Protein AF-A0A538HS47-F1 (afdb_monomer_lite)

Foldseek 3Di:
DDDDPPDPPPPPAFKDKAQKAKELPAAFFPLHDRQEGEAACLPPSHSQKIKIKTFIQAWWKKKKFWWAQPQLPQPDRDIDTPDMDIDTDGGTMDIDMDGDHNPPAFAKTFTWMDTVVDDIASPDAPVDDHRHHIYGHDFKFKEWLDQEDEAFDFTKIWIAALFQKKWKWKWFQEPPDDPVQADPPRRTHTPDDTDMDGCNVPSRYIDIDRPDGRHNDAWGKMWIWIAGPSGGIAIYIHTHFYNDFQPDLEEEEEQLVVLQLSAFHDPSRSSTGLHCSRDVPNQKTFSGGAGSNRRATRCNCPFARVVVNVCNVVVPGYGYHYLVRLLPQPALVSNLVRHQEYEHRGQQQEHEPSSVRRQLRVVVVPRHYHYNDPNHQQFYWDDDSRMIGTDHGCVVVVRHPVSRD

Secondary structure (DSSP, 8-state):
-----------PPPP-EEEEEEE-SSSPPTT-BTTEEEE--SSSSSS--EEEEEEESS-EEEEEEEEEEE-SSTT--EEEEEEEEEEEE-SEEEEEEE---TTS-SSEEEEEEEETTSPEES---TTS---S-EEEEP--EEEESSSEE-TT-EEEEEEE---SEEEEEEEEE--S--TTTB-TTT-EEESS--EEEE-GGGTTS-EEEEEEE--SPPSEEEEEEEEETTS-EEEEEEEE--SSTTSSSEEEEE-HHHHHHT----SS-SSS--STTT-TT--EEETTSPPTBTTBPTTHHHHTHHHHHHHHHHT---EEEEHHHHTTS--HHHHHHH-SEEEE-S---EEEHHHHHHHHHHHHTT-EEEE-SSSTT-EEEEEETTEEEEEEEGGGGT--GGGT-

Radius of gyration: 25.26 Å; chains: 1; bounding box: 58×34×103 Å

Structure (mmCIF, N/CA/C/O backbone):
data_AF-A0A538HS47-F1
#
_entry.id   AF-A0A538HS47-F1
#
loop_
_atom_site.group_PDB
_atom_site.id
_atom_site.type_symbol
_atom_site.label_atom_id
_atom_site.label_alt_id
_atom_site.label_comp_id
_atom_site.label_asym_id
_atom_site.label_entity_id
_atom_site.label_seq_id
_atom_site.pdbx_PDB_ins_code
_atom_site.Cartn_x
_atom_site.Cartn_y
_atom_site.Cartn_z
_atom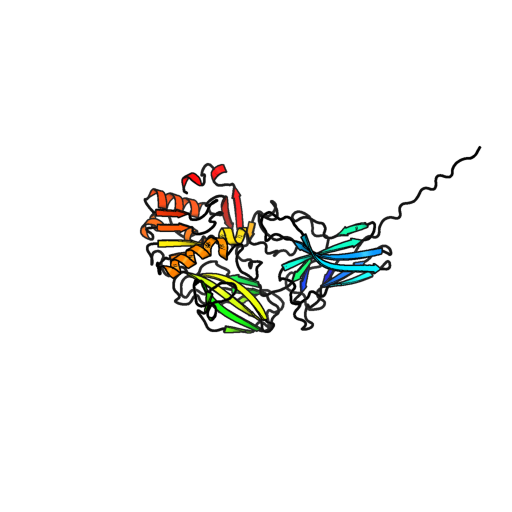_site.occupancy
_atom_site.B_iso_or_equiv
_atom_site.auth_seq_id
_atom_site.auth_comp_id
_atom_site.auth_asym_id
_atom_site.auth_atom_id
_atom_site.pdbx_PDB_model_num
ATOM 1 N N . MET A 1 1 ? 6.321 15.551 -76.541 1.00 41.06 1 MET A N 1
ATOM 2 C CA . MET A 1 1 ? 6.006 14.444 -75.613 1.00 41.06 1 MET A CA 1
ATOM 3 C C . MET A 1 1 ? 7.116 14.354 -74.581 1.00 41.06 1 MET A C 1
ATOM 5 O O . MET A 1 1 ? 8.194 13.892 -74.916 1.00 41.06 1 MET A O 1
ATOM 9 N N . ILE A 1 2 ? 6.881 14.848 -73.366 1.00 40.41 2 ILE A N 1
ATOM 10 C CA . ILE A 1 2 ? 7.771 14.645 -72.216 1.00 40.41 2 ILE A CA 1
ATOM 11 C C . ILE A 1 2 ? 6.877 14.059 -71.127 1.00 40.41 2 ILE A C 1
ATOM 13 O O . ILE A 1 2 ? 5.995 14.746 -70.619 1.00 40.41 2 ILE A O 1
ATOM 17 N N . ALA A 1 3 ? 7.032 12.766 -70.853 1.00 37.25 3 ALA A N 1
ATOM 18 C CA . ALA A 1 3 ? 6.355 12.106 -69.745 1.00 37.25 3 ALA A CA 1
ATOM 19 C C . ALA A 1 3 ? 7.162 12.357 -68.460 1.00 37.25 3 ALA A C 1
ATOM 21 O O . ALA A 1 3 ? 8.381 12.170 -68.483 1.00 37.25 3 ALA A O 1
ATOM 22 N N . PRO A 1 4 ? 6.542 12.763 -67.340 1.00 49.94 4 PRO A N 1
ATOM 23 C CA . PRO A 1 4 ? 7.255 12.856 -66.080 1.00 49.94 4 PRO A CA 1
ATOM 24 C C . PRO A 1 4 ? 7.385 11.453 -65.474 1.00 49.94 4 PRO A C 1
ATOM 26 O O . PRO A 1 4 ? 6.392 10.751 -65.277 1.00 49.94 4 PRO A O 1
ATOM 29 N N . LEU A 1 5 ? 8.616 11.042 -65.159 1.00 44.38 5 LEU A N 1
ATOM 30 C CA . LEU A 1 5 ? 8.858 9.909 -64.271 1.00 44.38 5 LEU A CA 1
ATOM 31 C C . LEU A 1 5 ? 8.394 10.295 -62.861 1.00 44.38 5 LEU A C 1
ATOM 33 O O . LEU A 1 5 ? 9.066 11.044 -62.153 1.00 44.38 5 LEU A O 1
ATOM 37 N N . ALA A 1 6 ? 7.251 9.761 -62.438 1.00 46.16 6 ALA A N 1
ATOM 38 C CA . ALA A 1 6 ? 6.877 9.740 -61.033 1.00 46.16 6 ALA A CA 1
ATOM 39 C C . ALA A 1 6 ? 7.761 8.709 -60.313 1.00 46.16 6 ALA A C 1
ATOM 41 O O . ALA A 1 6 ? 7.526 7.503 -60.388 1.00 46.16 6 ALA A O 1
ATOM 42 N N . ALA A 1 7 ? 8.805 9.178 -59.628 1.00 46.78 7 ALA A N 1
ATOM 43 C CA . ALA A 1 7 ? 9.566 8.350 -58.705 1.00 46.78 7 ALA A CA 1
ATOM 44 C C . ALA A 1 7 ? 8.676 8.012 -57.499 1.00 46.78 7 ALA A C 1
ATOM 46 O O . ALA A 1 7 ? 8.446 8.841 -56.619 1.00 46.78 7 ALA A O 1
ATOM 47 N N . ALA A 1 8 ? 8.152 6.788 -57.467 1.00 46.59 8 ALA A N 1
ATOM 48 C CA . ALA A 1 8 ? 7.495 6.249 -56.289 1.00 46.59 8 ALA A CA 1
ATOM 49 C C . ALA A 1 8 ? 8.541 6.091 -55.174 1.00 46.59 8 ALA A C 1
ATOM 51 O O . ALA A 1 8 ? 9.358 5.170 -55.192 1.00 46.59 8 ALA A O 1
ATOM 52 N N . VAL A 1 9 ? 8.527 6.998 -54.197 1.00 45.53 9 VAL A N 1
ATOM 53 C CA . VAL A 1 9 ? 9.268 6.820 -52.946 1.00 45.53 9 VAL A CA 1
ATOM 54 C C . VAL A 1 9 ? 8.630 5.642 -52.216 1.00 45.53 9 VAL A C 1
ATOM 56 O O . VAL A 1 9 ? 7.587 5.772 -51.578 1.00 45.53 9 VAL A O 1
ATOM 59 N N . VAL A 1 10 ? 9.244 4.465 -52.322 1.00 49.50 10 VAL A N 1
ATOM 60 C CA . VAL A 1 10 ? 8.918 3.336 -51.452 1.00 49.50 10 VAL A CA 1
ATOM 61 C C . VAL A 1 10 ? 9.335 3.747 -50.045 1.00 49.50 10 VAL A C 1
ATOM 63 O O . VAL A 1 10 ? 10.518 3.728 -49.711 1.00 49.50 10 VAL A O 1
ATOM 66 N N . LEU A 1 11 ? 8.371 4.158 -49.218 1.00 58.44 11 LEU A N 1
ATOM 67 C CA . LEU A 1 11 ? 8.601 4.375 -47.793 1.00 58.44 11 LEU A CA 1
ATOM 68 C C . LEU A 1 11 ? 9.096 3.054 -47.197 1.00 58.44 11 LEU A C 1
ATOM 70 O O . LEU A 1 11 ? 8.337 2.093 -47.041 1.00 58.44 11 LEU A O 1
ATOM 74 N N . ALA A 1 12 ? 10.397 2.982 -46.916 1.00 65.44 12 ALA A N 1
ATOM 75 C CA . ALA A 1 12 ? 10.996 1.826 -46.274 1.00 65.44 12 ALA A CA 1
ATOM 76 C C . ALA A 1 12 ? 10.263 1.566 -44.952 1.00 65.44 12 ALA A C 1
ATOM 78 O O . ALA A 1 12 ? 10.109 2.468 -44.127 1.00 65.44 12 ALA A O 1
ATOM 79 N N . ARG A 1 13 ? 9.786 0.329 -44.753 1.00 77.44 13 ARG A N 1
ATOM 80 C CA . ARG A 1 13 ? 9.095 -0.039 -43.511 1.00 77.44 13 ARG A CA 1
ATOM 81 C C . ARG A 1 13 ? 10.006 0.255 -42.312 1.00 77.44 13 ARG A C 1
ATOM 83 O O . ARG A 1 13 ? 11.176 -0.143 -42.351 1.00 77.44 13 ARG A O 1
ATOM 90 N N . PRO A 1 14 ? 9.487 0.893 -41.250 1.00 84.31 14 PRO A N 1
ATOM 91 C CA . PRO A 1 14 ? 10.303 1.263 -40.105 1.00 84.31 14 PRO A CA 1
ATOM 92 C C . PRO A 1 14 ? 10.861 0.031 -39.390 1.00 84.31 14 PRO A C 1
ATOM 94 O O . PRO A 1 14 ? 10.278 -1.058 -39.441 1.00 84.31 14 PRO A O 1
ATOM 97 N N . ALA A 1 15 ? 12.002 0.201 -38.721 1.00 90.44 15 ALA A N 1
ATOM 98 C CA . ALA A 1 15 ? 12.602 -0.864 -37.929 1.00 90.44 15 ALA A CA 1
ATOM 99 C C . ALA A 1 15 ? 11.651 -1.310 -36.805 1.00 90.44 15 ALA A C 1
ATOM 101 O O . ALA A 1 15 ? 10.979 -0.496 -36.167 1.00 90.44 15 ALA A O 1
ATOM 102 N N . GLN A 1 16 ? 11.598 -2.620 -36.573 1.00 92.88 16 GLN A N 1
ATOM 103 C CA . GLN A 1 16 ? 10.773 -3.239 -35.542 1.00 92.88 16 GLN A CA 1
ATOM 104 C C . GLN A 1 16 ? 11.655 -3.896 -34.485 1.00 92.88 16 GLN A C 1
ATOM 106 O O . GLN A 1 16 ? 12.732 -4.413 -34.795 1.00 92.88 16 GLN A O 1
ATOM 111 N N . VAL A 1 17 ? 11.163 -3.892 -33.245 1.00 95.19 17 VAL A N 1
ATOM 112 C CA . VAL A 1 17 ? 11.757 -4.606 -32.113 1.00 95.19 17 VAL A CA 1
ATOM 113 C C . VAL A 1 17 ? 11.058 -5.955 -31.981 1.00 95.19 17 VAL A C 1
ATOM 115 O O . VAL A 1 17 ? 9.840 -6.016 -31.799 1.00 95.19 17 VAL A O 1
ATOM 118 N N . LEU A 1 18 ? 11.838 -7.027 -32.069 1.00 96.12 18 LEU A N 1
ATOM 119 C CA . LEU A 1 18 ? 11.418 -8.413 -31.875 1.00 96.12 18 LEU A CA 1
ATOM 120 C C . LEU A 1 18 ? 12.108 -8.998 -30.636 1.00 96.12 18 LEU A C 1
ATOM 122 O O . LEU A 1 18 ? 13.093 -8.444 -30.148 1.00 96.12 18 LEU A O 1
ATOM 126 N N . ASP A 1 19 ? 11.591 -10.120 -30.130 1.00 96.75 19 ASP A N 1
ATOM 127 C CA . ASP A 1 19 ? 12.195 -10.900 -29.035 1.00 96.75 19 ASP A CA 1
ATOM 128 C C . ASP A 1 19 ? 12.516 -10.095 -27.767 1.00 96.75 19 ASP A C 1
ATOM 130 O O . ASP A 1 19 ? 13.423 -10.432 -27.010 1.00 96.75 19 ASP A O 1
ATOM 134 N N . LEU A 1 20 ? 11.747 -9.029 -27.528 1.00 97.69 20 LEU A N 1
ATOM 135 C CA . LEU A 1 20 ? 11.953 -8.126 -26.406 1.00 97.69 20 LEU A CA 1
ATOM 136 C C . LEU A 1 20 ? 11.833 -8.881 -25.076 1.00 97.69 20 LEU A C 1
ATOM 138 O O . LEU A 1 20 ? 10.851 -9.603 -24.851 1.00 97.69 20 LEU A O 1
ATOM 142 N N . SER A 1 21 ? 12.841 -8.730 -24.223 1.00 98.56 21 SER A N 1
ATOM 143 C CA . SER A 1 21 ? 12.891 -9.300 -22.880 1.00 98.56 21 SER A CA 1
ATOM 144 C C . SER A 1 21 ? 13.772 -8.477 -21.943 1.00 98.56 21 SER A C 1
ATOM 146 O O . SER A 1 21 ? 14.552 -7.627 -22.382 1.00 98.56 21 SER A O 1
ATOM 148 N N . VAL A 1 22 ? 13.654 -8.727 -20.642 1.00 98.75 22 VAL A N 1
ATOM 149 C CA . VAL A 1 22 ? 14.488 -8.110 -19.609 1.00 98.75 22 VAL A CA 1
ATOM 150 C C . VAL A 1 22 ? 14.922 -9.146 -18.578 1.00 98.75 22 VAL A C 1
ATOM 152 O O . VAL A 1 22 ? 14.206 -10.105 -18.310 1.00 98.75 22 VAL A O 1
ATOM 155 N N . ALA A 1 23 ? 16.119 -8.967 -18.028 1.00 98.44 23 ALA A N 1
ATOM 156 C CA . ALA A 1 23 ? 16.633 -9.747 -16.908 1.00 98.44 23 ALA A CA 1
ATOM 157 C C . ALA A 1 23 ? 17.565 -8.881 -16.059 1.00 98.44 23 ALA A C 1
ATOM 159 O O . ALA A 1 23 ? 18.117 -7.904 -16.569 1.00 98.44 23 ALA A O 1
ATOM 160 N N . ASN A 1 24 ? 17.804 -9.278 -14.812 1.00 97.62 24 ASN A N 1
ATOM 161 C CA . ASN A 1 24 ? 18.663 -8.529 -13.895 1.00 97.62 24 ASN A CA 1
ATOM 162 C C . ASN A 1 24 ? 20.154 -8.932 -13.924 1.00 97.62 24 ASN A C 1
ATOM 164 O O . ASN A 1 24 ? 20.990 -8.318 -13.270 1.00 97.62 24 ASN A O 1
ATOM 168 N N . GLY A 1 25 ? 20.499 -9.964 -14.706 1.00 95.25 25 GLY A N 1
ATOM 169 C CA . GLY A 1 25 ? 21.869 -10.482 -14.807 1.00 95.25 25 GLY A CA 1
ATOM 170 C C . GLY A 1 25 ? 22.299 -11.389 -13.648 1.00 95.25 25 GLY A C 1
ATOM 171 O O . GLY A 1 25 ? 23.431 -11.865 -13.657 1.00 95.25 25 GLY A O 1
ATOM 172 N N . SER A 1 26 ? 21.403 -11.663 -12.703 1.00 96.06 26 SER A N 1
ATOM 173 C CA . SER A 1 26 ? 21.617 -12.513 -11.531 1.00 96.06 26 SER A CA 1
ATOM 174 C C . SER A 1 26 ? 20.484 -13.543 -11.420 1.00 96.06 26 SER A C 1
ATOM 176 O O . SER A 1 26 ? 19.751 -13.792 -12.383 1.00 96.06 26 SER A O 1
ATOM 178 N N . ARG A 1 27 ? 20.334 -14.174 -10.249 1.00 95.75 27 ARG A N 1
ATOM 179 C CA . ARG A 1 27 ? 19.185 -15.041 -9.979 1.00 95.75 27 ARG A CA 1
ATOM 180 C C . ARG A 1 27 ? 17.888 -14.208 -10.001 1.00 95.75 27 ARG A C 1
ATOM 182 O O . ARG A 1 27 ? 17.832 -13.190 -9.307 1.00 95.75 27 ARG A O 1
ATOM 189 N N . PRO A 1 28 ? 16.845 -14.603 -10.751 1.00 96.75 28 PRO A N 1
ATOM 190 C CA . PRO A 1 28 ? 15.576 -13.872 -10.778 1.00 96.75 28 PRO A CA 1
ATOM 191 C C . PRO A 1 28 ? 14.899 -13.844 -9.406 1.00 96.75 28 PRO A C 1
ATOM 193 O O . PRO A 1 28 ? 15.030 -14.804 -8.645 1.00 96.75 28 PRO A O 1
ATOM 196 N N . PHE A 1 29 ? 14.181 -12.764 -9.100 1.00 97.69 29 PHE A N 1
ATOM 197 C CA . PHE A 1 29 ? 13.276 -12.747 -7.948 1.00 97.69 29 PHE A CA 1
ATOM 198 C C . PHE A 1 29 ? 11.969 -13.464 -8.314 1.00 97.69 29 PHE A C 1
ATOM 200 O O . PHE A 1 29 ? 11.589 -13.523 -9.486 1.00 97.69 29 PHE A O 1
ATOM 207 N N . ALA A 1 30 ? 11.267 -14.023 -7.333 1.00 97.25 30 ALA A N 1
ATOM 208 C CA . ALA A 1 30 ? 9.995 -14.697 -7.553 1.00 97.25 30 ALA A CA 1
ATOM 209 C C . ALA A 1 30 ? 8.985 -13.758 -8.236 1.00 97.25 30 ALA A C 1
ATOM 211 O O . ALA A 1 30 ? 8.715 -12.657 -7.758 1.00 97.25 30 ALA A O 1
ATOM 212 N N . GLY A 1 31 ? 8.425 -14.212 -9.360 1.00 96.44 31 GLY A N 1
ATOM 213 C CA . GLY A 1 31 ? 7.512 -13.430 -10.200 1.00 96.44 31 GLY A CA 1
ATOM 214 C C . GLY A 1 31 ? 8.174 -12.752 -11.406 1.00 96.44 31 GLY A C 1
ATOM 215 O O . GLY A 1 31 ? 7.457 -12.353 -12.325 1.00 96.44 31 GLY A O 1
ATOM 216 N N . ASP A 1 32 ? 9.509 -12.681 -11.464 1.00 98.31 32 ASP A N 1
ATOM 217 C CA . ASP A 1 32 ? 10.220 -12.225 -12.661 1.00 98.31 32 ASP A CA 1
ATOM 218 C C . ASP A 1 32 ? 9.853 -13.104 -13.872 1.00 98.31 32 ASP A C 1
ATOM 220 O O . ASP A 1 32 ? 9.767 -14.333 -13.800 1.00 98.31 32 ASP A O 1
ATOM 224 N N . ARG A 1 33 ? 9.631 -12.459 -15.018 1.00 97.94 33 ARG A N 1
ATOM 225 C CA . ARG A 1 33 ? 9.185 -13.080 -16.274 1.00 97.94 33 ARG A CA 1
ATOM 226 C C . ARG A 1 33 ? 9.777 -12.334 -17.463 1.00 97.94 33 ARG A C 1
ATOM 228 O O . ARG A 1 33 ? 10.452 -11.326 -17.312 1.00 97.94 33 ARG A O 1
ATOM 235 N N . ARG A 1 34 ? 9.500 -12.791 -18.686 1.00 98.12 34 ARG A N 1
ATOM 236 C CA . ARG A 1 34 ? 10.092 -12.235 -19.921 1.00 98.12 34 ARG A CA 1
ATOM 237 C C . ARG A 1 34 ? 10.124 -10.697 -19.979 1.00 98.12 34 ARG A C 1
ATOM 239 O O . ARG A 1 34 ? 11.113 -10.147 -20.450 1.00 98.12 34 ARG A O 1
ATOM 246 N N . LEU A 1 35 ? 9.054 -10.025 -19.551 1.00 98.56 35 LEU A N 1
ATOM 247 C CA . LEU A 1 35 ? 8.930 -8.562 -19.562 1.00 98.56 35 LEU A CA 1
ATOM 248 C C . LEU A 1 35 ? 8.927 -7.935 -18.158 1.00 98.56 35 LEU A C 1
ATOM 250 O O . LEU A 1 35 ? 8.615 -6.761 -18.041 1.00 98.56 35 LEU A O 1
ATOM 254 N N . LEU A 1 36 ? 9.286 -8.667 -17.105 1.00 98.69 36 LEU A N 1
ATOM 255 C CA . LEU A 1 36 ? 9.369 -8.136 -15.743 1.00 98.69 36 LEU A CA 1
ATOM 256 C C . LEU A 1 36 ? 10.640 -8.645 -15.075 1.00 98.69 36 LEU A C 1
ATOM 258 O O . LEU A 1 36 ? 10.847 -9.852 -14.991 1.00 98.69 36 LEU A O 1
ATOM 262 N N . THR A 1 37 ? 11.462 -7.739 -14.558 1.00 98.69 37 THR A N 1
ATOM 263 C CA . THR A 1 37 ? 12.571 -8.131 -13.688 1.00 98.69 37 THR A CA 1
ATOM 264 C C . THR A 1 37 ? 12.648 -7.257 -12.451 1.00 98.69 37 THR A C 1
ATOM 266 O O . THR A 1 37 ? 12.287 -6.078 -12.488 1.00 98.69 37 THR A O 1
ATOM 269 N N . THR A 1 38 ? 13.166 -7.836 -11.380 1.00 98.50 38 THR A N 1
ATOM 270 C CA . THR A 1 38 ? 13.419 -7.161 -10.116 1.00 98.50 38 THR A CA 1
ATOM 271 C C . THR A 1 38 ? 14.890 -6.765 -10.024 1.00 98.50 38 THR A C 1
ATOM 273 O O . THR A 1 38 ? 15.781 -7.576 -10.288 1.00 98.50 38 THR A O 1
ATOM 276 N N . VAL A 1 39 ? 15.133 -5.506 -9.667 1.00 98.19 39 VAL A N 1
ATOM 277 C CA . VAL A 1 39 ? 16.447 -4.868 -9.543 1.00 98.19 39 VAL A CA 1
ATOM 278 C C . VAL A 1 39 ? 16.567 -4.249 -8.157 1.00 98.19 39 VAL A C 1
ATOM 280 O O . VAL A 1 39 ? 15.648 -3.581 -7.693 1.00 98.19 39 VAL A O 1
ATOM 283 N N . SER A 1 40 ? 17.707 -4.442 -7.513 1.00 95.50 40 SER A N 1
ATOM 284 C CA . SER A 1 40 ? 18.032 -3.889 -6.203 1.00 95.50 40 SER A CA 1
ATOM 285 C C . SER A 1 40 ? 19.333 -3.110 -6.354 1.00 95.50 40 SER A C 1
ATOM 287 O O . SER A 1 40 ? 20.401 -3.706 -6.372 1.00 95.50 40 SER A O 1
ATOM 289 N N . PRO A 1 41 ? 19.268 -1.791 -6.606 1.00 93.12 41 PRO A N 1
ATOM 290 C CA . PRO A 1 41 ? 20.443 -1.006 -6.951 1.00 93.12 41 PRO A CA 1
ATOM 291 C C . PRO A 1 41 ? 21.214 -0.643 -5.679 1.00 93.12 41 PRO A C 1
ATOM 293 O O . PRO A 1 41 ? 21.197 0.512 -5.257 1.00 93.12 41 PRO A O 1
ATOM 296 N N . ASN A 1 42 ? 21.857 -1.611 -5.030 1.00 90.38 42 ASN A N 1
ATOM 297 C CA . ASN A 1 42 ? 22.643 -1.408 -3.811 1.00 90.38 42 ASN A CA 1
ATOM 298 C C . ASN A 1 42 ? 24.161 -1.496 -4.074 1.00 90.38 42 ASN A C 1
ATOM 300 O O . ASN A 1 42 ? 24.946 -1.175 -3.185 1.00 90.38 42 ASN A O 1
ATOM 304 N N . GLY A 1 43 ? 24.600 -1.802 -5.296 1.00 89.62 43 GLY A N 1
ATOM 305 C CA . GLY A 1 43 ? 26.001 -1.823 -5.718 1.00 89.62 43 GLY A CA 1
ATOM 306 C C . GLY A 1 43 ? 26.806 -3.031 -5.233 1.00 89.62 43 GLY A C 1
ATOM 307 O O . GLY A 1 43 ? 28.034 -2.938 -5.212 1.00 89.62 43 GLY A O 1
ATOM 308 N N . ASP A 1 44 ? 26.158 -4.116 -4.810 1.00 90.94 44 ASP A N 1
ATOM 309 C CA . ASP A 1 44 ? 26.814 -5.358 -4.376 1.00 90.94 44 ASP A CA 1
ATOM 310 C C . ASP A 1 44 ? 27.094 -6.353 -5.527 1.00 90.94 44 ASP A C 1
ATOM 312 O O . ASP A 1 44 ? 27.714 -7.398 -5.323 1.00 90.94 44 ASP A O 1
ATOM 316 N N . GLY A 1 45 ? 26.687 -6.018 -6.753 1.00 91.88 45 GLY A N 1
ATOM 317 C CA . GLY A 1 45 ? 26.805 -6.847 -7.950 1.00 91.88 45 GLY A CA 1
ATOM 318 C C . GLY A 1 45 ? 25.643 -7.824 -8.159 1.00 91.88 45 GLY A C 1
ATOM 319 O O . GLY A 1 45 ? 25.607 -8.498 -9.194 1.00 91.88 45 GLY A O 1
ATOM 320 N N . PHE A 1 46 ? 24.684 -7.899 -7.237 1.00 94.50 46 PHE A N 1
ATOM 321 C CA . PHE A 1 46 ? 23.510 -8.761 -7.286 1.00 94.50 46 PHE A CA 1
ATOM 322 C C . PHE A 1 46 ? 22.268 -7.951 -7.671 1.00 94.50 46 PHE A C 1
ATOM 324 O O . PHE A 1 46 ? 21.835 -7.045 -6.978 1.00 94.50 46 PHE A O 1
ATOM 331 N N . ARG A 1 47 ? 21.672 -8.275 -8.824 1.00 96.06 47 ARG A N 1
ATOM 332 C CA . ARG A 1 47 ? 20.481 -7.588 -9.362 1.00 96.06 47 ARG A CA 1
ATOM 333 C C . ARG A 1 47 ? 20.610 -6.062 -9.493 1.00 96.06 47 ARG A C 1
ATOM 335 O O . ARG A 1 47 ? 19.602 -5.370 -9.480 1.00 96.06 47 ARG A O 1
ATOM 342 N N . ASP A 1 48 ? 21.807 -5.534 -9.726 1.00 96.12 48 ASP A N 1
ATOM 343 C CA . ASP A 1 48 ? 22.071 -4.086 -9.837 1.00 96.12 48 ASP A CA 1
ATOM 344 C C . ASP A 1 48 ? 21.701 -3.440 -11.190 1.00 96.12 48 ASP A C 1
ATOM 346 O O . ASP A 1 48 ? 21.938 -2.249 -11.425 1.00 96.12 48 ASP A O 1
ATOM 350 N N . ALA A 1 49 ? 21.204 -4.216 -12.154 1.00 97.69 49 ALA A N 1
ATOM 351 C CA . ALA A 1 49 ? 20.993 -3.727 -13.513 1.00 97.69 49 ALA A CA 1
ATOM 352 C C . ALA A 1 49 ? 19.772 -4.361 -14.166 1.00 97.69 49 ALA A C 1
ATOM 354 O O . ALA A 1 49 ? 19.562 -5.554 -14.035 1.00 97.69 49 ALA A O 1
ATOM 355 N N . ALA A 1 50 ? 19.035 -3.600 -14.970 1.00 98.50 50 ALA A N 1
ATOM 356 C CA . ALA A 1 50 ? 18.061 -4.131 -15.913 1.00 98.50 50 ALA A CA 1
ATOM 357 C C . ALA A 1 50 ? 18.704 -4.263 -17.300 1.00 98.50 50 ALA A C 1
ATOM 359 O O . ALA A 1 50 ? 19.101 -3.273 -17.919 1.00 98.50 50 ALA A O 1
ATOM 360 N N . ILE A 1 51 ? 18.804 -5.492 -17.803 1.00 98.50 51 ILE A N 1
ATOM 361 C CA . ILE A 1 51 ? 19.409 -5.824 -19.096 1.00 98.50 51 ILE A CA 1
ATOM 362 C C . ILE A 1 51 ? 18.293 -6.132 -20.091 1.00 98.50 51 ILE A C 1
ATOM 364 O O . ILE A 1 51 ? 17.774 -7.251 -20.135 1.00 98.50 51 ILE A O 1
ATOM 368 N N . VAL A 1 52 ? 17.948 -5.142 -20.910 1.00 98.56 52 VAL A N 1
ATOM 369 C CA . VAL A 1 52 ? 16.949 -5.273 -21.971 1.00 98.56 52 VAL A CA 1
ATOM 370 C C . VAL A 1 52 ? 17.600 -5.897 -23.194 1.00 98.56 52 VAL A C 1
ATOM 372 O O . VAL A 1 52 ? 18.582 -5.364 -23.709 1.00 98.56 52 VAL A O 1
ATOM 375 N N . ARG A 1 53 ? 17.056 -7.015 -23.671 1.00 98.62 53 ARG A N 1
ATOM 376 C CA . ARG A 1 53 ? 17.506 -7.707 -24.885 1.00 98.62 53 ARG A CA 1
ATOM 377 C C . ARG A 1 53 ? 16.413 -7.654 -25.937 1.00 98.62 53 ARG A C 1
ATOM 379 O O . ARG A 1 53 ? 15.233 -7.762 -25.612 1.00 98.62 53 ARG A O 1
ATOM 386 N N . PHE A 1 54 ? 16.809 -7.479 -27.189 1.00 98.19 54 PHE A N 1
ATOM 387 C CA . PHE A 1 54 ? 15.889 -7.442 -28.319 1.00 98.19 54 PHE A CA 1
ATOM 388 C C . PHE A 1 54 ? 16.613 -7.728 -29.634 1.00 98.19 54 PHE A C 1
ATOM 390 O O . PHE A 1 54 ? 17.842 -7.765 -29.698 1.00 98.19 54 PHE A O 1
ATOM 397 N N . ARG A 1 55 ? 15.839 -7.917 -30.703 1.00 98.19 55 ARG A N 1
ATOM 398 C CA . ARG A 1 55 ? 16.327 -7.986 -32.079 1.00 98.19 55 ARG A CA 1
ATOM 399 C C . ARG A 1 55 ? 15.731 -6.852 -32.907 1.00 98.19 55 ARG A C 1
ATOM 401 O O . ARG A 1 55 ? 14.514 -6.699 -32.948 1.00 98.19 55 ARG A O 1
ATOM 408 N N . LEU A 1 56 ? 16.577 -6.102 -33.605 1.00 97.12 56 LEU A N 1
ATOM 409 C CA . LEU A 1 56 ? 16.165 -5.125 -34.609 1.00 97.12 56 LEU A CA 1
ATOM 410 C C . LEU A 1 56 ? 16.105 -5.761 -35.993 1.00 97.12 56 LEU A C 1
ATOM 412 O O . LEU A 1 56 ? 17.018 -6.475 -36.412 1.00 97.12 56 LEU A O 1
ATOM 416 N N . THR A 1 57 ? 15.039 -5.466 -36.730 1.00 96.25 57 THR A N 1
ATOM 417 C CA . THR A 1 57 ? 14.881 -5.928 -38.118 1.00 96.25 57 THR A CA 1
ATOM 418 C C . THR A 1 57 ? 15.765 -5.172 -39.109 1.00 96.25 57 THR A C 1
ATOM 420 O O . THR A 1 57 ? 16.060 -5.699 -40.179 1.00 96.25 57 THR A O 1
ATOM 423 N N . ARG A 1 58 ? 16.160 -3.938 -38.780 1.00 95.06 58 ARG A N 1
ATOM 424 C CA . ARG A 1 58 ? 16.970 -3.022 -39.596 1.00 95.06 58 ARG A CA 1
ATOM 425 C C . ARG A 1 58 ? 17.784 -2.096 -38.682 1.00 95.06 58 ARG A C 1
ATOM 427 O O . ARG A 1 58 ? 17.375 -1.926 -37.533 1.00 95.06 58 ARG A O 1
ATOM 434 N N . PRO A 1 59 ? 18.880 -1.484 -39.168 1.00 95.88 59 PRO A N 1
ATOM 435 C CA . PRO A 1 59 ? 19.596 -0.478 -38.394 1.00 95.88 59 PRO A CA 1
ATOM 436 C C . PRO A 1 59 ? 18.663 0.672 -38.009 1.00 95.88 59 PRO A C 1
ATOM 438 O O . PRO A 1 59 ? 17.867 1.122 -38.835 1.00 95.88 59 PRO A O 1
ATOM 441 N N . ALA A 1 60 ? 18.734 1.124 -36.759 1.00 96.00 60 ALA A N 1
ATOM 442 C CA . ALA A 1 60 ? 17.885 2.197 -36.258 1.00 96.00 60 ALA A CA 1
ATOM 443 C C . ALA A 1 60 ? 18.466 2.858 -35.008 1.00 96.00 60 ALA A C 1
ATOM 445 O O . ALA A 1 60 ? 19.197 2.243 -34.230 1.00 96.00 60 ALA A O 1
ATOM 446 N N . THR A 1 61 ? 18.062 4.105 -34.779 1.00 96.62 61 THR A N 1
ATOM 447 C CA . THR A 1 61 ? 18.264 4.777 -33.496 1.00 96.62 61 THR A CA 1
ATOM 448 C C . THR A 1 61 ? 17.165 4.354 -32.530 1.00 96.62 61 THR A C 1
ATOM 450 O O . THR A 1 61 ? 15.980 4.570 -32.790 1.00 96.62 61 THR A O 1
ATOM 453 N N . VAL A 1 62 ? 17.557 3.753 -31.410 1.00 97.06 62 VAL A N 1
ATOM 454 C CA . VAL A 1 62 ? 16.666 3.302 -30.340 1.00 97.06 62 VAL A CA 1
ATOM 455 C C . VAL A 1 62 ? 16.906 4.161 -29.108 1.00 97.06 62 VAL A C 1
ATOM 457 O O . VAL A 1 62 ? 18.030 4.259 -28.613 1.00 97.06 62 VAL A O 1
ATOM 460 N N . ARG A 1 63 ? 15.836 4.762 -28.588 1.00 97.75 63 ARG A N 1
ATOM 461 C CA . ARG A 1 63 ? 15.818 5.437 -27.290 1.00 97.75 63 ARG A CA 1
ATOM 462 C C . ARG A 1 63 ? 15.058 4.580 -26.290 1.00 97.75 63 ARG A C 1
ATOM 464 O O . ARG A 1 63 ? 13.899 4.261 -26.537 1.00 97.75 63 ARG A O 1
ATOM 471 N N . ILE A 1 64 ? 15.679 4.252 -25.161 1.00 97.88 64 ILE A N 1
ATOM 472 C CA . ILE A 1 64 ? 14.992 3.644 -24.016 1.00 97.88 64 ILE A CA 1
ATOM 473 C C . ILE A 1 64 ? 14.870 4.678 -22.911 1.00 97.88 64 ILE A C 1
ATOM 475 O O . ILE A 1 64 ? 15.847 5.343 -22.580 1.00 97.88 64 ILE A O 1
ATOM 479 N N . SER A 1 65 ? 13.684 4.783 -22.324 1.00 98.12 65 SER A N 1
ATOM 480 C CA . SER A 1 65 ? 13.407 5.643 -21.180 1.00 98.12 65 SER A CA 1
ATOM 481 C C . SER A 1 65 ? 12.772 4.828 -20.058 1.00 98.12 65 SER A C 1
ATOM 483 O O . SER A 1 65 ? 11.806 4.112 -20.305 1.00 98.12 65 SER A O 1
ATOM 485 N N . ALA A 1 66 ? 13.293 4.932 -18.836 1.00 98.06 66 ALA A N 1
ATOM 486 C CA . ALA A 1 66 ? 12.652 4.364 -17.654 1.00 98.06 66 ALA A CA 1
ATOM 487 C C . ALA A 1 66 ? 11.609 5.351 -17.133 1.00 98.06 66 ALA A C 1
ATOM 489 O O . ALA A 1 66 ? 11.930 6.505 -16.831 1.00 98.06 66 ALA A O 1
ATOM 490 N N . VAL A 1 67 ? 10.357 4.909 -17.073 1.00 96.06 67 VAL A N 1
ATOM 491 C CA . VAL A 1 67 ? 9.204 5.777 -16.860 1.00 96.06 67 VAL A CA 1
ATOM 492 C C . VAL A 1 67 ? 8.425 5.335 -15.629 1.00 96.06 67 VAL A C 1
ATOM 494 O O . VAL A 1 67 ? 7.874 4.238 -15.600 1.00 96.06 67 VAL A O 1
ATOM 497 N N . ALA A 1 68 ? 8.351 6.215 -14.633 1.00 92.75 68 ALA A N 1
ATOM 498 C CA . ALA A 1 68 ? 7.483 6.059 -13.474 1.00 92.75 68 ALA A CA 1
ATOM 499 C C . ALA A 1 68 ? 6.062 6.523 -13.810 1.00 92.75 68 ALA A C 1
ATOM 501 O O . ALA A 1 68 ? 5.863 7.636 -14.312 1.00 92.75 68 ALA A O 1
ATOM 502 N N . THR A 1 69 ? 5.066 5.705 -13.483 1.00 86.44 69 THR A N 1
ATOM 503 C CA . THR A 1 69 ? 3.648 6.068 -13.558 1.00 86.44 69 THR A CA 1
ATOM 504 C C . THR A 1 69 ? 3.257 6.856 -12.301 1.00 86.44 69 THR A C 1
ATOM 506 O O . THR A 1 69 ? 3.264 6.351 -11.182 1.00 86.44 69 THR A O 1
ATOM 509 N N . GLN A 1 70 ? 2.982 8.155 -12.435 1.00 72.88 70 GLN A N 1
ATOM 510 C CA . GLN A 1 70 ? 2.646 9.015 -11.296 1.00 72.88 70 GLN A CA 1
ATOM 511 C C . GLN A 1 70 ? 1.187 8.774 -10.901 1.00 72.88 70 GLN A C 1
ATOM 513 O O . GLN A 1 70 ? 0.286 9.375 -11.466 1.00 72.88 70 GLN A O 1
ATOM 518 N N . MET A 1 71 ? 0.956 7.873 -9.947 1.00 69.06 71 MET A N 1
ATOM 519 C CA . MET A 1 71 ? -0.396 7.543 -9.465 1.00 69.06 71 MET A CA 1
ATOM 520 C C . MET A 1 71 ? -0.677 8.040 -8.051 1.00 69.06 71 MET A C 1
ATOM 522 O O . MET A 1 71 ? -1.825 8.209 -7.664 1.00 69.06 71 MET A O 1
ATOM 526 N N . VAL A 1 72 ? 0.387 8.337 -7.304 1.00 57.22 72 VAL A N 1
ATOM 527 C CA . VAL A 1 72 ? 0.327 8.758 -5.900 1.00 57.22 72 VAL A CA 1
ATOM 528 C C . VAL A 1 72 ? -0.315 10.142 -5.748 1.00 57.22 72 VAL A C 1
ATOM 530 O O . VAL A 1 72 ? -0.843 10.467 -4.701 1.00 57.22 72 VAL A O 1
ATOM 533 N N . ARG A 1 73 ? -0.344 10.986 -6.784 1.00 53.06 73 ARG A N 1
ATOM 534 C CA . ARG A 1 73 ? -1.104 12.245 -6.737 1.00 53.06 73 ARG A CA 1
ATOM 535 C C . ARG A 1 73 ? -2.441 12.021 -7.420 1.00 53.06 73 ARG A C 1
ATOM 537 O O . ARG A 1 73 ? -2.524 12.166 -8.637 1.00 53.06 73 ARG A O 1
ATOM 544 N N . ALA A 1 74 ? -3.458 11.652 -6.638 1.00 41.34 74 ALA A N 1
ATOM 545 C CA . ALA A 1 74 ? -4.836 11.535 -7.106 1.00 41.34 74 ALA A CA 1
ATOM 546 C C . ALA A 1 74 ? -5.178 12.716 -8.040 1.00 41.34 74 ALA A C 1
ATOM 548 O O . ALA A 1 74 ? -5.091 13.878 -7.644 1.00 41.34 74 ALA A O 1
ATOM 549 N N . GLY A 1 75 ? -5.470 12.418 -9.309 1.00 40.75 75 GLY A N 1
ATOM 550 C CA . GLY A 1 75 ? -5.809 13.417 -10.330 1.00 40.75 75 GLY A CA 1
ATOM 551 C C . GLY A 1 75 ? -4.669 13.904 -11.238 1.00 40.75 75 GLY A C 1
ATOM 552 O O . GLY A 1 75 ? -4.952 14.605 -12.205 1.00 40.75 75 GLY A O 1
ATOM 553 N N . ARG A 1 76 ? -3.401 13.525 -11.016 1.00 46.94 76 ARG A N 1
ATOM 554 C CA . ARG A 1 76 ? -2.316 13.763 -11.989 1.00 46.94 76 ARG A CA 1
ATOM 555 C C . ARG A 1 76 ? -2.027 12.490 -12.771 1.00 46.94 76 ARG A C 1
ATOM 557 O O . ARG A 1 76 ? -1.156 11.719 -12.397 1.00 46.94 76 ARG A O 1
ATOM 564 N N . THR A 1 77 ? -2.722 12.287 -13.885 1.00 52.31 77 THR A N 1
ATOM 565 C CA . THR A 1 77 ? -2.348 11.280 -14.886 1.00 52.31 77 THR A CA 1
ATOM 566 C C . THR A 1 77 ? -1.054 11.723 -15.571 1.00 52.31 77 THR A C 1
ATOM 568 O O . THR A 1 77 ? -1.053 12.438 -16.567 1.00 52.31 77 THR A O 1
ATOM 571 N N . GLY A 1 78 ? 0.084 11.357 -14.987 1.00 68.69 78 GLY A N 1
ATOM 572 C CA . GLY A 1 78 ? 1.394 11.760 -15.481 1.00 68.69 78 GLY A CA 1
ATOM 573 C C . GLY A 1 78 ? 2.362 10.595 -15.527 1.00 68.69 78 GLY A C 1
ATOM 574 O O . GLY A 1 78 ? 2.270 9.640 -14.760 1.00 68.69 78 GLY A O 1
ATOM 575 N N . THR A 1 79 ? 3.335 10.687 -16.420 1.00 83.31 79 THR A N 1
ATOM 576 C CA . THR A 1 79 ? 4.492 9.799 -16.389 1.00 83.31 79 THR A CA 1
ATOM 577 C C . THR A 1 79 ? 5.757 10.620 -16.251 1.00 83.31 79 THR A C 1
ATOM 579 O O . THR A 1 79 ? 5.912 11.605 -16.969 1.00 83.31 79 THR A O 1
ATOM 582 N N . ALA A 1 80 ? 6.660 10.217 -15.362 1.00 89.81 80 ALA A N 1
ATOM 583 C CA . ALA A 1 80 ? 7.946 10.873 -15.166 1.00 89.81 80 ALA A CA 1
ATOM 584 C C . ALA A 1 80 ? 9.064 9.981 -15.710 1.00 89.81 80 ALA A C 1
ATOM 586 O O . ALA A 1 80 ? 9.186 8.823 -15.316 1.00 89.81 80 ALA A O 1
ATOM 587 N N . THR A 1 81 ? 9.876 10.512 -16.621 1.00 94.19 81 THR A N 1
ATOM 588 C CA . THR A 1 81 ? 11.074 9.806 -17.090 1.00 94.19 81 THR A CA 1
ATOM 589 C C . THR A 1 81 ? 12.193 10.032 -16.084 1.00 94.19 81 THR A C 1
ATOM 591 O O . THR A 1 81 ? 12.582 11.175 -15.865 1.00 94.19 81 THR A O 1
ATOM 594 N N . VAL A 1 82 ? 12.713 8.959 -15.488 1.00 95.38 82 VAL A N 1
ATOM 595 C CA . VAL A 1 82 ? 13.801 9.029 -14.492 1.00 95.38 82 VAL A CA 1
ATOM 596 C C . VAL A 1 82 ? 15.168 8.701 -15.080 1.00 95.38 82 VAL A C 1
ATOM 598 O O . VAL A 1 82 ? 16.199 9.023 -14.501 1.00 95.38 82 VAL A O 1
ATOM 601 N N . TRP A 1 83 ? 15.188 8.055 -16.244 1.00 97.44 83 TRP A N 1
ATOM 602 C CA . TRP A 1 83 ? 16.411 7.705 -16.948 1.00 97.44 83 TRP A CA 1
ATOM 603 C C . TRP A 1 83 ? 16.136 7.580 -18.440 1.00 97.44 83 TRP A C 1
ATOM 605 O O . TRP A 1 83 ? 15.047 7.170 -18.843 1.00 97.44 83 TRP A O 1
ATOM 615 N N . THR A 1 84 ? 17.122 7.913 -19.269 1.00 97.94 84 THR A N 1
ATOM 616 C CA . THR A 1 84 ? 17.033 7.731 -20.715 1.00 97.94 84 THR A CA 1
ATOM 617 C C . THR A 1 84 ? 18.399 7.418 -21.312 1.00 97.94 84 THR A C 1
ATOM 619 O O . THR A 1 84 ? 19.423 7.925 -20.859 1.00 97.94 84 THR A O 1
ATOM 622 N N . THR A 1 85 ? 18.421 6.605 -22.361 1.00 97.69 85 THR A N 1
ATOM 623 C CA . THR A 1 85 ? 19.601 6.401 -23.201 1.00 97.69 85 THR A CA 1
ATOM 624 C C . THR A 1 85 ? 19.184 6.290 -24.658 1.00 97.69 85 THR A C 1
ATOM 626 O O . THR A 1 85 ? 18.093 5.810 -24.961 1.00 97.69 85 THR A O 1
ATOM 629 N N . THR A 1 86 ? 20.050 6.731 -25.566 1.00 97.69 86 THR A N 1
ATOM 630 C CA . THR A 1 86 ? 19.827 6.638 -27.012 1.00 97.69 86 THR A CA 1
ATOM 631 C C . THR A 1 86 ? 21.051 6.020 -27.665 1.00 97.69 86 THR A C 1
ATOM 633 O O . THR A 1 86 ? 22.177 6.422 -27.370 1.00 97.69 86 THR A O 1
ATOM 636 N N . ARG A 1 87 ? 20.842 5.034 -28.540 1.00 97.44 87 ARG A N 1
ATOM 637 C CA . ARG A 1 87 ? 21.907 4.361 -29.290 1.00 97.44 87 ARG A CA 1
ATOM 638 C C . ARG A 1 87 ? 21.476 4.121 -30.730 1.00 97.44 87 ARG A C 1
ATOM 640 O O . ARG A 1 87 ? 20.339 3.727 -30.976 1.00 97.44 87 ARG A O 1
ATOM 647 N N . THR A 1 88 ? 22.397 4.325 -31.662 1.00 97.50 88 THR A N 1
ATOM 648 C CA . THR A 1 88 ? 22.249 3.887 -33.054 1.00 97.50 88 THR A CA 1
ATOM 649 C C . THR A 1 88 ? 22.815 2.483 -33.164 1.00 97.50 88 THR A C 1
ATOM 651 O O . THR A 1 88 ? 23.981 2.270 -32.841 1.00 97.50 88 THR A O 1
ATOM 654 N N . LEU A 1 89 ? 21.981 1.532 -33.572 1.00 96.88 89 LEU A N 1
ATOM 655 C CA . LEU A 1 89 ? 22.295 0.107 -33.554 1.00 96.88 89 LEU A CA 1
ATOM 656 C C . LEU A 1 89 ? 22.145 -0.482 -34.959 1.00 96.88 89 LEU A C 1
ATOM 658 O O . LEU A 1 89 ? 21.333 -0.008 -35.760 1.00 96.88 89 LEU A O 1
ATOM 662 N N . ALA A 1 90 ? 22.920 -1.523 -35.254 1.00 97.00 90 ALA A N 1
ATOM 663 C CA . ALA A 1 90 ? 22.781 -2.292 -36.485 1.00 97.00 90 ALA A CA 1
ATOM 664 C C . ALA A 1 90 ? 21.527 -3.188 -36.446 1.00 97.00 90 ALA A C 1
ATOM 666 O O . ALA A 1 90 ? 20.883 -3.360 -35.411 1.00 97.00 90 ALA A O 1
ATOM 667 N N . ALA A 1 91 ? 21.174 -3.787 -37.586 1.00 97.00 91 ALA A N 1
ATOM 668 C CA . ALA A 1 91 ? 20.203 -4.879 -37.589 1.00 97.00 91 ALA A CA 1
ATOM 669 C C . ALA A 1 91 ? 20.777 -6.092 -36.841 1.00 97.00 91 ALA A C 1
ATOM 671 O O . ALA A 1 91 ? 21.965 -6.384 -36.960 1.00 97.00 91 ALA A O 1
ATOM 672 N N . GLY A 1 92 ? 19.932 -6.841 -36.134 1.00 97.69 92 GLY A N 1
ATOM 673 C CA . GLY A 1 92 ? 20.355 -8.021 -35.379 1.00 97.69 92 GLY A CA 1
ATOM 674 C C . GLY A 1 92 ? 20.020 -7.940 -33.895 1.00 97.69 92 GLY A C 1
ATOM 675 O O . GLY A 1 92 ? 19.162 -7.163 -33.483 1.00 97.69 92 GLY A O 1
ATOM 676 N N . ARG A 1 93 ? 20.632 -8.824 -33.103 1.00 98.12 93 ARG A N 1
ATOM 677 C CA . ARG A 1 93 ? 20.428 -8.885 -31.650 1.00 98.12 93 ARG A CA 1
ATOM 678 C C . ARG A 1 93 ? 21.260 -7.816 -30.963 1.00 98.12 93 ARG A C 1
ATOM 680 O O . ARG A 1 93 ? 22.446 -7.700 -31.247 1.00 98.12 93 ARG A O 1
ATOM 687 N N . ASP A 1 94 ? 20.651 -7.123 -30.015 1.00 97.88 94 ASP A N 1
ATOM 688 C CA . ASP A 1 94 ? 21.314 -6.092 -29.230 1.00 97.88 94 ASP A CA 1
ATOM 689 C C . ASP A 1 94 ? 20.832 -6.105 -27.773 1.00 97.88 94 ASP A C 1
ATOM 691 O O . ASP A 1 94 ? 19.869 -6.798 -27.409 1.00 97.88 94 ASP A O 1
ATOM 695 N N . ARG A 1 95 ? 21.527 -5.351 -26.920 1.00 97.31 95 ARG A N 1
ATOM 696 C CA . ARG A 1 95 ? 21.150 -5.144 -25.527 1.00 97.31 95 ARG A CA 1
ATOM 697 C C . ARG A 1 95 ? 21.394 -3.709 -25.085 1.00 97.31 95 ARG A C 1
ATOM 699 O O . ARG A 1 95 ? 22.431 -3.117 -25.363 1.00 97.31 95 ARG A O 1
ATOM 706 N N . LEU A 1 96 ? 20.477 -3.200 -24.276 1.00 97.62 96 LEU A N 1
ATOM 707 C CA . LEU A 1 96 ? 20.629 -1.930 -23.578 1.00 97.62 96 LEU A CA 1
ATOM 708 C C . LEU A 1 96 ? 20.478 -2.166 -22.080 1.00 97.62 96 LEU A C 1
ATOM 710 O O . LEU A 1 96 ? 19.637 -2.949 -21.642 1.00 97.62 96 LEU A O 1
ATOM 714 N N . VAL A 1 97 ? 21.338 -1.517 -21.300 1.00 97.75 97 VAL A N 1
ATOM 715 C CA . VAL A 1 97 ? 21.439 -1.745 -19.859 1.00 97.75 97 VAL A CA 1
ATOM 716 C C . VAL A 1 97 ? 21.095 -0.461 -19.129 1.00 97.75 97 VAL A C 1
ATOM 718 O O . VAL A 1 97 ? 21.706 0.578 -19.378 1.00 97.75 97 VAL A O 1
ATOM 721 N N . TRP A 1 98 ? 20.143 -0.553 -18.209 1.00 98.31 98 TRP A N 1
ATOM 722 C CA . TRP A 1 98 ? 19.894 0.477 -17.213 1.00 98.31 98 TRP A CA 1
ATOM 723 C C . TRP A 1 98 ? 20.465 0.015 -15.873 1.00 98.31 98 TRP A C 1
ATOM 725 O O . TRP A 1 98 ? 20.178 -1.091 -15.426 1.00 98.31 98 TRP A O 1
ATOM 735 N N . ARG A 1 99 ? 21.285 0.858 -15.244 1.00 97.75 99 ARG A N 1
ATOM 736 C CA . ARG A 1 99 ? 21.774 0.688 -13.871 1.00 97.75 99 ARG A CA 1
ATOM 737 C C . ARG A 1 99 ? 21.149 1.798 -13.025 1.00 97.75 99 ARG A C 1
ATOM 739 O O . ARG A 1 99 ? 21.647 2.924 -13.092 1.00 97.75 99 ARG A O 1
ATOM 746 N N . PRO A 1 100 ? 20.015 1.545 -12.350 1.00 97.19 100 PRO A N 1
ATOM 747 C CA . PRO A 1 100 ? 19.386 2.545 -11.494 1.00 97.19 100 PRO A CA 1
ATOM 748 C C . PRO A 1 100 ? 20.348 2.994 -10.386 1.00 97.19 100 PRO A C 1
ATOM 750 O O . PRO A 1 100 ? 21.187 2.216 -9.938 1.00 97.19 100 PRO A O 1
ATOM 753 N N . SER A 1 101 ? 20.247 4.248 -9.942 1.00 94.81 101 SER A N 1
ATOM 754 C CA . SER A 1 101 ? 20.990 4.709 -8.762 1.00 94.81 101 SER A CA 1
ATOM 755 C C . SER A 1 101 ? 20.355 4.161 -7.481 1.00 94.81 101 SER A C 1
ATOM 757 O O . SER A 1 101 ? 19.157 3.872 -7.466 1.00 94.81 101 SER A O 1
ATOM 759 N N . ARG A 1 102 ? 21.113 4.138 -6.375 1.00 92.06 102 ARG A N 1
ATOM 760 C CA . ARG A 1 102 ? 20.593 3.783 -5.036 1.00 92.06 102 ARG A CA 1
ATOM 761 C C . ARG A 1 102 ? 19.427 4.665 -4.566 1.00 92.06 102 ARG A C 1
ATOM 763 O O . ARG A 1 102 ? 18.677 4.284 -3.680 1.00 92.06 102 ARG A O 1
ATOM 770 N N . THR A 1 103 ? 19.298 5.860 -5.144 1.00 91.88 103 THR A N 1
ATOM 771 C CA . THR A 1 103 ? 18.231 6.831 -4.858 1.00 91.88 103 THR A CA 1
ATOM 772 C C . THR A 1 103 ? 16.983 6.633 -5.718 1.00 91.88 103 THR A C 1
ATOM 774 O O . THR A 1 103 ? 16.021 7.384 -5.571 1.00 91.88 103 THR A O 1
ATOM 777 N N . THR A 1 104 ? 16.987 5.662 -6.636 1.00 94.50 104 THR A N 1
ATOM 778 C CA . THR A 1 104 ? 15.799 5.326 -7.426 1.00 94.50 104 THR A CA 1
ATOM 779 C C . THR A 1 104 ? 14.740 4.762 -6.485 1.00 94.50 104 THR A C 1
ATOM 781 O O . THR A 1 104 ? 15.006 3.802 -5.766 1.00 94.50 104 THR A O 1
ATOM 784 N N . GLU A 1 105 ? 13.552 5.365 -6.477 1.00 93.00 105 GLU A N 1
ATOM 785 C CA . GLU A 1 105 ? 12.463 4.953 -5.589 1.00 93.00 105 GLU A CA 1
ATOM 786 C C . GLU A 1 105 ? 12.092 3.472 -5.802 1.00 93.00 105 GLU A C 1
ATOM 788 O O . GLU A 1 105 ? 11.987 3.028 -6.950 1.00 93.00 105 GLU A O 1
ATOM 793 N N . PRO A 1 106 ? 11.840 2.704 -4.728 1.00 94.19 106 PRO A N 1
ATOM 794 C CA . PRO A 1 106 ? 11.233 1.382 -4.833 1.00 94.19 106 PRO A CA 1
ATOM 795 C C . PRO A 1 106 ? 9.824 1.458 -5.433 1.00 94.19 106 PRO A C 1
ATOM 797 O O . PRO A 1 106 ? 8.914 2.013 -4.823 1.00 94.19 106 PRO A O 1
ATOM 800 N N . ARG A 1 107 ? 9.664 0.951 -6.660 1.00 95.06 107 ARG A N 1
ATOM 801 C CA . ARG A 1 107 ? 8.414 0.904 -7.444 1.00 95.06 107 ARG A CA 1
ATOM 802 C C . ARG A 1 107 ? 8.654 0.204 -8.780 1.00 95.06 107 ARG A C 1
ATOM 804 O O . ARG A 1 107 ? 9.781 -0.184 -9.094 1.00 95.06 107 ARG A O 1
ATOM 811 N N . THR A 1 108 ? 7.624 0.095 -9.612 1.00 96.56 108 THR A N 1
ATOM 812 C CA . THR A 1 108 ? 7.773 -0.338 -11.004 1.00 96.56 108 THR A CA 1
ATOM 813 C C . THR A 1 108 ? 8.004 0.834 -11.962 1.00 96.56 108 THR A C 1
ATOM 815 O O . THR A 1 108 ? 7.490 1.944 -11.789 1.00 96.56 108 THR A O 1
ATOM 818 N N . TYR A 1 109 ? 8.819 0.575 -12.985 1.00 97.88 109 TYR A N 1
ATOM 819 C CA . TYR A 1 109 ? 9.138 1.496 -14.071 1.00 97.88 109 TYR A CA 1
ATOM 820 C C . TYR A 1 109 ? 8.925 0.799 -15.409 1.00 97.88 109 TYR A C 1
ATOM 822 O O . TYR A 1 109 ? 9.525 -0.244 -15.670 1.00 97.88 109 TYR A O 1
ATOM 830 N N . ILE A 1 110 ? 8.132 1.402 -16.292 1.00 98.25 110 ILE A N 1
ATOM 831 C CA . ILE A 1 110 ? 7.988 0.930 -17.671 1.00 98.25 110 ILE A CA 1
ATOM 832 C C . ILE A 1 110 ? 9.215 1.395 -18.456 1.00 98.25 110 ILE A C 1
ATOM 834 O O . ILE A 1 110 ? 9.502 2.593 -18.518 1.00 98.25 110 ILE A O 1
ATOM 838 N N . LEU A 1 111 ? 9.935 0.474 -19.095 1.00 98.31 111 LEU A N 1
ATOM 839 C CA . LEU A 1 111 ? 10.999 0.827 -20.031 1.00 98.31 111 LEU A CA 1
ATOM 840 C C . LEU A 1 111 ? 10.382 1.095 -21.400 1.00 98.31 111 LEU A C 1
ATOM 842 O O . LEU A 1 111 ? 10.117 0.174 -22.169 1.00 98.31 111 LEU A O 1
ATOM 846 N N . ARG A 1 112 ? 10.143 2.369 -21.714 1.00 97.56 112 ARG A N 1
ATOM 847 C CA . ARG A 1 112 ? 9.629 2.790 -23.020 1.00 97.56 112 ARG A CA 1
ATOM 848 C C . ARG A 1 112 ? 10.730 2.737 -24.063 1.00 97.56 112 ARG A C 1
ATOM 850 O O . ARG A 1 112 ? 11.741 3.412 -23.901 1.00 97.56 112 ARG A O 1
ATOM 857 N N . LEU A 1 113 ? 10.514 1.997 -25.147 1.00 97.44 113 LEU A N 1
AT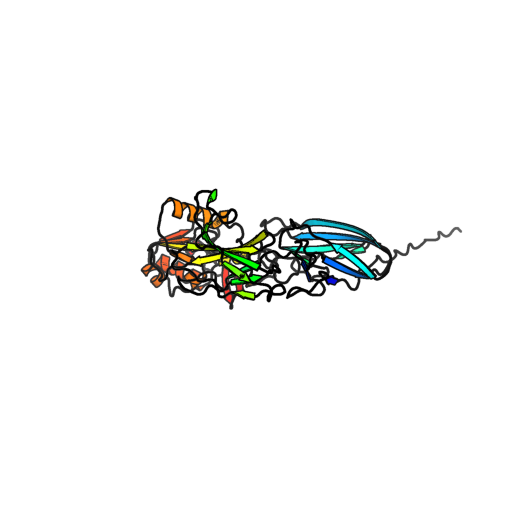OM 858 C CA . LEU A 1 113 ? 11.448 1.914 -26.271 1.00 97.44 113 LEU A CA 1
ATOM 859 C C . LEU A 1 113 ? 10.865 2.648 -27.475 1.00 97.44 113 LEU A C 1
ATOM 861 O O . LEU A 1 113 ? 9.874 2.204 -28.048 1.00 97.44 113 LEU A O 1
ATOM 865 N N . ALA A 1 114 ? 11.488 3.751 -27.874 1.00 96.88 114 ALA A N 1
ATOM 866 C CA . ALA A 1 114 ? 11.157 4.482 -29.089 1.00 96.88 114 ALA A CA 1
ATOM 867 C C . ALA A 1 114 ? 12.191 4.171 -30.176 1.00 96.88 114 ALA A C 1
ATOM 869 O O . ALA A 1 114 ? 13.381 4.437 -29.998 1.00 96.88 114 ALA A O 1
ATOM 870 N N . VAL A 1 115 ? 11.734 3.627 -31.302 1.00 95.31 115 VAL A N 1
ATOM 871 C CA . VAL A 1 115 ? 12.564 3.407 -32.493 1.00 95.31 115 VAL A CA 1
ATOM 872 C C . VAL A 1 115 ? 12.338 4.561 -33.464 1.00 95.31 115 VAL A C 1
ATOM 874 O O . VAL A 1 115 ? 11.191 4.874 -33.780 1.00 95.31 115 VAL A O 1
ATOM 877 N N . ALA A 1 116 ? 13.406 5.212 -33.926 1.00 91.94 116 ALA A N 1
ATOM 878 C CA . ALA A 1 116 ? 13.308 6.354 -34.835 1.00 91.94 116 ALA A CA 1
ATOM 879 C C . ALA A 1 116 ? 12.508 6.004 -36.104 1.00 91.94 116 ALA A C 1
ATOM 881 O O . ALA A 1 116 ? 12.768 4.991 -36.753 1.00 91.94 116 ALA A O 1
ATOM 882 N N . GLY A 1 117 ? 11.507 6.832 -36.425 1.00 85.31 117 GLY A N 1
ATOM 883 C CA . GLY A 1 117 ? 10.579 6.609 -37.542 1.00 85.31 117 GLY A CA 1
ATOM 884 C C . GLY A 1 117 ? 9.612 5.429 -37.363 1.00 85.31 117 GLY A C 1
ATOM 885 O O . GLY A 1 117 ? 8.851 5.138 -38.280 1.00 85.31 117 GLY A O 1
ATOM 886 N N . GLY A 1 118 ? 9.636 4.739 -36.217 1.00 86.44 118 GLY A N 1
ATOM 887 C CA . GLY A 1 118 ? 8.871 3.521 -35.953 1.00 86.44 118 GLY A CA 1
ATOM 888 C C . GLY A 1 118 ? 7.951 3.594 -34.733 1.00 86.44 118 GLY A C 1
ATOM 889 O O . GLY A 1 118 ? 7.522 4.659 -34.294 1.00 86.44 118 GLY A O 1
ATOM 890 N N . ARG A 1 119 ? 7.615 2.413 -34.200 1.00 91.06 119 ARG A N 1
ATOM 891 C CA . ARG A 1 119 ? 6.707 2.238 -33.056 1.00 91.06 119 ARG A CA 1
ATOM 892 C C . ARG A 1 119 ? 7.388 2.600 -31.731 1.00 91.06 119 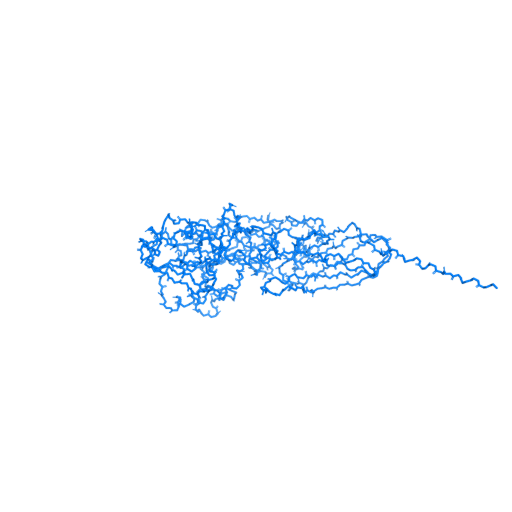ARG A C 1
ATOM 894 O O . ARG A 1 119 ? 8.579 2.351 -31.543 1.00 91.06 119 ARG A O 1
ATOM 901 N N . VAL A 1 120 ? 6.590 3.093 -30.782 1.00 95.06 120 VAL A N 1
ATOM 902 C CA . VAL A 1 120 ? 6.960 3.188 -29.363 1.00 95.06 120 VAL A CA 1
ATOM 903 C C . VAL A 1 120 ? 6.366 2.004 -28.594 1.00 95.06 120 VAL A C 1
ATOM 905 O O . VAL A 1 120 ? 5.154 1.787 -28.600 1.00 95.06 120 VAL A O 1
ATOM 908 N N . TYR A 1 121 ? 7.220 1.228 -27.935 1.00 96.44 121 TYR A N 1
ATOM 909 C CA . TYR A 1 121 ? 6.846 0.162 -27.004 1.00 96.44 121 TYR A CA 1
ATOM 910 C C . TYR A 1 121 ? 6.805 0.739 -25.582 1.00 96.44 121 TYR A C 1
ATOM 912 O O . TYR A 1 121 ? 7.570 1.651 -25.267 1.00 96.44 121 TYR A O 1
ATOM 920 N N . GLY A 1 122 ? 5.911 0.248 -24.722 1.00 95.25 122 GLY A N 1
ATOM 921 C CA . GLY A 1 122 ? 5.733 0.778 -23.360 1.00 95.25 122 GLY A CA 1
ATOM 922 C C . GLY A 1 122 ? 4.847 2.026 -23.279 1.00 95.25 122 GLY A C 1
ATOM 923 O O . GLY A 1 122 ? 4.753 2.668 -22.235 1.00 95.25 122 GLY A O 1
ATOM 924 N N . ALA A 1 123 ? 4.198 2.394 -24.385 1.00 93.62 123 ALA A N 1
ATOM 925 C CA . ALA A 1 123 ? 3.194 3.458 -24.434 1.00 93.62 123 ALA A CA 1
ATOM 926 C C . ALA A 1 123 ? 1.774 2.955 -24.104 1.00 93.62 123 ALA A C 1
ATOM 928 O O . ALA A 1 123 ? 0.810 3.652 -24.396 1.00 93.62 123 ALA A O 1
ATOM 929 N N . TYR A 1 124 ? 1.652 1.749 -23.540 1.00 93.38 124 TYR A N 1
ATOM 930 C CA . TYR A 1 124 ? 0.363 1.151 -23.211 1.00 93.38 124 TYR A CA 1
ATOM 931 C C . TYR A 1 124 ? -0.229 1.770 -21.939 1.00 93.38 124 TYR A C 1
ATOM 933 O O . TYR A 1 124 ? 0.504 2.135 -21.015 1.00 93.38 124 TYR A O 1
ATOM 941 N N . GLY A 1 125 ? -1.553 1.904 -21.909 1.00 91.06 125 GLY A N 1
ATOM 942 C CA . GLY A 1 125 ? -2.296 2.348 -20.728 1.00 91.06 125 GLY A CA 1
ATOM 943 C C . GLY A 1 125 ? -2.548 1.227 -19.705 1.00 91.06 125 GLY A C 1
ATOM 944 O O . GLY A 1 125 ? -2.321 0.058 -20.008 1.00 91.06 125 GLY A O 1
ATOM 945 N N . PRO A 1 126 ? -3.121 1.548 -18.529 1.00 88.50 126 PRO A N 1
ATOM 946 C CA . PRO A 1 126 ? -3.402 0.585 -17.448 1.00 88.50 126 PRO A CA 1
ATOM 947 C C . PRO A 1 126 ? -4.448 -0.489 -17.789 1.00 88.50 126 PRO A C 1
ATOM 949 O O . PRO A 1 126 ? -4.764 -1.356 -16.987 1.00 88.50 126 PRO A O 1
ATOM 952 N N . ALA A 1 127 ? -5.088 -0.393 -18.952 1.00 86.62 127 ALA A N 1
ATOM 953 C CA . ALA A 1 127 ? -6.084 -1.350 -19.425 1.00 86.62 127 ALA A CA 1
ATOM 954 C C . ALA A 1 127 ? -5.611 -2.098 -20.683 1.00 86.62 127 ALA A C 1
ATOM 956 O O . ALA A 1 127 ? -6.393 -2.804 -21.323 1.00 86.62 127 ALA A O 1
ATOM 957 N N . GLU A 1 128 ? -4.358 -1.918 -21.079 1.00 91.56 128 GLU A N 1
ATOM 958 C CA . GLU A 1 128 ? -3.803 -2.446 -22.316 1.00 91.56 128 GLU A CA 1
ATOM 959 C C . GLU A 1 128 ? -2.736 -3.496 -22.020 1.00 91.56 128 GLU A C 1
ATOM 961 O O . GLU A 1 128 ? -2.123 -3.510 -20.959 1.00 91.56 128 GLU A O 1
ATOM 966 N N . ALA A 1 129 ? -2.512 -4.404 -22.969 1.00 93.31 129 ALA A N 1
ATOM 967 C CA . ALA A 1 129 ? -1.542 -5.471 -22.779 1.00 93.31 129 ALA A CA 1
ATOM 968 C C . ALA A 1 129 ? -0.106 -4.924 -22.725 1.00 93.31 129 ALA A C 1
ATOM 970 O O . ALA A 1 129 ? 0.336 -4.206 -23.632 1.00 93.31 129 ALA A O 1
ATOM 971 N N . GLN A 1 130 ? 0.641 -5.355 -21.705 1.00 95.62 130 GLN A N 1
ATOM 972 C CA . GLN A 1 130 ? 2.071 -5.102 -21.578 1.00 95.62 130 GLN A CA 1
ATOM 973 C C . GLN A 1 130 ? 2.809 -5.541 -22.850 1.00 95.62 130 GLN A C 1
ATOM 975 O O . GLN A 1 130 ? 2.784 -6.707 -23.245 1.00 95.62 130 GLN A O 1
ATOM 980 N N . ASN A 1 131 ? 3.504 -4.597 -23.486 1.00 96.00 131 ASN A N 1
ATOM 981 C CA . ASN A 1 131 ? 4.293 -4.849 -24.698 1.00 96.00 131 ASN A CA 1
ATOM 982 C C . ASN A 1 131 ? 5.756 -4.394 -24.585 1.00 96.00 131 ASN A C 1
ATOM 984 O O . ASN A 1 131 ? 6.472 -4.371 -25.587 1.00 96.00 131 ASN A O 1
ATOM 988 N N . ALA A 1 132 ? 6.193 -4.032 -23.380 1.00 97.38 132 ALA A N 1
ATOM 989 C CA . ALA A 1 132 ? 7.558 -3.627 -23.082 1.00 97.38 132 ALA A CA 1
ATOM 990 C C . ALA A 1 132 ? 7.980 -4.092 -21.682 1.00 97.38 132 ALA A C 1
ATOM 992 O O . ALA A 1 132 ? 7.115 -4.402 -20.859 1.00 97.38 132 ALA A O 1
ATOM 993 N N . PRO A 1 133 ? 9.294 -4.143 -21.409 1.00 98.50 133 PRO A N 1
ATOM 994 C CA . PRO A 1 133 ? 9.814 -4.443 -20.094 1.00 98.50 133 PRO A CA 1
ATOM 995 C C . PRO A 1 133 ? 9.319 -3.489 -19.014 1.00 98.50 133 PRO A C 1
ATOM 997 O O . PRO A 1 133 ? 9.264 -2.275 -19.213 1.00 98.50 133 PRO A O 1
ATOM 1000 N N . VAL A 1 134 ? 9.075 -4.057 -17.846 1.00 98.69 134 VAL A N 1
ATOM 1001 C CA . VAL A 1 134 ? 8.884 -3.378 -16.575 1.00 98.69 134 VAL A CA 1
ATOM 1002 C C . VAL A 1 134 ? 10.026 -3.793 -15.656 1.00 98.69 134 VAL A C 1
ATOM 1004 O O . VAL A 1 134 ? 10.452 -4.951 -15.638 1.00 98.69 134 VAL A O 1
ATOM 1007 N N . VAL A 1 135 ? 10.558 -2.831 -14.917 1.00 98.75 135 VAL A N 1
ATOM 1008 C CA . VAL A 1 135 ? 11.594 -3.057 -13.910 1.00 98.75 135 VAL A CA 1
ATOM 1009 C C . VAL A 1 135 ? 11.013 -2.696 -12.557 1.00 98.75 135 VAL A C 1
ATOM 1011 O O . VAL A 1 135 ? 10.603 -1.554 -12.356 1.00 98.75 135 VAL A O 1
ATOM 1014 N N . ARG A 1 136 ? 10.986 -3.657 -11.635 1.00 98.12 136 ARG A N 1
ATOM 1015 C CA . ARG A 1 136 ? 10.654 -3.427 -10.230 1.00 98.12 136 ARG A CA 1
ATOM 1016 C C . ARG A 1 136 ? 11.933 -3.093 -9.475 1.00 98.12 136 ARG A C 1
ATOM 1018 O O . ARG A 1 136 ? 12.824 -3.930 -9.388 1.00 98.12 136 ARG A O 1
ATOM 1025 N N . ILE A 1 137 ? 12.018 -1.886 -8.932 1.00 97.44 137 ILE A N 1
ATOM 1026 C CA . ILE A 1 137 ? 13.070 -1.514 -7.988 1.00 97.44 137 ILE A CA 1
ATOM 1027 C C . ILE A 1 137 ? 12.663 -2.019 -6.606 1.00 97.44 137 ILE A C 1
ATOM 1029 O O . ILE A 1 137 ? 11.607 -1.645 -6.099 1.00 97.44 137 ILE A O 1
ATOM 1033 N N . GLN A 1 138 ? 13.474 -2.901 -6.028 1.00 95.25 138 GLN A N 1
ATOM 1034 C CA . GLN A 1 138 ? 13.175 -3.594 -4.782 1.00 95.25 138 GLN A CA 1
ATOM 1035 C C . GLN A 1 138 ? 13.638 -2.795 -3.561 1.00 95.25 138 GLN A C 1
ATOM 1037 O O . GLN A 1 138 ? 14.824 -2.513 -3.382 1.00 95.25 138 GLN A O 1
ATOM 1042 N N . GLY A 1 139 ? 12.686 -2.477 -2.687 1.00 95.00 139 GLY A N 1
ATOM 1043 C CA . GLY A 1 139 ? 12.944 -1.954 -1.349 1.00 95.00 139 GLY A CA 1
ATOM 1044 C C . GLY A 1 139 ? 12.916 -3.066 -0.301 1.00 95.00 139 GLY A C 1
ATOM 1045 O O . GLY A 1 139 ? 13.429 -4.168 -0.508 1.00 95.00 139 GLY A O 1
ATOM 1046 N N . ILE A 1 140 ? 12.278 -2.763 0.827 1.00 96.50 140 ILE A N 1
ATOM 1047 C CA . ILE A 1 140 ? 11.820 -3.765 1.784 1.00 96.50 140 ILE A CA 1
ATOM 1048 C C . ILE A 1 140 ? 10.296 -3.709 1.780 1.00 96.50 140 ILE A C 1
ATOM 1050 O O . ILE A 1 140 ? 9.697 -2.810 2.365 1.00 96.50 140 ILE A O 1
ATOM 1054 N N . ASP A 1 141 ? 9.680 -4.664 1.098 1.00 96.81 141 ASP A N 1
ATOM 1055 C CA . ASP A 1 141 ? 8.231 -4.781 1.027 1.00 96.81 141 ASP A CA 1
ATOM 1056 C C . ASP A 1 141 ? 7.750 -5.561 2.252 1.00 96.81 141 ASP A C 1
ATOM 1058 O O . ASP A 1 141 ? 8.120 -6.721 2.435 1.00 96.81 141 ASP A O 1
ATOM 1062 N N . ALA A 1 142 ? 6.946 -4.928 3.105 1.00 96.88 142 ALA A N 1
ATOM 1063 C CA . ALA A 1 142 ? 6.467 -5.504 4.356 1.00 96.88 142 ALA A CA 1
ATOM 1064 C C . ALA A 1 142 ? 4.954 -5.301 4.495 1.00 96.88 142 ALA A C 1
ATOM 1066 O O . ALA A 1 142 ? 4.431 -4.221 4.224 1.00 96.88 142 ALA A O 1
ATOM 1067 N N . VAL A 1 143 ? 4.237 -6.345 4.908 1.00 97.00 143 VAL A N 1
ATOM 1068 C CA . VAL A 1 143 ? 2.781 -6.296 5.094 1.00 97.00 143 VAL A CA 1
ATOM 1069 C C . VAL A 1 143 ? 2.310 -7.389 6.040 1.00 97.00 143 VAL A C 1
ATOM 1071 O O . VAL A 1 143 ? 2.794 -8.519 5.998 1.00 97.00 143 VAL A O 1
ATOM 1074 N N . PHE A 1 144 ? 1.354 -7.065 6.900 1.00 97.19 144 PHE A N 1
ATOM 1075 C CA . PHE A 1 144 ? 0.716 -8.046 7.767 1.00 97.19 144 PHE A CA 1
ATOM 1076 C C . PHE A 1 144 ? -0.430 -8.770 7.056 1.00 97.19 144 PHE A C 1
ATOM 1078 O O . PHE A 1 144 ? -1.165 -8.173 6.272 1.00 97.19 144 PHE A O 1
ATOM 1085 N N . THR A 1 145 ? -0.630 -10.054 7.364 1.00 95.44 145 THR A N 1
ATOM 1086 C CA . THR A 1 145 ? -1.757 -10.836 6.811 1.00 95.44 145 THR A CA 1
ATOM 1087 C C . THR A 1 145 ? -3.117 -10.371 7.342 1.00 95.44 145 THR A C 1
ATOM 1089 O O . THR A 1 145 ? -4.161 -10.633 6.746 1.00 95.44 145 THR A O 1
ATOM 1092 N N . ARG A 1 146 ? -3.127 -9.647 8.466 1.00 95.62 146 ARG A N 1
ATOM 1093 C CA . ARG A 1 146 ? -4.311 -9.021 9.064 1.00 95.62 146 ARG A CA 1
ATOM 1094 C C . ARG A 1 146 ? -3.992 -7.572 9.417 1.00 95.62 146 ARG A C 1
ATOM 1096 O O . ARG A 1 146 ? -2.862 -7.244 9.753 1.00 95.62 146 ARG A O 1
ATOM 1103 N N . ARG A 1 147 ? -5.000 -6.703 9.368 1.00 96.25 147 ARG A N 1
ATOM 1104 C CA . ARG A 1 147 ? -4.848 -5.277 9.703 1.00 96.25 147 ARG A CA 1
ATOM 1105 C C . ARG A 1 147 ? -4.835 -5.028 11.211 1.00 96.25 147 ARG A C 1
ATOM 1107 O O . ARG A 1 147 ? -4.373 -3.982 11.651 1.00 96.25 147 ARG A O 1
ATOM 1114 N N . SER A 1 148 ? -5.329 -5.988 11.992 1.00 97.31 148 SER A N 1
ATOM 1115 C CA . SER A 1 148 ? -5.509 -5.857 13.432 1.00 97.31 148 SER A CA 1
ATOM 1116 C C . SER A 1 148 ? -5.274 -7.169 14.174 1.00 97.31 148 SER A C 1
ATOM 1118 O O . SER A 1 148 ? -5.593 -8.252 13.667 1.00 97.31 148 SER A O 1
ATOM 1120 N N . TYR A 1 149 ? -4.720 -7.050 15.380 1.00 97.38 149 TYR A N 1
ATOM 1121 C CA . TYR A 1 149 ? -4.340 -8.146 16.266 1.00 97.38 149 TYR A CA 1
ATOM 1122 C C . TYR A 1 149 ? -4.671 -7.794 17.720 1.00 97.38 149 TYR A C 1
ATOM 1124 O O . TYR A 1 149 ? -4.489 -6.654 18.145 1.00 97.38 149 TYR A O 1
ATOM 1132 N N . ALA A 1 150 ? -5.147 -8.763 18.503 1.00 96.06 150 ALA A N 1
ATOM 1133 C CA . ALA A 1 150 ? -5.283 -8.578 19.953 1.00 96.06 150 ALA A CA 1
ATOM 1134 C C . ALA A 1 150 ? -3.925 -8.759 20.667 1.00 96.06 150 ALA A C 1
ATOM 1136 O O . ALA A 1 150 ? -3.051 -9.460 20.147 1.00 96.06 150 ALA A O 1
ATOM 1137 N N . PRO A 1 151 ? -3.739 -8.200 21.879 1.00 94.88 151 PRO A N 1
ATOM 1138 C CA . PRO A 1 151 ? -2.522 -8.389 22.659 1.00 94.88 151 PRO A CA 1
ATOM 1139 C C . PRO A 1 151 ? -2.202 -9.873 22.869 1.00 94.88 151 PRO A C 1
ATOM 1141 O O . PRO A 1 151 ? -3.045 -10.642 23.336 1.00 94.88 151 PRO A O 1
ATOM 1144 N N . GLY A 1 152 ? -0.974 -10.267 22.542 1.00 91.44 152 GLY A N 1
ATOM 1145 C CA . GLY A 1 152 ? -0.466 -11.639 22.594 1.00 91.44 152 GLY A CA 1
ATOM 1146 C C . GLY A 1 152 ? -0.657 -12.457 21.311 1.00 91.44 152 GLY A C 1
ATOM 1147 O O . GLY A 1 152 ? -0.001 -13.494 21.159 1.00 91.44 152 GLY A O 1
ATOM 1148 N N . GLU A 1 153 ? -1.506 -12.018 20.373 1.00 94.38 153 GLU A N 1
ATOM 1149 C CA . GLU A 1 153 ? -1.692 -12.721 19.101 1.00 94.38 153 GLU A CA 1
ATOM 1150 C C . GLU A 1 153 ? -0.403 -12.699 18.263 1.00 94.38 153 GLU A C 1
ATOM 1152 O O . GLU A 1 153 ? 0.340 -11.713 18.215 1.00 94.38 153 GLU A O 1
ATOM 1157 N N . THR A 1 154 ? -0.141 -13.807 17.568 1.00 93.25 154 THR A N 1
ATOM 1158 C CA . THR A 1 154 ? 0.925 -13.868 16.565 1.00 93.25 154 THR A CA 1
ATOM 1159 C C . THR A 1 154 ? 0.526 -13.032 15.353 1.00 93.25 154 THR A C 1
ATOM 1161 O O . THR A 1 154 ? -0.471 -13.328 14.683 1.00 93.25 154 THR A O 1
ATOM 1164 N N . ALA A 1 155 ? 1.330 -12.012 15.069 1.00 92.25 155 ALA A N 1
ATOM 1165 C CA . ALA A 1 155 ? 1.211 -11.168 13.898 1.00 92.25 155 ALA A CA 1
ATOM 1166 C C . ALA A 1 155 ? 2.103 -11.728 12.786 1.00 92.25 155 ALA A C 1
ATOM 1168 O O . ALA A 1 155 ? 3.327 -11.780 12.905 1.00 92.25 155 ALA A O 1
ATOM 1169 N N . GLU A 1 156 ? 1.479 -12.211 11.713 1.00 94.69 156 GLU A N 1
ATOM 1170 C CA . GLU A 1 156 ? 2.214 -12.792 10.594 1.00 94.69 156 GLU A CA 1
ATOM 1171 C C . GLU A 1 156 ? 2.580 -11.692 9.595 1.00 94.69 156 GLU A C 1
ATOM 1173 O O . GLU A 1 156 ? 1.704 -11.065 8.995 1.00 94.69 156 GLU A O 1
ATOM 1178 N N . LEU A 1 157 ? 3.881 -11.464 9.433 1.00 96.19 157 LEU A N 1
ATOM 1179 C CA . LEU A 1 157 ? 4.449 -10.443 8.562 1.00 96.19 157 LEU A CA 1
ATOM 1180 C C . LEU A 1 157 ? 4.978 -11.103 7.290 1.00 96.19 157 LEU A C 1
ATOM 1182 O O . LEU A 1 157 ? 5.911 -11.901 7.347 1.00 96.19 157 LEU A O 1
ATOM 1186 N N . ARG A 1 158 ? 4.419 -10.764 6.133 1.00 96.75 158 ARG A N 1
ATOM 1187 C CA . ARG A 1 158 ? 5.013 -11.100 4.841 1.00 96.75 158 ARG A CA 1
ATOM 1188 C C . ARG A 1 158 ? 6.058 -10.046 4.502 1.00 96.75 158 ARG A C 1
ATOM 1190 O O . ARG A 1 158 ? 5.749 -8.857 4.478 1.00 96.75 158 ARG A O 1
ATOM 1197 N N . LEU A 1 159 ? 7.282 -10.496 4.257 1.00 97.00 159 LEU A N 1
ATOM 1198 C CA . LEU A 1 159 ? 8.425 -9.644 3.953 1.00 97.00 159 LEU A CA 1
ATOM 1199 C C . LEU A 1 159 ? 9.039 -10.071 2.616 1.00 97.00 159 LEU A C 1
ATOM 1201 O O . LEU A 1 159 ? 9.111 -11.265 2.319 1.00 97.00 159 LEU A O 1
ATOM 1205 N N . ALA A 1 160 ? 9.476 -9.108 1.812 1.00 96.69 160 ALA A N 1
ATOM 1206 C CA . ALA A 1 160 ? 10.203 -9.332 0.572 1.00 96.69 160 ALA A CA 1
ATOM 1207 C C . ALA A 1 160 ? 11.341 -8.315 0.427 1.00 96.69 160 ALA A C 1
ATOM 1209 O O . ALA A 1 160 ? 11.134 -7.107 0.331 1.00 96.69 160 ALA A O 1
ATOM 1210 N N . THR A 1 161 ? 12.562 -8.834 0.406 1.00 95.94 161 THR A N 1
ATOM 1211 C CA . THR A 1 161 ? 13.802 -8.106 0.143 1.00 95.94 161 THR A CA 1
ATOM 1212 C C . THR A 1 161 ? 14.871 -9.121 -0.259 1.00 95.94 161 THR A C 1
ATOM 1214 O O . THR A 1 161 ? 14.722 -10.318 -0.004 1.00 95.94 161 THR A O 1
ATOM 1217 N N . ASP A 1 162 ? 15.940 -8.653 -0.881 1.00 94.44 162 ASP A N 1
ATOM 1218 C CA . ASP A 1 162 ? 17.147 -9.421 -1.175 1.00 94.44 162 ASP A CA 1
ATOM 1219 C C . ASP A 1 162 ? 18.251 -9.234 -0.119 1.00 94.44 162 ASP A C 1
ATOM 1221 O O . ASP A 1 162 ? 19.277 -9.908 -0.174 1.00 94.44 162 ASP A O 1
ATOM 1225 N N . ALA A 1 163 ? 18.046 -8.359 0.873 1.00 93.75 163 ALA A N 1
ATOM 1226 C CA . ALA A 1 163 ? 18.984 -8.198 1.975 1.00 93.75 163 ALA A CA 1
ATOM 1227 C C . ALA A 1 163 ? 19.173 -9.519 2.739 1.00 93.75 163 ALA A C 1
ATOM 1229 O O . ALA A 1 163 ? 18.208 -10.184 3.098 1.00 93.75 163 ALA A O 1
ATOM 1230 N N . HIS A 1 164 ? 20.417 -9.876 3.061 1.00 92.19 164 HIS A N 1
ATOM 1231 C CA . HIS A 1 164 ? 20.716 -11.095 3.825 1.00 92.19 164 HIS A CA 1
ATOM 1232 C C . HIS A 1 164 ? 20.288 -11.018 5.294 1.00 92.19 164 HIS A C 1
ATOM 1234 O O . HIS A 1 164 ? 20.053 -12.047 5.919 1.00 92.19 164 HIS A O 1
ATOM 1240 N N . PHE A 1 165 ? 20.220 -9.810 5.850 1.00 93.50 165 PHE A N 1
ATOM 1241 C CA . PHE A 1 165 ? 19.816 -9.567 7.227 1.00 93.50 165 PHE A CA 1
ATOM 1242 C C . PHE A 1 165 ? 18.914 -8.348 7.294 1.00 93.50 165 PHE A C 1
ATOM 1244 O O . PHE A 1 165 ? 19.199 -7.312 6.685 1.00 93.50 165 PHE A O 1
ATOM 1251 N N . VAL A 1 166 ? 17.868 -8.460 8.104 1.00 95.56 166 VAL A N 1
ATOM 1252 C CA . VAL A 1 166 ? 16.965 -7.357 8.419 1.00 95.56 166 VAL A CA 1
ATOM 1253 C C . VAL A 1 166 ? 16.822 -7.218 9.927 1.00 95.56 166 VAL A C 1
ATOM 1255 O O . VAL A 1 166 ? 16.870 -8.195 10.672 1.00 95.56 166 VAL A O 1
ATOM 1258 N N . ARG A 1 167 ? 16.656 -5.987 10.396 1.00 96.44 167 ARG A N 1
ATOM 1259 C CA . ARG A 1 167 ? 16.293 -5.675 11.777 1.00 96.44 167 ARG A CA 1
ATOM 1260 C C . ARG A 1 167 ? 14.842 -5.239 11.799 1.00 96.44 167 ARG A C 1
ATOM 1262 O O . ARG A 1 167 ? 14.495 -4.281 11.114 1.00 96.44 167 ARG A O 1
ATOM 1269 N N . LEU A 1 168 ? 14.017 -5.933 12.572 1.00 96.12 168 LEU A N 1
ATOM 1270 C CA . LEU A 1 168 ? 12.614 -5.589 12.777 1.00 96.12 168 LEU A CA 1
ATOM 1271 C C . LEU A 1 168 ? 12.456 -4.868 14.109 1.00 96.12 168 LEU A C 1
ATOM 1273 O O . LEU A 1 168 ? 12.975 -5.322 15.125 1.00 96.12 168 LEU A O 1
ATOM 1277 N N . GLN A 1 169 ? 11.726 -3.764 14.127 1.00 95.38 169 GLN A N 1
ATOM 1278 C CA . GLN A 1 169 ? 11.445 -3.023 15.351 1.00 95.38 169 GLN A CA 1
ATOM 1279 C C . GLN A 1 169 ? 10.012 -2.511 15.323 1.00 95.38 169 GLN A C 1
ATOM 1281 O O . GLN A 1 169 ? 9.550 -2.037 14.286 1.00 95.38 169 GLN A O 1
ATOM 1286 N N . VAL A 1 170 ? 9.309 -2.619 16.449 1.00 94.94 170 VAL A N 1
ATOM 1287 C CA . VAL A 1 170 ? 7.927 -2.150 16.552 1.00 94.94 170 VAL A CA 1
ATOM 1288 C C . VAL A 1 170 ? 7.892 -0.731 17.096 1.00 94.94 170 VAL A C 1
ATOM 1290 O O . VAL A 1 170 ? 8.598 -0.409 18.052 1.00 94.94 170 VAL A O 1
ATOM 1293 N N . PHE A 1 171 ? 7.033 0.088 16.503 1.00 94.31 171 PHE A N 1
ATOM 1294 C CA . PHE A 1 171 ? 6.755 1.461 16.898 1.00 94.31 171 PHE A CA 1
ATOM 1295 C C . PHE A 1 171 ? 5.262 1.635 17.162 1.00 94.31 171 PHE A C 1
ATOM 1297 O O . PHE A 1 171 ? 4.448 1.090 16.421 1.00 94.31 171 PHE A O 1
ATOM 1304 N N . ALA A 1 172 ? 4.902 2.404 18.186 1.00 93.00 172 ALA A N 1
ATOM 1305 C CA . ALA A 1 172 ? 3.542 2.892 18.401 1.00 93.00 172 ALA A CA 1
ATOM 1306 C C . ALA A 1 172 ? 3.439 4.312 17.852 1.00 93.00 172 ALA A C 1
ATOM 1308 O O . ALA A 1 172 ? 4.312 5.134 18.138 1.00 93.00 172 ALA A O 1
ATOM 1309 N N . TYR A 1 173 ? 2.387 4.628 17.097 1.00 90.19 173 TYR A N 1
ATOM 1310 C CA . TYR A 1 173 ? 2.135 6.007 16.698 1.00 90.19 173 TYR A CA 1
ATOM 1311 C C . TYR A 1 173 ? 1.851 6.860 17.939 1.00 90.19 173 TYR A C 1
ATOM 1313 O O . TYR A 1 173 ? 0.841 6.663 18.616 1.00 90.19 173 TYR A O 1
ATOM 1321 N N . GLN A 1 174 ? 2.735 7.812 18.229 1.00 80.88 174 GLN A N 1
ATOM 1322 C CA . GLN A 1 174 ? 2.574 8.759 19.326 1.00 80.88 174 GLN A CA 1
ATOM 1323 C C . GLN A 1 174 ? 3.115 10.116 18.890 1.00 80.88 174 GLN A C 1
ATOM 1325 O O . GLN A 1 174 ? 4.315 10.364 18.950 1.00 80.88 174 GLN A O 1
ATOM 1330 N N . SER A 1 175 ? 2.219 10.989 18.440 1.00 73.31 175 SER A N 1
ATOM 1331 C CA . SER A 1 175 ? 2.513 12.383 18.103 1.00 73.31 175 SER A CA 1
ATOM 1332 C C . SER A 1 175 ? 1.690 13.317 18.994 1.00 73.31 175 SER A C 1
ATOM 1334 O O . SER A 1 175 ? 0.552 12.967 19.294 1.00 73.31 175 SER A O 1
ATOM 1336 N N . PRO A 1 176 ? 2.207 14.478 19.428 1.00 66.25 176 PRO A N 1
ATOM 1337 C CA . PRO A 1 176 ? 3.583 14.922 19.316 1.00 66.25 176 PRO A CA 1
ATOM 1338 C C . PRO A 1 176 ? 4.446 14.186 20.346 1.00 66.25 176 PRO A C 1
ATOM 1340 O O . PRO A 1 176 ? 4.010 13.870 21.451 1.00 66.25 176 PRO A O 1
ATOM 1343 N N . GLY A 1 177 ? 5.690 13.934 19.974 1.00 62.22 177 GLY A N 1
ATOM 1344 C CA . GLY A 1 177 ? 6.732 13.390 20.833 1.00 62.22 177 GLY A CA 1
ATOM 1345 C C . GLY A 1 177 ? 7.993 14.230 20.675 1.00 62.22 177 GLY A C 1
ATOM 1346 O O . GLY A 1 177 ? 8.021 15.195 19.908 1.00 62.22 177 GLY A O 1
ATOM 1347 N N . ARG A 1 178 ? 9.060 13.886 21.396 1.00 65.81 178 ARG A N 1
ATOM 1348 C CA . ARG A 1 178 ? 10.360 14.527 21.168 1.00 65.81 178 ARG A CA 1
ATOM 1349 C C . ARG A 1 178 ? 10.889 14.077 19.801 1.00 65.81 178 ARG A C 1
ATOM 1351 O O . ARG A 1 178 ? 11.035 12.870 19.612 1.00 65.81 178 ARG A O 1
ATOM 1358 N N . PRO A 1 179 ? 11.233 14.992 18.873 1.00 67.44 179 PRO A N 1
ATOM 1359 C CA . PRO A 1 179 ? 11.681 14.608 17.531 1.00 67.44 179 PRO A CA 1
ATOM 1360 C C . PRO A 1 179 ? 12.877 13.646 17.519 1.00 67.44 179 PRO A C 1
ATOM 1362 O O . PRO A 1 179 ? 12.994 12.823 16.622 1.00 67.44 179 PRO A O 1
ATOM 1365 N N . SER A 1 180 ? 13.750 13.711 18.531 1.00 64.38 180 SER A N 1
ATOM 1366 C CA . SER A 1 180 ? 14.903 12.814 18.688 1.00 64.38 180 SER A CA 1
ATOM 1367 C C . SER A 1 180 ? 14.544 11.374 19.073 1.00 64.38 180 SER A C 1
ATOM 1369 O O . SER A 1 180 ? 15.389 10.491 18.971 1.00 64.38 180 SER A O 1
ATOM 1371 N N . GLU A 1 181 ? 13.327 11.141 19.561 1.00 70.81 181 GLU A N 1
ATOM 1372 C CA . GLU A 1 181 ? 12.851 9.845 20.059 1.00 70.81 181 GLU A CA 1
ATOM 1373 C C . GLU A 1 181 ? 11.850 9.189 19.090 1.00 70.81 181 GLU A C 1
ATOM 1375 O O . GLU A 1 181 ? 11.523 8.011 19.241 1.00 70.81 181 GLU A O 1
ATOM 1380 N N . GLN A 1 182 ? 11.385 9.937 18.083 1.00 80.38 182 GLN A N 1
ATOM 1381 C CA . GLN A 1 182 ? 10.402 9.486 17.105 1.00 80.38 182 GLN A CA 1
ATOM 1382 C C . GLN A 1 182 ? 11.048 8.948 15.827 1.00 80.38 182 GLN A C 1
ATOM 1384 O O . GLN A 1 182 ? 12.049 9.462 15.328 1.00 80.38 182 GLN A O 1
ATOM 1389 N N . ASP A 1 183 ? 10.413 7.936 15.243 1.00 83.06 183 ASP A N 1
ATOM 1390 C CA . ASP A 1 183 ? 10.692 7.543 13.869 1.00 83.06 183 ASP A CA 1
ATOM 1391 C C . ASP A 1 183 ? 10.340 8.681 12.899 1.00 83.06 183 ASP A C 1
ATOM 1393 O O . ASP A 1 183 ? 9.249 9.247 12.956 1.00 83.06 183 ASP A O 1
ATOM 1397 N N . VAL A 1 184 ? 11.260 8.993 11.984 1.00 78.94 184 VAL A N 1
ATOM 1398 C CA . VAL A 1 184 ? 11.128 10.128 11.057 1.00 78.94 184 VAL A CA 1
ATOM 1399 C C . VAL A 1 184 ? 9.921 9.982 10.131 1.00 78.94 184 VAL A C 1
ATOM 1401 O O . VAL A 1 184 ? 9.312 10.988 9.776 1.00 78.94 184 VAL A O 1
ATOM 1404 N N . LYS A 1 185 ? 9.578 8.757 9.710 1.00 82.50 185 LYS A N 1
ATOM 1405 C CA . LYS A 1 185 ? 8.530 8.542 8.709 1.00 82.50 185 LYS A CA 1
ATOM 1406 C C . LYS A 1 185 ? 7.159 8.319 9.329 1.00 82.50 185 LYS A C 1
ATOM 1408 O O . LYS A 1 185 ? 6.167 8.664 8.697 1.00 82.50 185 LYS A O 1
ATOM 1413 N N . THR A 1 186 ? 7.092 7.726 10.517 1.00 82.50 186 THR A N 1
ATOM 1414 C CA . THR A 1 186 ? 5.809 7.392 11.152 1.00 82.50 186 THR A CA 1
ATOM 1415 C C . THR A 1 186 ? 5.506 8.211 12.399 1.00 82.50 186 THR A C 1
ATOM 1417 O O . THR A 1 186 ? 4.457 7.998 12.995 1.00 82.50 186 THR A O 1
ATOM 1420 N N . SER A 1 187 ? 6.416 9.075 12.860 1.00 85.62 187 SER A N 1
ATOM 1421 C CA . SER A 1 187 ? 6.323 9.774 14.155 1.00 85.62 187 SER A CA 1
ATOM 1422 C C . SER A 1 187 ? 6.090 8.825 15.342 1.00 85.62 187 SER A C 1
ATOM 1424 O O . SER A 1 187 ? 5.472 9.191 16.341 1.00 85.62 187 SER A O 1
ATOM 1426 N N . GLY A 1 188 ? 6.532 7.570 15.220 1.00 87.31 188 GLY A N 1
ATOM 1427 C CA . GLY A 1 188 ? 6.268 6.534 16.213 1.00 87.31 188 GLY A CA 1
ATOM 1428 C C . GLY A 1 188 ? 7.351 6.457 17.283 1.00 87.31 188 GLY A C 1
ATOM 1429 O O . GLY A 1 188 ? 8.521 6.685 16.986 1.00 87.31 188 GLY A O 1
ATOM 1430 N N . LEU A 1 189 ? 6.983 6.074 18.506 1.00 90.75 189 LEU A N 1
ATOM 1431 C CA . LEU A 1 189 ? 7.935 5.737 19.567 1.00 90.75 189 LEU A CA 1
ATOM 1432 C C . LEU A 1 189 ? 8.235 4.241 19.564 1.00 90.75 189 LEU A C 1
ATOM 1434 O O . LEU A 1 189 ? 7.340 3.416 19.369 1.00 90.75 189 LEU A O 1
ATOM 1438 N N . ALA A 1 190 ? 9.501 3.888 19.780 1.00 92.38 190 ALA A N 1
ATOM 1439 C CA . ALA A 1 190 ? 9.938 2.499 19.803 1.00 92.38 190 ALA A CA 1
ATOM 1440 C C . ALA A 1 190 ? 9.295 1.728 20.969 1.00 92.38 190 ALA A C 1
ATOM 1442 O O . ALA A 1 190 ? 9.459 2.082 22.132 1.00 92.38 190 ALA A O 1
ATOM 1443 N N . MET A 1 191 ? 8.615 0.629 20.645 1.00 92.00 191 MET A N 1
ATOM 1444 C CA . MET A 1 191 ? 8.001 -0.296 21.609 1.00 92.00 191 MET A CA 1
ATOM 1445 C C . MET A 1 191 ? 8.890 -1.499 21.911 1.00 92.00 191 MET A C 1
ATOM 1447 O O . MET A 1 191 ? 8.703 -2.188 22.913 1.00 92.00 191 MET A O 1
ATOM 1451 N N . THR A 1 192 ? 9.846 -1.777 21.027 1.00 92.56 192 THR A N 1
ATOM 1452 C CA . THR A 1 192 ? 10.815 -2.861 21.175 1.00 92.56 192 THR A CA 1
ATOM 1453 C C . THR A 1 192 ? 12.217 -2.371 20.846 1.00 92.56 192 THR A C 1
ATOM 1455 O O . THR A 1 192 ? 12.402 -1.372 20.144 1.00 92.56 192 THR A O 1
ATOM 1458 N N . GLY A 1 193 ? 13.223 -3.130 21.281 1.00 92.38 193 GLY A N 1
ATOM 1459 C CA . GLY A 1 193 ? 14.532 -3.097 20.632 1.00 92.38 193 GLY A CA 1
ATOM 1460 C C . GLY A 1 193 ? 14.473 -3.680 19.209 1.00 92.38 193 GLY A C 1
ATOM 1461 O O . GLY A 1 193 ? 13.474 -4.312 18.839 1.00 92.38 193 GLY A O 1
ATOM 1462 N N . PRO A 1 194 ? 15.523 -3.478 18.395 1.00 93.06 194 PRO A N 1
ATOM 1463 C CA . PRO A 1 194 ? 15.636 -4.107 17.086 1.00 93.06 194 PRO A CA 1
ATOM 1464 C C . PRO A 1 194 ? 15.894 -5.614 17.220 1.00 93.06 194 PRO A C 1
ATOM 1466 O O . PRO A 1 194 ? 16.817 -6.041 17.910 1.00 93.06 194 PRO A O 1
ATOM 1469 N N . ILE A 1 195 ? 15.106 -6.418 16.514 1.00 93.12 195 ILE A N 1
ATOM 1470 C CA . ILE A 1 195 ? 15.208 -7.877 16.460 1.00 93.12 195 ILE A CA 1
ATOM 1471 C C . ILE A 1 195 ? 15.911 -8.256 15.149 1.00 93.12 195 ILE A C 1
ATOM 1473 O O . ILE A 1 195 ? 15.357 -7.989 14.078 1.00 93.12 195 ILE A O 1
ATOM 1477 N N . PRO A 1 196 ? 17.119 -8.845 15.187 1.00 94.75 196 PRO A N 1
ATOM 1478 C CA . PRO A 1 196 ? 17.790 -9.310 13.980 1.00 94.75 196 PRO A CA 1
ATOM 1479 C C . PRO A 1 196 ? 17.100 -10.562 13.429 1.00 94.75 196 PRO A C 1
ATOM 1481 O O . PRO A 1 196 ? 16.763 -11.481 14.174 1.00 94.75 196 PRO A O 1
ATOM 1484 N N . VAL A 1 197 ? 16.928 -10.609 12.113 1.00 94.38 197 VAL A N 1
ATOM 1485 C CA . VAL A 1 197 ? 16.375 -11.748 11.379 1.00 94.38 197 VAL A CA 1
ATOM 1486 C C . VAL A 1 197 ? 17.332 -12.089 10.239 1.00 94.38 197 VAL A C 1
ATOM 1488 O O . VAL A 1 197 ? 17.664 -11.224 9.422 1.00 94.38 197 VAL A O 1
ATOM 1491 N N . ASP A 1 198 ? 17.790 -13.342 10.201 1.00 94.25 198 ASP A N 1
ATOM 1492 C CA . ASP A 1 198 ? 18.509 -13.890 9.047 1.00 94.25 198 ASP A CA 1
ATOM 1493 C C . ASP A 1 198 ? 17.510 -14.137 7.913 1.00 94.25 198 ASP A C 1
ATOM 1495 O O . ASP A 1 198 ? 16.483 -14.791 8.097 1.00 94.25 198 ASP A O 1
ATOM 1499 N N . TRP A 1 199 ? 17.806 -13.571 6.748 1.00 94.31 199 TRP A N 1
ATOM 1500 C CA . TRP A 1 199 ? 16.951 -13.588 5.568 1.00 94.31 199 TRP A CA 1
ATOM 1501 C C . TRP A 1 199 ? 17.621 -14.251 4.354 1.00 94.31 199 TRP A C 1
ATOM 1503 O O . TRP A 1 199 ? 17.044 -14.302 3.268 1.00 94.31 199 TRP A O 1
ATOM 1513 N N . ARG A 1 200 ? 18.822 -14.826 4.505 1.00 92.88 200 ARG A N 1
ATOM 1514 C CA . ARG A 1 200 ? 19.596 -15.410 3.388 1.00 92.88 200 ARG A CA 1
ATOM 1515 C C . ARG A 1 200 ? 18.822 -16.460 2.591 1.00 92.88 200 ARG A C 1
ATOM 1517 O O . ARG A 1 200 ? 18.933 -16.506 1.371 1.00 92.88 200 ARG A O 1
ATOM 1524 N N . ALA A 1 201 ? 18.013 -17.279 3.264 1.00 93.81 201 ALA A N 1
ATOM 1525 C CA . ALA A 1 201 ? 17.214 -18.329 2.625 1.00 93.81 201 ALA A CA 1
ATOM 1526 C C . ALA A 1 201 ? 16.025 -17.798 1.793 1.00 93.81 201 ALA A C 1
ATOM 1528 O O . ALA A 1 201 ? 15.389 -18.566 1.071 1.00 93.81 201 ALA A O 1
ATOM 1529 N N . HIS A 1 202 ? 15.721 -16.500 1.885 1.00 94.94 202 HIS A N 1
ATOM 1530 C CA . HIS A 1 202 ? 14.534 -15.868 1.306 1.00 94.94 202 HIS A CA 1
ATOM 1531 C C . HIS A 1 202 ? 14.868 -14.660 0.412 1.00 94.94 202 HIS A C 1
ATOM 1533 O O . HIS A 1 202 ? 13.971 -13.942 -0.013 1.00 94.94 202 HIS A O 1
ATOM 1539 N N . ALA A 1 203 ? 16.140 -14.448 0.053 1.00 93.31 203 ALA A N 1
ATOM 1540 C CA . ALA A 1 203 ? 16.565 -13.312 -0.779 1.00 93.31 203 ALA A CA 1
ATOM 1541 C C . ALA A 1 203 ? 15.943 -13.291 -2.198 1.00 93.31 203 ALA A C 1
ATOM 1543 O O . ALA A 1 203 ? 15.963 -12.277 -2.901 1.00 93.31 203 ALA A O 1
ATOM 1544 N N . ASP A 1 204 ? 15.380 -14.419 -2.639 1.00 95.69 204 ASP A N 1
ATOM 1545 C CA . ASP A 1 204 ? 14.810 -14.596 -3.975 1.00 95.69 204 ASP A CA 1
ATOM 1546 C C . ASP A 1 204 ? 13.276 -14.626 -4.002 1.00 95.69 204 ASP A C 1
ATOM 1548 O O . ASP A 1 204 ? 12.705 -14.732 -5.085 1.00 95.69 204 ASP A O 1
ATOM 1552 N N . ALA A 1 205 ? 12.589 -14.561 -2.857 1.00 96.06 205 ALA A N 1
ATOM 1553 C CA . ALA A 1 205 ? 11.130 -14.642 -2.809 1.00 96.06 205 ALA A CA 1
ATOM 1554 C C . ALA A 1 205 ? 10.546 -13.992 -1.543 1.00 96.06 205 ALA A C 1
ATOM 1556 O O . ALA A 1 205 ? 11.205 -13.964 -0.507 1.00 96.06 205 ALA A O 1
ATOM 1557 N N . PRO A 1 206 ? 9.284 -13.530 -1.570 1.00 96.00 206 PRO A N 1
ATOM 1558 C CA . PRO A 1 206 ? 8.580 -13.182 -0.343 1.00 96.00 206 PRO A CA 1
ATOM 1559 C C . PRO A 1 206 ? 8.485 -14.387 0.602 1.00 96.00 206 PRO A C 1
ATOM 1561 O O . PRO A 1 206 ? 8.225 -15.506 0.155 1.00 96.00 206 PRO A O 1
ATOM 1564 N N . ALA A 1 207 ? 8.615 -14.159 1.908 1.00 96.44 207 ALA A N 1
ATOM 1565 C CA . ALA A 1 207 ? 8.382 -15.189 2.918 1.00 96.44 207 ALA A CA 1
ATOM 1566 C C . ALA A 1 207 ? 7.580 -14.653 4.110 1.00 96.44 207 ALA A C 1
ATOM 1568 O O . ALA A 1 207 ? 7.501 -13.446 4.350 1.00 96.44 207 ALA A O 1
ATOM 1569 N N . LEU A 1 208 ? 6.940 -15.574 4.833 1.00 95.38 208 LEU A N 1
ATOM 1570 C CA . LEU A 1 208 ? 6.116 -15.267 5.996 1.00 95.38 208 LEU A CA 1
ATOM 1571 C C . LEU A 1 208 ? 6.937 -15.405 7.280 1.00 95.38 208 LEU A C 1
ATOM 1573 O O . LEU A 1 208 ? 7.495 -16.463 7.564 1.00 95.38 208 LEU A O 1
ATOM 1577 N N . LEU A 1 209 ? 6.943 -14.354 8.089 1.00 92.31 209 LEU A N 1
ATOM 1578 C CA . LEU A 1 209 ? 7.552 -14.309 9.408 1.00 92.31 209 LEU A CA 1
ATOM 1579 C C . LEU A 1 209 ? 6.471 -14.372 10.484 1.00 92.31 209 LEU A C 1
ATOM 1581 O O . LEU A 1 209 ? 5.559 -13.552 10.523 1.00 92.31 209 LEU A O 1
ATOM 1585 N N . ARG A 1 210 ? 6.610 -15.330 11.403 1.00 86.44 210 ARG A N 1
ATOM 1586 C CA . ARG A 1 210 ? 5.704 -15.528 12.553 1.00 86.44 210 ARG A CA 1
ATOM 1587 C C . ARG A 1 210 ? 6.322 -15.103 13.888 1.00 86.44 210 ARG A C 1
ATOM 1589 O O . ARG A 1 210 ? 5.857 -15.507 14.950 1.00 86.44 210 ARG A O 1
ATOM 1596 N N . VAL A 1 211 ? 7.401 -14.324 13.830 1.00 71.94 211 VAL A N 1
ATOM 1597 C CA . VAL A 1 211 ? 8.177 -13.902 15.009 1.00 71.94 211 VAL A CA 1
ATOM 1598 C C . VAL A 1 211 ? 7.602 -12.665 15.695 1.00 71.94 211 VAL A C 1
ATOM 1600 O O . VAL A 1 211 ? 7.915 -12.413 16.855 1.00 71.94 211 VAL A O 1
ATOM 1603 N N . VAL A 1 212 ? 6.750 -11.899 15.011 1.00 76.81 212 VAL A N 1
ATOM 1604 C CA . VAL A 1 212 ? 6.138 -10.703 15.588 1.00 76.81 212 VAL A CA 1
ATOM 1605 C C . VAL A 1 212 ? 4.940 -11.134 16.428 1.00 76.81 212 VAL A C 1
ATOM 1607 O O . VAL A 1 212 ? 3.998 -11.751 15.935 1.00 76.81 212 VAL A O 1
ATOM 1610 N N . ARG A 1 213 ? 4.970 -10.824 17.722 1.00 86.25 213 ARG A N 1
ATOM 1611 C CA . ARG A 1 213 ? 3.792 -10.904 18.589 1.00 86.25 213 ARG A CA 1
ATOM 1612 C C . ARG A 1 213 ? 3.316 -9.491 18.857 1.00 86.25 213 ARG A C 1
ATOM 1614 O O . ARG A 1 213 ? 4.140 -8.626 19.151 1.00 86.25 213 ARG A O 1
ATOM 1621 N N . ALA A 1 214 ? 2.007 -9.271 18.792 1.00 83.06 214 ALA A N 1
ATOM 1622 C CA . ALA A 1 214 ? 1.445 -8.099 19.441 1.00 83.06 214 ALA A CA 1
ATOM 1623 C C . ALA A 1 214 ? 1.779 -8.235 20.931 1.00 83.06 214 ALA A C 1
ATOM 1625 O O . ALA A 1 214 ? 1.370 -9.213 21.558 1.00 83.06 214 ALA A O 1
ATOM 1626 N N . GLY A 1 215 ? 2.599 -7.339 21.481 1.00 85.19 215 GLY A N 1
ATOM 1627 C CA . GLY A 1 215 ? 2.922 -7.365 22.907 1.00 85.19 215 GLY A CA 1
ATOM 1628 C C . GLY A 1 215 ? 1.672 -7.161 23.766 1.00 85.19 215 GLY A C 1
ATOM 1629 O O . GLY A 1 215 ? 0.567 -6.981 23.250 1.00 85.19 215 GLY A O 1
ATOM 1630 N N . ASP A 1 216 ? 1.835 -7.126 25.089 1.00 90.81 216 ASP A N 1
ATOM 1631 C CA . ASP A 1 216 ? 0.778 -6.624 25.981 1.00 90.81 216 ASP A CA 1
ATOM 1632 C C . ASP A 1 216 ? 0.702 -5.087 25.913 1.00 90.81 216 ASP A C 1
ATOM 1634 O O . ASP A 1 216 ? 0.869 -4.378 26.902 1.00 90.81 216 ASP A O 1
ATOM 1638 N N . TRP A 1 217 ? 0.568 -4.564 24.693 1.00 93.06 217 TRP A N 1
ATOM 1639 C CA . TRP A 1 217 ? 0.575 -3.139 24.407 1.00 93.06 217 TRP A CA 1
ATOM 1640 C C . TRP A 1 217 ? -0.843 -2.557 24.460 1.00 93.06 217 TRP A C 1
ATOM 1642 O O . TRP A 1 217 ? -1.812 -3.264 24.163 1.00 93.06 217 TRP A O 1
ATOM 1652 N N . PRO A 1 218 ? -0.986 -1.265 24.809 1.00 93.38 218 PRO A N 1
ATOM 1653 C CA . PRO A 1 218 ? -2.267 -0.573 24.745 1.00 93.38 218 PRO A CA 1
ATOM 1654 C C . PRO A 1 218 ? -2.881 -0.610 23.344 1.00 93.38 218 PRO A C 1
ATOM 1656 O O . PRO A 1 218 ? -2.167 -0.701 22.343 1.00 93.38 218 PRO A O 1
ATOM 1659 N N . SER A 1 219 ? -4.205 -0.477 23.266 1.00 96.69 219 SER A N 1
ATOM 1660 C CA . SER A 1 219 ? -4.860 -0.365 21.966 1.00 96.69 219 SER A CA 1
ATOM 1661 C C . SER A 1 219 ? -4.375 0.882 21.222 1.00 96.69 219 SER A C 1
ATOM 1663 O O . SER A 1 219 ? -4.222 1.941 21.830 1.00 96.69 219 SER A O 1
ATOM 1665 N N . GLY A 1 220 ? -4.081 0.751 19.929 1.00 95.62 220 GLY A N 1
ATOM 1666 C CA . GLY A 1 220 ? -3.432 1.812 19.163 1.00 95.62 220 GLY A CA 1
ATOM 1667 C C . GLY A 1 220 ? -3.038 1.408 17.750 1.00 95.62 220 GLY A C 1
ATOM 1668 O O . GLY A 1 220 ? -3.179 0.250 17.350 1.00 95.62 220 GLY A O 1
ATOM 1669 N N . LEU A 1 221 ? -2.501 2.380 17.015 1.00 95.38 221 LEU A N 1
ATOM 1670 C CA . LEU A 1 221 ? -1.864 2.184 15.718 1.00 95.38 221 LEU A CA 1
ATOM 1671 C C . LEU A 1 221 ? -0.361 1.953 15.896 1.00 95.38 221 LEU A C 1
ATOM 1673 O O . LEU A 1 221 ? 0.326 2.742 16.545 1.00 95.38 221 LEU A O 1
ATOM 1677 N N . TYR A 1 222 ? 0.145 0.880 15.301 1.00 95.19 222 TYR A N 1
ATOM 1678 C CA . TYR A 1 222 ? 1.531 0.443 15.403 1.00 95.19 222 TYR A CA 1
ATOM 1679 C C . TYR A 1 222 ? 2.124 0.184 14.020 1.00 95.19 222 TYR A C 1
ATOM 1681 O O . TYR A 1 222 ? 1.411 0.043 13.028 1.00 95.19 222 TYR A O 1
ATOM 1689 N N . PHE A 1 223 ? 3.449 0.070 13.967 1.00 94.31 223 PHE A N 1
ATOM 1690 C CA . PHE A 1 223 ? 4.185 -0.307 12.766 1.00 94.31 223 PHE A CA 1
ATOM 1691 C C . PHE A 1 223 ? 5.318 -1.244 13.115 1.00 94.31 223 PHE A C 1
ATOM 1693 O O . PHE A 1 223 ? 5.981 -1.074 14.136 1.00 94.31 223 PHE A O 1
ATOM 1700 N N . VAL A 1 224 ? 5.609 -2.173 12.215 1.00 96.00 224 VAL A N 1
ATOM 1701 C CA . VAL A 1 224 ? 6.953 -2.739 12.127 1.00 96.00 224 VAL A CA 1
ATOM 1702 C C . VAL A 1 224 ? 7.760 -1.892 11.162 1.00 96.00 224 VAL A C 1
ATOM 1704 O O . VAL A 1 224 ? 7.340 -1.697 10.027 1.00 96.00 224 VAL A O 1
ATOM 1707 N N . ARG A 1 225 ? 8.934 -1.438 11.598 1.00 96.75 225 ARG A N 1
ATOM 1708 C CA . ARG A 1 225 ? 10.003 -0.960 10.725 1.00 96.75 225 ARG A CA 1
ATOM 1709 C C . ARG A 1 225 ? 10.983 -2.100 10.492 1.00 96.75 225 ARG A C 1
ATOM 1711 O O . ARG A 1 225 ? 11.533 -2.651 11.446 1.00 96.75 225 ARG A O 1
ATOM 1718 N N . ALA A 1 226 ? 11.214 -2.426 9.232 1.00 96.75 226 ALA A N 1
ATOM 1719 C CA . ALA A 1 226 ? 12.272 -3.310 8.788 1.00 96.75 226 ALA A CA 1
ATOM 1720 C C . ALA A 1 226 ? 13.424 -2.470 8.230 1.00 96.75 226 ALA A C 1
ATOM 1722 O O . ALA A 1 226 ? 13.206 -1.597 7.393 1.00 96.75 226 ALA A O 1
ATOM 1723 N N . THR A 1 227 ? 14.646 -2.728 8.686 1.00 96.75 227 THR A N 1
ATOM 1724 C CA . THR A 1 227 ? 15.858 -2.049 8.209 1.00 96.75 227 THR A CA 1
ATOM 1725 C C . THR A 1 227 ? 16.880 -3.083 7.763 1.00 96.75 227 THR A C 1
ATOM 1727 O O . THR A 1 227 ? 17.254 -3.958 8.546 1.00 96.75 227 THR A O 1
ATOM 1730 N N . SER A 1 228 ? 17.330 -3.003 6.517 1.00 93.81 228 SER A N 1
ATOM 1731 C CA . SER A 1 228 ? 18.372 -3.878 5.975 1.00 93.81 228 SER A CA 1
ATOM 1732 C C . SER A 1 228 ? 19.772 -3.379 6.337 1.00 93.81 228 SER A C 1
ATOM 1734 O O . SER A 1 228 ? 19.979 -2.222 6.711 1.00 93.81 228 SER A O 1
ATOM 1736 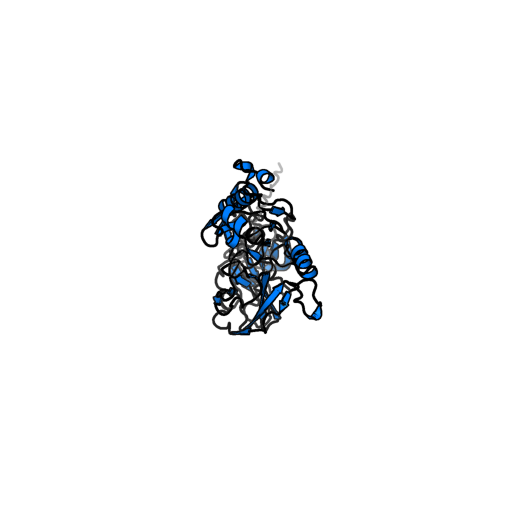N N . SER A 1 229 ? 20.770 -4.249 6.184 1.00 87.31 229 SER A N 1
ATOM 1737 C CA . SER A 1 229 ? 22.183 -3.894 6.379 1.00 87.31 229 SER A CA 1
ATOM 1738 C C . SER A 1 229 ? 22.708 -2.840 5.396 1.00 87.31 229 SER A C 1
ATOM 1740 O O . SER A 1 229 ? 23.680 -2.163 5.712 1.00 87.31 229 SER A O 1
ATOM 1742 N N . ASP A 1 230 ? 22.081 -2.697 4.224 1.00 87.19 230 ASP A N 1
ATOM 1743 C CA . ASP A 1 230 ? 22.427 -1.695 3.204 1.00 87.19 230 ASP A CA 1
ATOM 1744 C C . ASP A 1 230 ? 21.660 -0.365 3.360 1.00 87.19 230 ASP A C 1
ATOM 1746 O O . ASP A 1 230 ? 21.789 0.528 2.524 1.00 87.19 230 ASP A O 1
ATOM 1750 N N . GLY A 1 231 ? 20.897 -0.208 4.450 1.00 88.44 231 GLY A N 1
ATOM 1751 C CA . GLY A 1 231 ? 20.239 1.045 4.825 1.00 88.44 231 GLY A CA 1
ATOM 1752 C C . GLY A 1 231 ? 18.850 1.262 4.222 1.00 88.44 231 GLY A C 1
ATOM 1753 O O . GLY A 1 231 ? 18.242 2.300 4.488 1.00 88.44 231 GLY A O 1
ATOM 1754 N N . ARG A 1 232 ? 18.310 0.309 3.449 1.00 92.69 232 ARG A N 1
ATOM 1755 C CA . ARG A 1 232 ? 16.902 0.358 3.028 1.00 92.69 232 ARG A CA 1
ATOM 1756 C C . ARG A 1 232 ? 15.985 0.178 4.234 1.00 92.69 232 ARG A C 1
ATOM 1758 O O . ARG A 1 232 ? 16.312 -0.502 5.209 1.00 92.69 232 ARG A O 1
ATOM 1765 N N . VAL A 1 233 ? 14.813 0.797 4.148 1.00 94.81 233 VAL A N 1
ATOM 1766 C CA . VAL A 1 233 ? 13.787 0.754 5.189 1.00 94.81 233 VAL A CA 1
ATOM 1767 C C . VAL A 1 233 ? 12.442 0.416 4.556 1.00 94.81 233 VAL A C 1
ATOM 1769 O O . VAL A 1 233 ? 12.147 0.875 3.457 1.00 94.81 233 VAL A O 1
ATOM 1772 N N . GLY A 1 234 ? 11.635 -0.375 5.252 1.00 95.94 234 GLY A N 1
ATOM 1773 C CA . GLY A 1 234 ? 10.237 -0.639 4.924 1.00 95.94 234 GLY A CA 1
ATOM 1774 C C . GLY A 1 234 ? 9.387 -0.652 6.187 1.00 95.94 234 GLY A C 1
ATOM 1775 O O . GLY A 1 234 ? 9.888 -0.965 7.268 1.00 95.94 234 GLY A O 1
ATOM 1776 N N . TYR A 1 235 ? 8.113 -0.312 6.058 1.00 96.56 235 TYR A N 1
ATOM 1777 C CA . TYR A 1 235 ? 7.152 -0.245 7.153 1.00 96.56 235 TYR A CA 1
ATOM 1778 C C . TYR A 1 235 ? 5.980 -1.196 6.904 1.00 96.56 235 TYR A C 1
ATOM 1780 O O . TYR A 1 235 ? 5.670 -1.541 5.771 1.00 96.56 235 TYR A O 1
ATOM 1788 N N . ALA A 1 236 ? 5.312 -1.624 7.966 1.00 96.56 236 ALA A N 1
ATOM 1789 C CA . ALA A 1 236 ? 4.041 -2.330 7.874 1.00 96.56 236 ALA A CA 1
ATOM 1790 C C . ALA A 1 236 ? 3.143 -1.869 9.028 1.00 96.56 236 ALA A C 1
ATOM 1792 O O . ALA A 1 236 ? 3.461 -2.191 10.179 1.00 96.56 236 ALA A O 1
ATOM 1793 N N . PRO A 1 237 ? 2.067 -1.101 8.769 1.00 95.75 237 PRO A N 1
ATOM 1794 C CA . PRO A 1 237 ? 1.137 -0.697 9.812 1.00 95.75 237 PRO A CA 1
ATOM 1795 C C . PRO A 1 237 ? 0.285 -1.885 10.263 1.00 95.75 237 PRO A C 1
ATOM 1797 O O . PRO A 1 237 ? -0.070 -2.759 9.470 1.00 95.75 237 PRO A O 1
ATOM 1800 N N . PHE A 1 238 ? -0.082 -1.886 11.536 1.00 96.31 238 PHE A N 1
ATOM 1801 C CA . PHE A 1 238 ? -1.087 -2.775 12.103 1.00 96.31 238 PHE A CA 1
ATOM 1802 C C . PHE A 1 238 ? -1.731 -2.121 13.320 1.00 96.31 238 PHE A C 1
ATOM 1804 O O . PHE A 1 238 ? -1.159 -1.242 13.962 1.00 96.31 238 PHE A O 1
ATOM 1811 N N . ILE A 1 239 ? -2.931 -2.570 13.651 1.00 97.25 239 ILE A N 1
ATOM 1812 C CA . ILE A 1 239 ? -3.679 -2.089 14.804 1.00 97.25 239 ILE A CA 1
ATOM 1813 C C . ILE A 1 239 ? -3.559 -3.122 15.919 1.00 97.25 239 ILE A C 1
ATOM 1815 O O . ILE A 1 239 ? -3.713 -4.325 15.698 1.00 97.25 239 ILE A O 1
ATOM 1819 N N . VAL A 1 240 ? -3.285 -2.654 17.133 1.00 97.62 240 VAL A N 1
ATOM 1820 C CA . VAL A 1 240 ? -3.513 -3.456 18.334 1.00 97.62 240 VAL A CA 1
ATOM 1821 C C . VAL A 1 240 ? -4.909 -3.101 18.828 1.00 97.62 240 VAL A C 1
ATOM 1823 O O . VAL A 1 240 ? -5.135 -2.010 19.354 1.00 97.62 240 VAL A O 1
ATOM 1826 N N . ARG A 1 241 ? -5.868 -4.003 18.622 1.00 97.88 241 ARG A N 1
ATOM 1827 C CA . ARG A 1 241 ? -7.237 -3.865 19.151 1.00 97.88 241 ARG A CA 1
ATOM 1828 C C . ARG A 1 241 ? -7.255 -4.192 20.647 1.00 97.88 241 ARG A C 1
ATOM 1830 O O . ARG A 1 241 ? -6.338 -4.859 21.125 1.00 97.88 241 ARG A O 1
ATOM 1837 N N . PRO A 1 242 ? -8.266 -3.785 21.430 1.00 97.12 242 PRO A N 1
ATOM 1838 C CA . PRO A 1 242 ? -8.338 -4.187 22.832 1.00 97.12 242 PRO A CA 1
ATOM 1839 C C . PRO A 1 242 ? -8.497 -5.713 22.958 1.00 97.12 242 PRO A C 1
ATOM 1841 O O . PRO A 1 242 ? -9.109 -6.370 22.114 1.00 97.12 242 PRO A O 1
ATOM 1844 N N . ARG A 1 243 ? -8.010 -6.295 24.064 1.00 94.75 243 ARG A N 1
ATOM 1845 C CA . ARG A 1 243 ? -8.184 -7.737 24.353 1.00 94.75 243 ARG A CA 1
ATOM 1846 C C . ARG A 1 243 ? -9.662 -8.151 24.376 1.00 94.75 243 ARG A C 1
ATOM 1848 O O . ARG A 1 243 ? -9.995 -9.286 24.049 1.00 94.75 243 ARG A O 1
ATOM 1855 N N . ARG A 1 244 ? -10.544 -7.233 24.774 1.00 94.75 244 ARG A N 1
ATOM 1856 C CA . ARG A 1 244 ? -12.003 -7.348 24.677 1.00 94.75 244 ARG A CA 1
ATOM 1857 C C . ARG A 1 244 ? -12.552 -6.003 24.225 1.00 94.75 244 ARG A C 1
ATOM 1859 O O . ARG A 1 244 ? -12.144 -4.996 24.780 1.00 94.75 244 ARG A O 1
ATOM 1866 N N . LEU A 1 245 ? -13.477 -5.981 23.269 1.00 96.62 245 LEU A N 1
ATOM 1867 C CA . LEU A 1 245 ? -14.123 -4.729 22.861 1.00 96.62 245 LEU A CA 1
ATOM 1868 C C . LEU A 1 245 ? -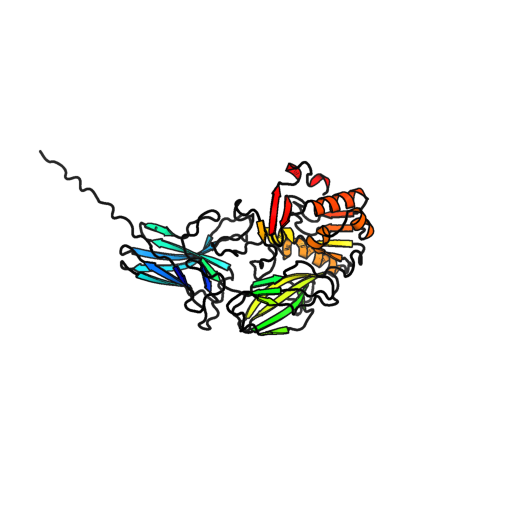14.830 -4.063 24.053 1.00 96.62 245 LEU A C 1
ATOM 1870 O O . LEU A 1 245 ? -15.493 -4.763 24.829 1.00 96.62 245 LEU A O 1
ATOM 1874 N N . GLY A 1 246 ? -14.711 -2.741 24.164 1.00 96.50 246 GLY A N 1
ATOM 1875 C CA . GLY A 1 246 ? -15.306 -1.926 25.220 1.00 96.50 246 GLY A CA 1
ATOM 1876 C C . GLY A 1 246 ? -14.407 -1.754 26.446 1.00 96.50 246 GLY A C 1
ATOM 1877 O O . GLY A 1 246 ? -14.932 -1.570 27.543 1.00 96.50 246 GLY A O 1
ATOM 1878 N N . LEU A 1 247 ? -13.075 -1.874 26.309 1.00 95.44 247 LEU A N 1
ATOM 1879 C CA . LEU A 1 247 ? -12.166 -1.537 27.418 1.00 95.44 247 LEU A CA 1
ATOM 1880 C C . LEU A 1 247 ? -12.199 -0.031 27.692 1.00 95.44 247 LEU A C 1
ATOM 1882 O O . LEU A 1 247 ? -12.244 0.379 28.851 1.00 95.44 247 LEU A O 1
ATOM 1886 N N . SER A 1 248 ? -12.218 0.779 26.635 1.00 96.62 248 SER A N 1
ATOM 1887 C CA . SER A 1 248 ? -12.767 2.132 26.680 1.00 96.62 248 SER A CA 1
ATOM 1888 C C . SER A 1 248 ? -14.218 2.131 26.203 1.00 96.62 248 SER A C 1
ATOM 1890 O O . SER A 1 248 ? -14.593 1.344 25.339 1.00 96.62 248 SER A O 1
ATOM 1892 N N . ARG A 1 249 ? -15.029 3.065 26.712 1.00 97.81 249 ARG A N 1
ATOM 1893 C CA . ARG A 1 249 ? -16.379 3.321 26.181 1.00 97.81 249 ARG A CA 1
ATOM 1894 C C . ARG A 1 249 ? -16.363 4.157 24.893 1.00 97.81 249 ARG A C 1
ATOM 1896 O O . ARG A 1 249 ? -17.423 4.483 24.376 1.00 97.81 249 ARG A O 1
ATOM 1903 N N . VAL A 1 250 ? -15.188 4.479 24.352 1.00 98.56 250 VAL A N 1
ATOM 1904 C CA . VAL A 1 250 ? -15.023 5.185 23.073 1.00 98.56 250 VAL A CA 1
ATOM 1905 C C . VAL A 1 250 ? -14.205 4.325 22.112 1.00 98.56 250 VAL A C 1
ATOM 1907 O O . VAL A 1 250 ? -13.117 3.875 22.478 1.00 98.56 250 VAL A O 1
ATOM 1910 N N . ALA A 1 251 ? -14.703 4.131 20.893 1.00 98.62 251 ALA A N 1
ATOM 1911 C CA . ALA A 1 251 ? -13.993 3.451 19.813 1.00 98.62 251 ALA A CA 1
ATOM 1912 C C . ALA A 1 251 ? -13.554 4.435 18.724 1.00 98.62 251 ALA A C 1
ATOM 1914 O O . ALA A 1 251 ? -14.287 5.359 18.376 1.00 98.62 251 ALA A O 1
ATOM 1915 N N . VAL A 1 252 ? -12.380 4.190 18.153 1.00 98.31 252 VAL A N 1
ATOM 1916 C CA . VAL A 1 252 ? -11.859 4.857 16.959 1.00 98.31 252 VAL A CA 1
ATOM 1917 C C . VAL A 1 252 ? -11.641 3.795 15.892 1.00 98.31 252 VAL A C 1
ATOM 1919 O O . VAL A 1 252 ? -10.868 2.862 16.108 1.00 98.31 252 VAL A O 1
ATOM 1922 N N . VAL A 1 253 ? -12.316 3.925 14.755 1.00 98.25 253 VAL A N 1
ATOM 1923 C CA . VAL A 1 253 ? -12.191 2.995 13.625 1.00 98.25 253 VAL A CA 1
ATOM 1924 C C . VAL A 1 253 ? -11.274 3.622 12.584 1.00 98.25 253 VAL A C 1
ATOM 1926 O O . VAL A 1 253 ? -11.541 4.725 12.121 1.00 98.25 253 VAL A O 1
ATOM 1929 N N . LEU A 1 254 ? -10.170 2.953 12.255 1.00 96.88 254 LEU A N 1
ATOM 1930 C CA . LEU A 1 254 ? -9.254 3.398 11.205 1.00 96.88 254 LEU A CA 1
ATOM 1931 C C . LEU A 1 254 ? -9.643 2.762 9.867 1.00 96.88 254 LEU A C 1
ATOM 1933 O O . LEU A 1 254 ? -9.787 1.538 9.795 1.00 96.88 254 LEU A O 1
ATOM 1937 N N . ALA A 1 255 ? -9.708 3.590 8.820 1.00 96.00 255 ALA A N 1
ATOM 1938 C CA . ALA A 1 255 ? -10.235 3.270 7.488 1.00 96.00 255 ALA A CA 1
ATOM 1939 C C . ALA A 1 255 ? -9.295 2.387 6.639 1.00 96.00 255 ALA A C 1
ATOM 1941 O O . ALA A 1 255 ? -8.844 2.741 5.542 1.00 96.00 255 ALA A O 1
ATOM 1942 N N . THR A 1 256 ? -8.955 1.212 7.153 1.00 96.31 256 THR A N 1
ATOM 1943 C CA . THR A 1 256 ? -8.045 0.235 6.546 1.00 96.31 256 THR A CA 1
ATOM 1944 C C . THR A 1 256 ? -8.466 -0.255 5.151 1.00 96.31 256 THR A C 1
ATOM 1946 O O . THR A 1 256 ? -7.605 -0.519 4.305 1.00 96.31 256 THR A O 1
ATOM 1949 N N . ASN A 1 257 ? -9.765 -0.333 4.860 1.00 97.19 257 ASN A N 1
ATOM 1950 C CA . ASN A 1 257 ? -10.311 -0.631 3.538 1.00 97.19 257 ASN A CA 1
ATOM 1951 C C . ASN A 1 257 ? -9.977 0.493 2.553 1.00 97.19 257 ASN A C 1
ATOM 1953 O O . ASN A 1 257 ? -9.558 0.230 1.420 1.00 97.19 257 ASN A O 1
ATOM 1957 N N . THR A 1 258 ? -10.109 1.747 2.992 1.00 95.88 258 THR A N 1
ATOM 1958 C CA . THR A 1 258 ? -9.737 2.923 2.202 1.00 95.88 258 THR A CA 1
ATOM 1959 C C . THR A 1 258 ? -8.235 2.972 1.967 1.00 95.88 258 THR A C 1
ATOM 1961 O O . THR A 1 258 ? -7.811 3.195 0.832 1.00 95.88 258 THR A O 1
ATOM 1964 N N . TRP A 1 259 ? -7.412 2.685 2.980 1.00 95.38 259 TRP A N 1
ATOM 1965 C CA . TRP A 1 259 ? -5.960 2.592 2.802 1.00 95.38 259 TRP A CA 1
ATOM 1966 C C . TRP A 1 259 ? -5.603 1.619 1.668 1.00 95.38 259 TRP A C 1
ATOM 1968 O O . TRP A 1 259 ? -4.810 1.960 0.788 1.00 95.38 259 TRP A O 1
ATOM 1978 N N . ALA A 1 260 ? -6.227 0.437 1.632 1.00 95.44 260 ALA A N 1
ATOM 1979 C CA . ALA A 1 260 ? -5.999 -0.552 0.580 1.00 95.44 260 ALA A CA 1
ATOM 1980 C C . ALA A 1 260 ? -6.541 -0.125 -0.797 1.00 95.44 260 ALA A C 1
ATOM 1982 O O . ALA A 1 260 ? -5.900 -0.387 -1.818 1.00 95.44 260 ALA A O 1
ATOM 1983 N N . ALA A 1 261 ? -7.689 0.557 -0.849 1.00 94.94 261 ALA A N 1
ATOM 1984 C CA . ALA A 1 261 ? -8.257 1.091 -2.089 1.00 94.94 261 ALA A CA 1
ATOM 1985 C C . ALA A 1 261 ? -7.330 2.123 -2.758 1.00 94.94 261 ALA A C 1
ATOM 1987 O O . ALA A 1 261 ? -7.198 2.141 -3.987 1.00 94.94 261 ALA A O 1
ATOM 1988 N N . TYR A 1 262 ? -6.648 2.936 -1.949 1.00 93.50 262 TYR A N 1
ATOM 1989 C CA . TYR A 1 262 ? -5.660 3.932 -2.371 1.00 93.50 262 TYR A CA 1
ATOM 1990 C C . TYR A 1 262 ? -4.216 3.400 -2.405 1.00 93.50 262 TYR A C 1
ATOM 1992 O O . TYR A 1 262 ? -3.268 4.179 -2.520 1.00 93.50 262 TYR A O 1
ATOM 2000 N N . ASN A 1 263 ? -4.017 2.080 -2.346 1.00 93.81 263 ASN A N 1
ATOM 2001 C CA . ASN A 1 263 ? -2.696 1.485 -2.504 1.00 93.81 263 ASN A 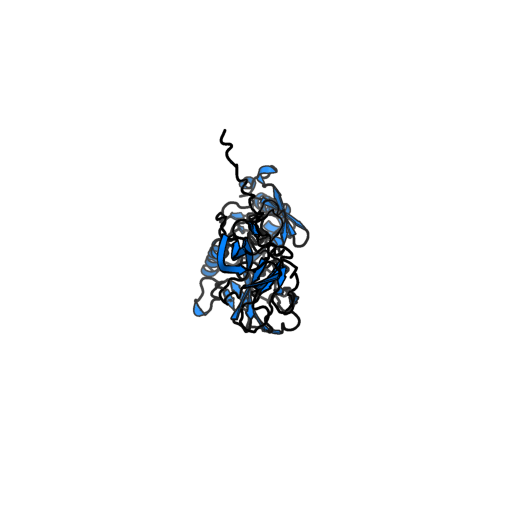CA 1
ATOM 2002 C C . ASN A 1 263 ? -2.354 1.265 -3.989 1.00 93.81 263 ASN A C 1
ATOM 2004 O O . ASN A 1 263 ? -2.891 0.367 -4.642 1.00 93.81 263 ASN A O 1
ATOM 2008 N N . PHE A 1 264 ? -1.419 2.070 -4.499 1.00 92.88 264 PHE A N 1
ATOM 2009 C CA . PHE A 1 264 ? -0.943 2.056 -5.888 1.00 92.88 264 PHE A CA 1
ATOM 2010 C C . PHE A 1 264 ? 0.221 1.087 -6.148 1.00 92.88 264 PHE A C 1
ATOM 2012 O O . PHE A 1 264 ? 0.889 1.207 -7.174 1.00 92.88 264 PHE A O 1
ATOM 2019 N N . GLN A 1 265 ? 0.494 0.152 -5.236 1.00 93.81 265 GLN A N 1
ATOM 2020 C CA . GLN A 1 265 ? 1.470 -0.908 -5.481 1.00 93.81 265 GLN A CA 1
ATOM 2021 C C . GLN A 1 265 ? 1.080 -1.712 -6.732 1.00 93.81 265 GLN A C 1
ATOM 2023 O O . GLN A 1 265 ? -0.072 -2.117 -6.885 1.00 93.81 265 GLN A O 1
ATOM 2028 N N . ASP A 1 266 ? 2.053 -1.943 -7.607 1.00 94.88 266 ASP A N 1
ATOM 2029 C CA . ASP A 1 266 ? 1.933 -2.757 -8.820 1.00 94.88 266 ASP A CA 1
ATOM 2030 C C . ASP A 1 266 ? 2.440 -4.173 -8.511 1.00 94.88 266 ASP A C 1
ATOM 2032 O O . ASP A 1 266 ? 3.648 -4.452 -8.554 1.00 94.88 266 ASP A O 1
ATOM 2036 N N . ALA A 1 267 ? 1.528 -5.048 -8.085 1.00 93.56 267 ALA A N 1
ATOM 2037 C CA . ALA A 1 267 ? 1.847 -6.409 -7.679 1.00 93.56 267 ALA A CA 1
ATOM 2038 C C . ALA A 1 267 ? 2.024 -7.336 -8.890 1.00 93.56 267 ALA A C 1
ATOM 2040 O O . ALA A 1 267 ? 2.922 -8.187 -8.857 1.00 93.56 267 ALA A O 1
ATOM 2041 N N . ASP A 1 268 ? 1.240 -7.154 -9.956 1.00 93.88 268 ASP A N 1
ATOM 2042 C CA . ASP A 1 268 ? 1.300 -7.988 -11.166 1.00 93.88 268 ASP A CA 1
ATOM 2043 C C . ASP A 1 268 ? 2.468 -7.634 -12.120 1.00 93.88 268 ASP A C 1
ATOM 2045 O O . ASP A 1 268 ? 2.873 -8.439 -12.977 1.00 93.88 268 ASP A O 1
ATOM 2049 N N . GLY A 1 269 ? 3.090 -6.476 -11.896 1.00 95.38 269 GLY A N 1
ATOM 2050 C CA . GLY A 1 269 ? 4.282 -5.987 -12.571 1.00 95.38 269 GLY A CA 1
ATOM 2051 C C . GLY A 1 269 ? 4.031 -5.554 -14.011 1.00 95.38 269 GLY A C 1
ATOM 2052 O O . GLY A 1 269 ? 4.925 -5.709 -14.853 1.00 95.38 269 GLY A O 1
ATOM 2053 N N . ASP A 1 270 ? 2.834 -5.064 -14.328 1.00 94.88 270 ASP A N 1
ATOM 2054 C CA . ASP A 1 270 ? 2.503 -4.527 -15.647 1.00 94.88 270 ASP A CA 1
ATOM 2055 C C . ASP A 1 270 ? 2.940 -3.059 -15.844 1.00 94.88 270 ASP A C 1
ATOM 2057 O O . ASP A 1 270 ? 2.967 -2.564 -16.976 1.00 94.88 270 ASP A O 1
ATOM 2061 N N . GLY A 1 271 ? 3.396 -2.386 -14.784 1.00 94.50 271 GLY A N 1
ATOM 2062 C CA . GLY A 1 271 ? 3.841 -0.992 -14.771 1.00 94.50 271 GLY A CA 1
ATOM 2063 C C . GLY A 1 271 ? 2.790 0.002 -14.265 1.00 94.50 271 GLY A C 1
ATOM 2064 O O . GLY A 1 271 ? 3.076 1.205 -14.190 1.00 94.50 271 GLY A O 1
ATOM 2065 N N . TRP A 1 272 ? 1.592 -0.469 -13.927 1.00 93.50 272 TRP A N 1
ATOM 2066 C CA . TRP A 1 272 ? 0.476 0.302 -13.398 1.00 93.50 272 TRP A CA 1
ATOM 2067 C C . TRP A 1 272 ? 0.055 -0.265 -12.031 1.00 93.50 272 TRP A C 1
ATOM 2069 O O . TRP A 1 272 ? 0.073 -1.460 -11.794 1.00 93.50 272 TRP A O 1
ATOM 2079 N N . GLY A 1 273 ? -0.285 0.604 -11.079 1.00 92.50 273 GLY A N 1
ATOM 2080 C CA . GLY A 1 273 ? -0.678 0.171 -9.737 1.00 92.50 273 GLY A CA 1
ATOM 2081 C C . GLY A 1 273 ? -2.041 -0.522 -9.713 1.00 92.50 273 GLY A C 1
ATOM 2082 O O . GLY A 1 273 ? -2.989 -0.033 -10.333 1.00 92.50 273 GLY A O 1
ATOM 2083 N N . ASP A 1 274 ? -2.192 -1.579 -8.908 1.00 93.38 274 ASP A N 1
ATOM 2084 C CA . ASP A 1 274 ? -3.461 -2.315 -8.801 1.00 93.38 274 ASP A CA 1
ATOM 2085 C C . ASP A 1 274 ? -4.439 -1.600 -7.859 1.00 93.38 274 ASP A C 1
ATOM 2087 O O . ASP A 1 274 ? -4.729 -2.041 -6.744 1.00 93.38 274 ASP A O 1
ATOM 2091 N N . SER A 1 275 ? -4.934 -0.443 -8.292 1.00 93.06 275 SER A N 1
ATOM 2092 C CA . SER A 1 275 ? -5.909 0.365 -7.561 1.00 93.06 275 SER A CA 1
ATOM 2093 C C . SER A 1 275 ? -7.117 0.698 -8.432 1.00 93.06 275 SER A C 1
ATOM 2095 O O . SER A 1 275 ? -7.036 0.900 -9.646 1.00 93.06 275 SER A O 1
ATOM 2097 N N . TRP A 1 276 ? -8.276 0.840 -7.792 1.00 93.19 276 TRP A N 1
ATOM 2098 C CA . TRP A 1 276 ? -9.505 1.316 -8.429 1.00 93.19 276 TRP A CA 1
ATOM 2099 C C . TRP A 1 276 ? -9.400 2.720 -9.029 1.00 93.19 276 TRP A C 1
ATOM 2101 O O . TRP A 1 276 ? -10.232 3.068 -9.873 1.00 93.19 276 TRP A O 1
ATOM 2111 N N . TYR A 1 277 ? -8.397 3.490 -8.602 1.00 90.50 277 TYR A N 1
ATOM 2112 C CA . TYR A 1 277 ? -8.087 4.839 -9.073 1.00 90.50 277 TYR A CA 1
ATOM 2113 C C . TYR A 1 277 ? -7.162 4.863 -10.297 1.00 90.50 277 TYR A C 1
ATOM 2115 O O . TYR A 1 277 ? -6.910 5.930 -10.852 1.00 90.50 277 TYR A O 1
ATOM 2123 N N . VAL A 1 278 ? -6.682 3.700 -10.742 1.00 89.38 278 VAL A N 1
ATOM 2124 C CA . VAL A 1 278 ? -5.806 3.564 -11.914 1.00 89.38 278 VAL A CA 1
ATOM 2125 C C . VAL A 1 278 ? -6.607 3.200 -13.155 1.00 89.38 278 VAL A C 1
ATOM 2127 O O . VAL A 1 278 ? -6.463 3.819 -14.208 1.00 89.38 278 VAL A O 1
ATOM 2130 N N . THR A 1 279 ? -7.507 2.226 -13.034 1.00 87.38 279 THR A N 1
ATOM 2131 C CA . THR A 1 279 ? -8.437 1.868 -14.105 1.00 87.38 279 THR A CA 1
ATOM 2132 C C . THR A 1 279 ? -9.727 1.279 -13.554 1.00 87.38 279 THR A C 1
ATOM 2134 O O . THR A 1 279 ? -9.763 0.581 -12.539 1.00 87.38 279 THR A O 1
ATOM 2137 N N . GLY A 1 280 ? -10.822 1.504 -14.284 1.00 84.94 280 GLY A N 1
ATOM 2138 C CA . GLY A 1 280 ? -12.110 0.873 -14.016 1.00 84.94 280 GLY A CA 1
ATOM 2139 C C . GLY A 1 280 ? -12.076 -0.659 -14.094 1.00 84.94 280 GLY A C 1
ATOM 2140 O O . GLY A 1 280 ? -12.982 -1.297 -13.559 1.00 84.94 280 GLY A O 1
ATOM 2141 N N . ARG A 1 281 ? -11.050 -1.251 -14.728 1.00 85.00 281 ARG A N 1
ATOM 2142 C CA . ARG A 1 281 ? -10.891 -2.709 -14.849 1.00 85.00 281 ARG A CA 1
ATOM 2143 C C . ARG A 1 281 ? -10.529 -3.397 -13.540 1.00 85.00 281 ARG A C 1
ATOM 2145 O O . ARG A 1 281 ? -10.983 -4.520 -13.338 1.00 85.00 281 ARG A O 1
ATOM 2152 N N . HIS A 1 282 ? -9.812 -2.736 -12.630 1.00 88.75 282 HIS A N 1
ATOM 2153 C CA . HIS A 1 282 ? -9.610 -3.294 -11.298 1.00 88.75 282 HIS A CA 1
ATOM 2154 C C . HIS A 1 282 ? -10.965 -3.318 -10.578 1.00 88.75 282 HIS A C 1
ATOM 2156 O O . HIS A 1 282 ? -11.598 -2.287 -10.305 1.00 88.75 282 HIS A O 1
ATOM 2162 N N . ARG A 1 283 ? -11.464 -4.533 -10.345 1.00 90.88 283 ARG A N 1
ATOM 2163 C CA . ARG A 1 283 ? -12.698 -4.789 -9.590 1.00 90.88 283 ARG A CA 1
ATOM 2164 C C . ARG A 1 283 ? -12.418 -5.202 -8.158 1.00 90.88 283 ARG A C 1
ATOM 2166 O O . ARG A 1 283 ? -13.312 -5.080 -7.332 1.00 90.88 283 ARG A O 1
ATOM 2173 N N . ALA A 1 284 ? -11.195 -5.622 -7.863 1.00 95.50 284 ALA A N 1
ATOM 2174 C CA . ALA A 1 284 ? -10.772 -5.997 -6.532 1.00 95.50 284 ALA A CA 1
ATOM 2175 C C . ALA A 1 284 ? -9.376 -5.447 -6.234 1.00 95.50 284 ALA A C 1
ATOM 2177 O O . ALA A 1 284 ? -8.600 -5.234 -7.163 1.00 95.50 284 ALA A O 1
ATOM 2178 N N . VAL A 1 285 ? -9.097 -5.214 -4.957 1.00 96.44 285 VAL A N 1
ATOM 2179 C CA . VAL A 1 285 ? -7.765 -4.912 -4.428 1.00 96.44 285 VAL A CA 1
ATOM 2180 C C . VAL A 1 285 ? -7.436 -5.938 -3.353 1.00 96.44 285 VAL A C 1
ATOM 2182 O O . VAL A 1 285 ? -8.314 -6.340 -2.593 1.00 96.44 285 VAL A O 1
ATOM 2185 N N . ASP A 1 286 ? -6.189 -6.385 -3.310 1.00 95.88 286 ASP A N 1
ATOM 2186 C CA . ASP A 1 286 ? -5.719 -7.306 -2.276 1.00 95.88 286 ASP A CA 1
ATOM 2187 C C . ASP A 1 286 ? -5.289 -6.516 -1.030 1.00 95.88 286 ASP A C 1
ATOM 2189 O O . ASP A 1 286 ? -4.464 -5.599 -1.129 1.00 95.88 286 ASP A O 1
ATOM 2193 N N . LEU A 1 287 ? -5.883 -6.861 0.116 1.00 96.31 287 LEU A N 1
ATOM 2194 C CA . LEU A 1 287 ? -5.639 -6.266 1.434 1.00 96.31 287 LEU A CA 1
ATOM 2195 C C . LEU A 1 287 ? -4.293 -6.690 2.039 1.00 96.31 287 LEU A C 1
ATOM 2197 O O . LEU A 1 287 ? -3.886 -6.141 3.059 1.00 96.31 287 LEU A O 1
ATOM 2201 N N . GLU A 1 288 ? -3.620 -7.675 1.443 1.00 95.31 288 GLU A N 1
ATOM 2202 C CA . GLU A 1 288 ? -2.326 -8.187 1.893 1.00 95.31 288 GLU A CA 1
ATOM 2203 C C . GLU A 1 288 ? -1.147 -7.710 1.029 1.00 95.31 288 GLU A C 1
ATOM 2205 O O . GLU A 1 288 ? -0.058 -8.287 1.088 1.00 95.31 288 GLU A O 1
ATOM 2210 N N . ARG A 1 289 ? -1.333 -6.652 0.230 1.00 94.50 289 ARG A N 1
ATOM 2211 C CA . ARG A 1 289 ? -0.240 -6.014 -0.518 1.00 94.50 289 ARG A CA 1
ATOM 2212 C C . ARG A 1 289 ? 0.485 -4.978 0.340 1.00 94.50 289 ARG A C 1
ATOM 2214 O O . ARG A 1 289 ? -0.182 -4.189 1.012 1.00 94.50 289 ARG A O 1
ATOM 2221 N N . PRO A 1 290 ? 1.826 -4.905 0.264 1.00 95.19 290 PRO A N 1
ATOM 2222 C CA . PRO A 1 290 ? 2.571 -3.812 0.878 1.00 95.19 290 PRO A CA 1
ATOM 2223 C C . PRO A 1 290 ? 2.146 -2.476 0.262 1.00 95.19 290 PRO A C 1
ATOM 2225 O O . PRO A 1 290 ? 1.752 -2.415 -0.907 1.00 95.19 290 PRO A O 1
ATOM 2228 N N . PHE A 1 291 ? 2.210 -1.400 1.043 1.00 94.56 291 PHE A N 1
ATOM 2229 C CA . PHE A 1 291 ? 1.956 -0.059 0.520 1.00 94.56 291 PHE A CA 1
ATOM 2230 C C . PHE A 1 291 ? 3.168 0.463 -0.256 1.00 94.56 291 PHE A C 1
ATOM 2232 O O . PHE A 1 291 ? 4.306 0.293 0.174 1.00 94.56 291 PHE A O 1
ATOM 2239 N N . LEU A 1 292 ? 2.918 1.138 -1.380 1.00 91.81 292 LEU A N 1
ATOM 2240 C CA . LEU A 1 292 ? 3.967 1.618 -2.289 1.00 91.81 292 LEU A CA 1
ATOM 2241 C C . LEU A 1 292 ? 4.987 2.560 -1.623 1.00 91.81 292 LEU A C 1
ATOM 2243 O O . LEU A 1 292 ? 6.177 2.485 -1.914 1.00 91.81 292 LEU A O 1
ATOM 2247 N N . ASP A 1 293 ? 4.548 3.451 -0.730 1.00 88.69 293 ASP A N 1
ATOM 2248 C CA . ASP A 1 293 ? 5.418 4.459 -0.110 1.00 88.69 293 ASP A CA 1
ATOM 2249 C C . ASP A 1 293 ? 6.207 3.880 1.078 1.00 88.69 293 ASP A C 1
ATOM 2251 O O . ASP A 1 293 ? 6.015 4.246 2.242 1.00 88.69 293 ASP A O 1
ATOM 2255 N N . PHE A 1 294 ? 7.122 2.954 0.781 1.00 90.25 294 PHE A N 1
ATOM 2256 C CA . PHE A 1 294 ? 7.915 2.211 1.768 1.00 90.25 294 PHE A CA 1
ATOM 2257 C C . PHE A 1 294 ? 7.038 1.493 2.805 1.00 90.25 294 PHE A C 1
ATOM 2259 O O . PHE A 1 294 ? 7.443 1.341 3.953 1.00 90.25 294 PHE A O 1
ATOM 2266 N N . GLY A 1 295 ? 5.824 1.089 2.433 1.00 92.81 295 GLY A N 1
ATOM 2267 C CA . GLY A 1 295 ? 4.906 0.385 3.320 1.00 92.81 295 GLY A CA 1
ATOM 2268 C C . GLY A 1 295 ? 4.031 1.267 4.219 1.00 92.81 295 GLY A C 1
ATOM 2269 O O . GLY A 1 295 ? 3.311 0.738 5.061 1.00 92.81 295 GLY A O 1
ATOM 2270 N N . VAL A 1 296 ? 4.020 2.589 4.016 1.00 91.12 296 VAL A N 1
ATOM 2271 C CA . VAL A 1 296 ? 3.090 3.512 4.693 1.00 91.12 296 VAL A CA 1
ATOM 2272 C C . VAL A 1 296 ? 1.852 3.780 3.813 1.00 91.12 296 VAL A C 1
ATOM 2274 O O . VAL A 1 296 ? 2.009 3.949 2.599 1.00 91.12 296 VAL A O 1
ATOM 2277 N N . PRO A 1 297 ? 0.624 3.826 4.376 1.00 91.56 297 PRO A N 1
ATOM 2278 C CA . PRO A 1 297 ? -0.590 4.135 3.619 1.00 91.56 297 PRO A CA 1
ATOM 2279 C C . PRO A 1 297 ? -0.545 5.480 2.878 1.00 91.56 297 PRO A C 1
ATOM 2281 O O . PRO A 1 297 ? 0.166 6.415 3.246 1.00 91.56 297 PRO A O 1
ATOM 2284 N N . PHE A 1 298 ? -1.347 5.612 1.824 1.00 87.81 298 PHE A N 1
ATOM 2285 C CA . PHE A 1 298 ? -1.484 6.888 1.125 1.00 87.81 298 PHE A CA 1
ATOM 2286 C C . PHE A 1 298 ? -2.170 7.940 2.013 1.00 87.81 298 PHE A C 1
ATOM 2288 O O . PHE A 1 298 ? -3.119 7.616 2.719 1.00 87.81 298 PHE A O 1
ATOM 2295 N N . ARG A 1 299 ? -1.688 9.195 1.971 1.00 83.69 299 ARG A N 1
ATOM 2296 C CA . ARG A 1 299 ? -2.151 10.319 2.823 1.00 83.69 299 ARG A CA 1
ATOM 2297 C C . ARG A 1 299 ? -2.221 9.988 4.310 1.00 83.69 299 ARG A C 1
ATOM 2299 O O . ARG A 1 299 ? -3.031 10.541 5.045 1.00 83.69 299 ARG A O 1
ATOM 2306 N N . PHE A 1 300 ? -1.311 9.127 4.746 1.00 75.75 300 PHE A N 1
ATOM 2307 C CA . PHE A 1 300 ? -1.261 8.634 6.107 1.00 75.75 300 PHE A CA 1
ATOM 2308 C C . PHE A 1 300 ? -1.286 9.751 7.159 1.00 75.75 300 PHE A C 1
ATOM 2310 O O . PHE A 1 300 ? -2.122 9.728 8.052 1.00 75.75 300 PHE A O 1
ATOM 2317 N N . HIS A 1 301 ? -0.441 10.772 6.998 1.00 78.12 301 HIS A N 1
ATOM 2318 C CA . HIS A 1 301 ? -0.367 11.909 7.920 1.00 78.12 301 HIS A CA 1
ATOM 2319 C C . HIS A 1 301 ? -1.591 12.834 7.868 1.00 78.12 301 HIS A C 1
ATOM 2321 O O . HIS A 1 301 ? -1.882 13.496 8.856 1.00 78.12 301 HIS A O 1
ATOM 2327 N N . ASP A 1 302 ? -2.324 12.857 6.751 1.00 77.56 302 ASP A N 1
ATOM 2328 C CA . ASP A 1 302 ? -3.377 13.849 6.515 1.00 77.56 302 ASP A CA 1
ATOM 2329 C C . ASP A 1 302 ? -4.772 13.368 6.936 1.00 77.56 302 ASP A C 1
ATOM 2331 O O . ASP A 1 302 ? -5.655 14.192 7.159 1.00 77.56 302 ASP A O 1
ATOM 2335 N N . TRP A 1 303 ? -5.019 12.053 6.940 1.00 81.81 303 TRP A N 1
ATOM 2336 C CA . TRP A 1 303 ? -6.361 11.500 7.154 1.00 81.81 303 TRP A CA 1
ATOM 2337 C C . TRP A 1 303 ? -6.637 11.161 8.612 1.00 81.81 303 TRP A C 1
ATOM 2339 O O . TRP A 1 303 ? -7.521 11.755 9.215 1.00 81.81 303 TRP A O 1
ATOM 2349 N N . ASP A 1 304 ? -5.900 10.210 9.179 1.00 79.25 304 ASP A N 1
ATOM 2350 C CA . ASP A 1 304 ? -6.214 9.670 10.505 1.00 79.25 304 ASP A CA 1
ATOM 2351 C C . ASP A 1 304 ? -5.345 10.292 11.607 1.00 79.25 304 ASP A C 1
ATOM 2353 O O . ASP A 1 304 ? -5.766 10.443 12.756 1.00 79.25 304 ASP A O 1
ATOM 2357 N N . LEU A 1 305 ? -4.105 10.648 11.269 1.00 84.38 305 LEU A N 1
ATOM 2358 C CA . LEU A 1 305 ? -3.058 10.861 12.261 1.00 84.38 305 LEU A CA 1
ATOM 2359 C C . LEU A 1 305 ? -3.174 12.142 13.079 1.00 84.38 305 LEU A C 1
ATOM 2361 O O . LEU A 1 305 ? -2.810 12.114 14.251 1.00 84.38 305 LEU A O 1
ATOM 2365 N N . GLU A 1 306 ? -3.705 13.228 12.523 1.00 87.25 306 GLU A N 1
ATOM 2366 C CA . GLU A 1 306 ? -3.913 14.470 13.284 1.00 87.25 306 GLU A CA 1
ATOM 2367 C C . GLU A 1 306 ? -4.884 14.259 14.455 1.00 87.25 306 GLU A C 1
ATOM 2369 O O . GLU A 1 306 ? -4.660 14.737 15.569 1.00 87.25 306 GLU A O 1
ATOM 2374 N N . PHE A 1 307 ? -5.928 13.451 14.250 1.00 91.00 307 PHE A N 1
ATOM 2375 C CA . PHE A 1 307 ? -6.844 13.088 15.326 1.00 91.00 307 PHE A CA 1
ATOM 2376 C C . PHE A 1 307 ? -6.171 12.193 16.373 1.00 91.00 307 PHE A C 1
ATOM 2378 O O . PHE A 1 307 ? -6.335 12.408 17.576 1.00 91.00 307 PHE A O 1
ATOM 2385 N N . VAL A 1 308 ? -5.373 11.209 15.942 1.00 90.88 308 VAL A N 1
ATOM 2386 C CA . VAL A 1 308 ? -4.608 10.373 16.881 1.00 90.88 308 VAL A CA 1
ATOM 2387 C C . VAL A 1 308 ? -3.603 11.223 17.660 1.00 90.88 308 VAL A C 1
ATOM 2389 O O . VAL A 1 308 ? -3.424 11.018 18.861 1.00 90.88 308 VAL A O 1
ATOM 2392 N N . ALA A 1 309 ? -2.994 12.222 17.021 1.00 89.69 309 ALA A N 1
ATOM 2393 C CA . ALA A 1 309 ? -2.101 13.151 17.686 1.00 89.69 309 ALA A CA 1
ATOM 2394 C C . ALA A 1 309 ? -2.832 13.967 18.763 1.00 89.69 309 ALA A C 1
ATOM 2396 O O . ALA A 1 309 ? -2.369 14.060 19.900 1.00 89.69 309 ALA A O 1
ATOM 2397 N N . TRP A 1 310 ? -4.025 14.478 18.453 1.00 91.75 310 TRP A N 1
ATOM 2398 C CA . TRP A 1 310 ? -4.883 15.148 19.430 1.00 91.75 310 TRP A CA 1
ATOM 2399 C C . TRP A 1 310 ? -5.275 14.235 20.608 1.00 91.75 310 TRP A C 1
ATOM 2401 O O . TRP A 1 310 ? -5.227 14.668 21.764 1.00 91.75 310 TRP A O 1
ATOM 2411 N N . LEU A 1 311 ? -5.596 12.959 20.362 1.00 93.38 311 LEU A N 1
ATOM 2412 C CA . LEU A 1 311 ? -5.874 11.988 21.432 1.00 93.38 311 LEU A CA 1
ATOM 2413 C C . LEU A 1 311 ? -4.676 11.805 22.368 1.00 93.38 311 LEU A C 1
ATOM 2415 O O . LEU A 1 311 ? -4.847 11.788 23.590 1.00 93.38 311 LEU A O 1
ATOM 2419 N N . ASN A 1 312 ? -3.469 11.708 21.806 1.00 89.88 312 ASN A N 1
ATOM 2420 C CA . ASN A 1 312 ? -2.238 11.573 22.582 1.00 89.88 312 ASN A CA 1
ATOM 2421 C C . ASN A 1 312 ? -1.982 12.815 23.447 1.00 89.88 312 ASN A C 1
ATOM 2423 O O . ASN A 1 312 ? -1.685 12.668 24.632 1.00 89.88 312 ASN A O 1
ATOM 2427 N N . GLN A 1 313 ? -2.146 14.022 22.887 1.00 90.81 313 GLN A N 1
ATOM 2428 C CA . GLN A 1 313 ? -1.974 15.296 23.609 1.00 90.81 313 GLN A CA 1
ATOM 2429 C C . GLN A 1 313 ? -2.972 15.462 24.756 1.00 90.81 313 GLN A C 1
ATOM 2431 O O . GLN A 1 313 ? -2.650 16.025 25.798 1.00 90.81 313 GLN A O 1
ATOM 2436 N N . THR A 1 314 ? -4.202 14.991 24.561 1.00 93.56 314 THR A N 1
ATOM 2437 C CA . THR A 1 314 ? -5.290 15.133 25.538 1.00 93.56 314 THR A CA 1
ATOM 2438 C C . THR A 1 314 ? -5.407 13.942 26.489 1.00 93.56 314 THR A C 1
ATOM 2440 O O . THR A 1 314 ? -6.275 13.939 27.367 1.00 93.56 314 THR A O 1
ATOM 2443 N N . HIS A 1 315 ? -4.546 12.932 26.321 1.00 90.75 315 HIS A N 1
ATOM 2444 C CA . HIS A 1 315 ? -4.505 11.691 27.095 1.00 90.75 315 HIS A CA 1
ATOM 2445 C C . HIS A 1 315 ? -5.859 10.962 27.181 1.00 90.75 315 HIS A C 1
ATOM 2447 O O . HIS A 1 315 ? -6.155 10.275 28.166 1.00 90.75 315 HIS A O 1
ATOM 2453 N N . LYS A 1 316 ? -6.709 11.108 26.157 1.00 93.62 316 LYS A N 1
ATOM 2454 C CA . LYS A 1 316 ? -8.003 10.420 26.092 1.00 93.62 316 LYS A CA 1
ATOM 2455 C C . LYS A 1 316 ? -7.787 8.952 25.741 1.00 93.62 316 LYS A C 1
ATOM 2457 O O . LYS A 1 316 ? -7.011 8.614 24.855 1.00 93.62 316 LYS A O 1
ATOM 2462 N N . ARG A 1 317 ? -8.489 8.069 26.454 1.00 93.38 317 ARG A N 1
ATOM 2463 C CA . ARG A 1 317 ? -8.404 6.619 26.248 1.00 93.38 317 ARG A CA 1
ATOM 2464 C C . ARG A 1 317 ? -9.504 6.159 25.307 1.00 93.38 317 ARG A C 1
ATOM 2466 O O . ARG A 1 317 ? -10.680 6.402 25.569 1.00 93.38 317 ARG A O 1
ATOM 2473 N N . VAL A 1 318 ? -9.122 5.444 24.262 1.00 97.50 318 VAL A N 1
ATOM 2474 C CA . VAL A 1 318 ? -10.026 4.879 23.257 1.00 97.50 318 VAL A CA 1
ATOM 2475 C C . VAL A 1 318 ? -9.589 3.455 22.927 1.00 97.50 318 VAL A C 1
ATOM 2477 O O . VAL A 1 318 ? -8.427 3.098 23.132 1.00 97.50 318 VAL A O 1
ATOM 2480 N N . ASP A 1 319 ? -10.512 2.659 22.403 1.00 98.31 319 ASP A N 1
ATOM 2481 C CA . ASP A 1 319 ? -10.182 1.418 21.711 1.00 98.31 319 ASP A CA 1
ATOM 2482 C C . ASP A 1 319 ? -9.977 1.733 20.222 1.00 98.31 319 ASP A C 1
ATOM 2484 O O . ASP A 1 319 ? -10.853 2.323 19.593 1.00 98.31 319 ASP A O 1
ATOM 2488 N N . PHE A 1 320 ? -8.843 1.336 19.648 1.00 98.25 320 PHE A N 1
ATOM 2489 C CA . PHE A 1 320 ? -8.599 1.416 18.208 1.00 98.25 320 PHE A CA 1
ATOM 2490 C C . PHE A 1 320 ? -9.039 0.126 17.524 1.00 98.25 320 PHE A C 1
ATOM 2492 O O . PHE A 1 320 ? -8.683 -0.971 17.961 1.00 98.25 320 PHE A O 1
ATOM 2499 N N . LEU A 1 321 ? -9.781 0.269 16.432 1.00 98.56 321 LEU A N 1
ATOM 2500 C CA . LEU A 1 321 ? -10.341 -0.818 15.640 1.00 98.56 321 LEU A CA 1
ATOM 2501 C C . LEU A 1 321 ? -9.939 -0.655 14.170 1.00 98.56 321 LEU A C 1
ATOM 2503 O O . LEU A 1 321 ? -9.839 0.461 13.665 1.00 98.56 321 LEU A O 1
ATOM 2507 N N . SER A 1 322 ? -9.723 -1.775 13.483 1.00 97.88 322 SER A N 1
ATOM 2508 C CA . SER A 1 322 ? -9.758 -1.819 12.014 1.00 97.88 322 SER A CA 1
ATOM 2509 C C . SER A 1 322 ? -11.191 -1.987 11.515 1.00 97.88 322 SER A C 1
ATOM 2511 O O . SER A 1 322 ? -12.062 -2.428 12.270 1.00 97.88 322 SER A O 1
ATOM 2513 N N . ASP A 1 323 ? -11.406 -1.782 10.217 1.00 98.00 323 ASP A N 1
ATOM 2514 C CA . ASP A 1 323 ? -12.666 -2.169 9.570 1.00 98.00 323 ASP A CA 1
ATOM 2515 C C . ASP A 1 323 ? -12.969 -3.656 9.770 1.00 98.00 323 ASP A C 1
ATOM 2517 O O . ASP A 1 323 ? -14.101 -4.022 10.046 1.00 98.00 323 ASP A O 1
ATOM 2521 N N . ASP A 1 324 ? -11.952 -4.529 9.747 1.00 97.31 324 ASP A N 1
ATOM 2522 C CA . ASP A 1 324 ? -12.145 -5.960 10.022 1.00 97.31 324 ASP A CA 1
ATOM 2523 C C . ASP A 1 324 ? -12.626 -6.247 11.450 1.00 97.31 324 ASP A C 1
ATOM 2525 O O . ASP A 1 324 ? -13.214 -7.298 11.701 1.00 97.31 324 ASP A O 1
ATOM 2529 N N . ASP A 1 325 ? -12.325 -5.375 12.412 1.00 98.38 325 ASP A N 1
ATOM 2530 C CA . ASP A 1 325 ? -12.827 -5.525 13.777 1.00 98.38 325 ASP A CA 1
ATOM 2531 C C . ASP A 1 325 ? -14.275 -5.056 13.877 1.00 98.38 325 ASP A C 1
ATOM 2533 O O . ASP A 1 325 ? -15.066 -5.723 14.543 1.00 98.38 325 ASP A O 1
ATOM 2537 N N . LEU A 1 326 ? -14.630 -3.969 13.182 1.00 98.25 326 LEU A N 1
ATOM 2538 C CA . LEU A 1 326 ? -16.007 -3.489 13.075 1.00 98.25 326 LEU A CA 1
ATOM 2539 C C . LEU A 1 326 ? -16.898 -4.505 12.340 1.00 98.25 326 LEU A C 1
ATOM 2541 O O . LEU A 1 326 ? -17.975 -4.834 12.831 1.00 98.25 326 LEU A O 1
ATOM 2545 N N . ASP A 1 327 ? -16.417 -5.079 11.234 1.00 97.44 327 ASP A N 1
ATOM 2546 C CA . ASP A 1 327 ? -17.098 -6.117 10.441 1.00 97.44 327 ASP A CA 1
ATOM 2547 C C . ASP A 1 327 ? -17.330 -7.415 11.236 1.00 97.44 327 ASP A C 1
ATOM 2549 O O . ASP A 1 327 ? -18.174 -8.233 10.883 1.00 97.44 327 ASP A O 1
ATOM 2553 N N . ARG A 1 328 ? -16.584 -7.635 12.327 1.00 96.94 328 ARG A N 1
ATOM 2554 C CA . ARG A 1 328 ? -16.764 -8.792 13.222 1.00 96.94 328 ARG A CA 1
ATOM 2555 C C . ARG A 1 328 ? -17.741 -8.543 14.364 1.00 96.94 328 ARG A C 1
ATOM 2557 O O . ARG A 1 328 ? -18.080 -9.496 15.065 1.00 96.94 328 ARG A O 1
ATOM 2564 N N . VAL A 1 329 ? -18.169 -7.303 14.596 1.00 98.12 329 VAL A N 1
ATOM 2565 C CA . VAL A 1 329 ? -19.179 -7.007 15.619 1.00 98.12 329 VAL A CA 1
ATOM 2566 C C . VAL A 1 329 ? -20.512 -7.603 15.179 1.00 98.12 329 VAL A C 1
ATOM 2568 O O . VAL A 1 329 ? -20.913 -7.442 14.031 1.00 98.12 329 VAL A O 1
ATOM 2571 N N . THR A 1 330 ? -21.217 -8.293 16.078 1.00 97.94 330 THR A N 1
ATOM 2572 C CA . THR A 1 330 ? -22.412 -9.070 15.704 1.00 97.94 330 THR A CA 1
ATOM 2573 C C . THR A 1 330 ? -23.554 -8.176 15.222 1.00 97.94 330 THR A C 1
ATOM 2575 O O . THR A 1 330 ? -24.257 -8.518 14.275 1.00 97.94 330 THR A O 1
ATOM 2578 N N . SER A 1 331 ? -23.771 -7.041 15.892 1.00 98.62 331 SER A N 1
ATOM 2579 C CA . SER A 1 331 ? -24.832 -6.088 15.562 1.00 98.62 331 SER A CA 1
ATOM 2580 C C . SER A 1 331 ? -24.559 -4.703 16.151 1.00 98.62 331 SER A C 1
ATOM 2582 O O . SER A 1 331 ? -23.753 -4.552 17.074 1.00 98.62 331 SER A O 1
ATOM 2584 N N . GLY A 1 332 ? -25.295 -3.692 15.683 1.00 98.56 332 GLY A N 1
ATOM 2585 C CA . GLY A 1 332 ? -25.267 -2.358 16.291 1.00 98.56 332 GLY A CA 1
ATOM 2586 C C . GLY A 1 332 ? -25.687 -2.346 17.768 1.00 98.56 332 GLY A C 1
ATOM 2587 O O . GLY A 1 332 ? -25.138 -1.573 18.546 1.00 98.56 332 GLY A O 1
ATOM 2588 N N . ASP A 1 333 ? -26.579 -3.250 18.194 1.00 98.69 333 ASP A N 1
ATOM 2589 C CA . ASP A 1 333 ? -26.941 -3.422 19.608 1.00 98.69 333 ASP A CA 1
ATOM 2590 C C . ASP A 1 333 ? -25.757 -3.922 20.447 1.00 98.69 333 ASP A C 1
ATOM 2592 O O . ASP A 1 333 ? -25.585 -3.508 21.593 1.00 98.69 333 ASP A O 1
ATOM 2596 N N . GLU A 1 334 ? -24.936 -4.831 19.904 1.00 98.38 334 GLU A N 1
ATOM 2597 C CA . GLU A 1 334 ? -23.687 -5.212 20.565 1.00 98.38 334 GLU A CA 1
ATOM 2598 C C . GLU A 1 334 ? -22.744 -4.018 20.654 1.00 98.38 334 GLU A C 1
ATOM 2600 O O . GLU A 1 334 ? -22.228 -3.752 21.741 1.00 98.38 334 GLU A O 1
ATOM 2605 N N . LEU A 1 335 ? -22.561 -3.284 19.554 1.00 98.56 335 LEU A N 1
ATOM 2606 C CA . LEU A 1 335 ? -21.686 -2.117 19.524 1.00 98.56 335 LEU A CA 1
ATOM 2607 C C . LEU A 1 335 ? -22.098 -1.079 20.581 1.00 98.56 335 LEU A C 1
ATOM 2609 O O . LEU A 1 335 ? -21.247 -0.621 21.339 1.00 98.56 335 LEU A O 1
ATOM 2613 N N . ALA A 1 336 ? -23.400 -0.805 20.716 1.00 98.56 336 ALA A N 1
ATOM 2614 C CA . ALA A 1 336 ? -23.961 0.133 21.693 1.00 98.56 336 ALA A CA 1
ATOM 2615 C C . ALA A 1 336 ? -23.770 -0.312 23.148 1.00 98.56 336 ALA A C 1
ATOM 2617 O O . ALA A 1 336 ? -23.574 0.515 24.036 1.00 98.56 336 ALA A O 1
ATOM 2618 N N . ARG A 1 337 ? -23.753 -1.625 23.419 1.00 98.31 337 ARG A N 1
ATOM 2619 C CA . ARG A 1 337 ? -23.406 -2.131 24.758 1.00 98.31 337 ARG A CA 1
ATOM 2620 C C . ARG A 1 337 ? -21.934 -1.903 25.106 1.00 98.31 337 ARG A C 1
ATOM 2622 O O . ARG A 1 337 ? -21.615 -1.756 26.286 1.00 98.31 337 ARG A O 1
ATOM 2629 N N . ARG A 1 338 ? -21.037 -1.916 24.112 1.00 98.25 338 ARG A N 1
ATOM 2630 C CA . ARG A 1 338 ? -19.585 -1.764 24.317 1.00 98.25 338 ARG A CA 1
ATOM 2631 C C . ARG A 1 338 ? -19.137 -0.303 24.334 1.00 98.25 338 ARG A C 1
ATOM 2633 O O . ARG A 1 338 ? -18.261 0.028 25.128 1.00 98.25 338 ARG A O 1
ATOM 2640 N N . TYR A 1 339 ? -19.725 0.544 23.490 1.00 98.75 339 TYR A N 1
ATOM 2641 C CA . TYR A 1 339 ? -19.227 1.890 23.211 1.00 98.75 339 TYR A CA 1
ATOM 2642 C C . TYR A 1 339 ? -20.333 2.952 23.266 1.00 98.75 339 TYR A C 1
ATOM 2644 O O . TYR A 1 339 ? -21.343 2.850 22.575 1.00 98.75 339 TYR A O 1
ATOM 2652 N N . ASP A 1 340 ? -20.100 4.016 24.034 1.00 98.50 340 ASP A N 1
ATOM 2653 C CA . ASP A 1 340 ? -20.930 5.229 24.054 1.00 98.50 340 ASP A CA 1
ATOM 2654 C C . ASP A 1 340 ? -20.731 6.088 22.807 1.00 98.50 340 ASP A C 1
ATOM 2656 O O . ASP A 1 340 ? -21.653 6.791 22.397 1.00 98.50 340 ASP A O 1
ATOM 2660 N N . LEU A 1 341 ? -19.525 6.052 22.233 1.00 98.75 341 LEU A N 1
ATOM 2661 C CA . LEU A 1 341 ? -19.123 6.861 21.086 1.00 98.75 341 LEU A CA 1
ATOM 2662 C C . LEU A 1 341 ? -18.238 6.046 20.141 1.00 98.75 341 LEU A C 1
ATOM 2664 O O . LEU A 1 341 ? -17.255 5.440 20.575 1.00 98.75 341 LEU A O 1
ATOM 2668 N N . VAL A 1 342 ? -18.554 6.084 18.848 1.00 98.75 342 VAL A N 1
ATOM 2669 C CA . VAL A 1 342 ? -17.720 5.541 17.770 1.00 98.75 342 VAL A CA 1
ATOM 2670 C C . VAL A 1 342 ? -17.292 6.682 16.851 1.00 98.75 342 VAL A C 1
ATOM 2672 O O . VAL A 1 342 ? -18.117 7.459 16.368 1.00 98.75 342 VAL A O 1
ATOM 2675 N N . ILE A 1 343 ? -15.985 6.792 16.632 1.00 98.50 343 ILE A N 1
ATOM 2676 C CA . ILE A 1 343 ? -15.349 7.876 15.885 1.00 98.50 343 ILE A CA 1
ATOM 2677 C C . ILE A 1 343 ? -14.694 7.309 14.628 1.00 98.50 343 ILE A C 1
ATOM 2679 O O . ILE A 1 343 ? -13.901 6.371 14.705 1.00 98.50 343 ILE A O 1
ATOM 2683 N N . PHE A 1 344 ? -14.979 7.939 13.494 1.00 97.31 344 PHE A N 1
ATOM 2684 C CA . PHE A 1 344 ? -14.311 7.738 12.213 1.00 97.31 344 PHE A CA 1
ATOM 2685 C C . PHE A 1 344 ? -13.462 8.988 11.931 1.00 97.31 344 PHE A C 1
ATOM 2687 O O . PHE A 1 344 ? -14.007 10.016 11.507 1.00 97.31 344 PHE A O 1
ATOM 2694 N N . PRO A 1 345 ? -12.155 8.961 12.259 1.00 94.19 345 PRO A N 1
ATOM 2695 C CA . PRO A 1 345 ? -11.315 10.151 12.235 1.00 94.19 345 PRO A CA 1
ATOM 2696 C C . PRO A 1 345 ? -10.868 10.532 10.822 1.00 94.19 345 PRO A C 1
ATOM 2698 O O . PRO A 1 345 ? -10.715 11.717 10.540 1.00 94.19 345 PRO A O 1
ATOM 2701 N N . GLY A 1 346 ? -10.669 9.542 9.950 1.00 88.06 346 GLY A N 1
ATOM 2702 C CA . GLY A 1 346 ? -10.198 9.722 8.584 1.00 88.06 346 GLY A CA 1
ATOM 2703 C C . GLY A 1 346 ? -11.244 9.377 7.530 1.00 88.06 346 GLY A C 1
ATOM 2704 O O . GLY A 1 346 ? -12.451 9.462 7.745 1.00 88.06 346 GLY A O 1
ATOM 2705 N N . HIS A 1 347 ? -10.759 9.027 6.339 1.00 93.12 347 HIS A N 1
ATOM 2706 C CA . HIS A 1 347 ? -11.576 8.849 5.142 1.00 93.12 347 HIS A CA 1
ATOM 2707 C C . HIS A 1 347 ? -12.243 7.463 5.094 1.00 93.12 347 HIS A C 1
ATOM 2709 O O . HIS A 1 347 ? -11.762 6.561 4.408 1.00 93.12 347 HIS A O 1
ATOM 2715 N N . GLU A 1 348 ? -13.364 7.282 5.792 1.00 96.06 348 GLU A N 1
ATOM 2716 C CA . GLU A 1 348 ? -14.107 6.012 5.861 1.00 96.06 348 GLU A CA 1
ATOM 2717 C C . GLU A 1 348 ? -14.946 5.759 4.592 1.00 96.06 348 GLU A C 1
ATOM 2719 O O . GLU A 1 348 ? -16.168 5.668 4.628 1.00 96.06 348 GLU A O 1
ATOM 2724 N N . GLU A 1 349 ? -14.319 5.739 3.414 1.00 96.50 349 GLU A N 1
ATOM 2725 C CA . GLU A 1 349 ? -15.011 5.714 2.117 1.00 96.50 349 GLU A CA 1
ATOM 2726 C C . GLU A 1 349 ? -15.603 4.334 1.755 1.00 96.50 349 GLU A C 1
ATOM 2728 O O . GLU A 1 349 ? -16.659 4.256 1.112 1.00 96.50 349 GLU A O 1
ATOM 2733 N N . TYR A 1 350 ? -14.929 3.243 2.133 1.00 97.62 350 TYR A N 1
ATOM 2734 C CA . TYR A 1 350 ? -15.195 1.894 1.625 1.00 97.62 350 TYR A CA 1
ATOM 2735 C C . TYR A 1 350 ? -15.628 0.927 2.724 1.00 97.62 350 TYR A C 1
ATOM 2737 O O . TYR A 1 350 ? -14.788 0.346 3.405 1.00 97.62 350 TYR A O 1
ATOM 2745 N N . VAL A 1 351 ? -16.931 0.656 2.799 1.00 97.81 351 VAL A N 1
ATOM 2746 C CA . VAL A 1 351 ? -17.512 -0.186 3.858 1.00 97.81 351 VAL A CA 1
ATOM 2747 C C . VAL A 1 351 ? -18.288 -1.386 3.322 1.00 97.81 351 VAL A C 1
ATOM 2749 O O . VAL A 1 351 ? -18.928 -1.332 2.259 1.00 97.81 351 VAL A O 1
ATOM 2752 N N . THR A 1 352 ? -18.224 -2.502 4.042 1.00 98.31 352 THR A N 1
ATOM 2753 C CA . THR A 1 352 ? -19.021 -3.697 3.769 1.00 98.31 352 THR A CA 1
ATOM 2754 C C . THR A 1 352 ? -20.495 -3.433 4.068 1.00 98.31 352 THR A C 1
ATOM 2756 O O . THR A 1 352 ? -20.876 -2.445 4.696 1.00 98.31 352 THR A O 1
ATOM 2759 N N . ALA A 1 353 ? -21.365 -4.328 3.591 1.00 98.06 353 ALA A N 1
ATOM 2760 C CA . ALA A 1 353 ? -22.780 -4.223 3.929 1.00 98.06 353 ALA A CA 1
ATOM 2761 C C . ALA A 1 353 ? -23.049 -4.435 5.420 1.00 98.06 353 ALA A C 1
ATOM 2763 O O . ALA A 1 353 ? -23.889 -3.741 5.980 1.00 98.06 353 ALA A O 1
ATOM 2764 N N . HIS A 1 354 ? -22.302 -5.346 6.040 1.00 98.44 354 HIS A N 1
ATOM 2765 C CA . HIS A 1 354 ? -22.437 -5.647 7.456 1.00 98.44 354 HIS A CA 1
ATOM 2766 C C . HIS A 1 354 ? -21.923 -4.498 8.332 1.00 98.44 354 HIS A C 1
ATOM 2768 O O . HIS A 1 354 ? -22.639 -4.068 9.227 1.00 98.44 354 HIS A O 1
ATOM 2774 N N . GLU A 1 355 ? -20.757 -3.920 8.018 1.00 98.38 355 GLU A N 1
ATOM 2775 C CA . GLU A 1 355 ? -20.245 -2.702 8.671 1.00 98.38 355 GLU A CA 1
ATOM 2776 C C . GLU A 1 355 ? -21.291 -1.571 8.616 1.00 98.38 355 GLU A C 1
ATOM 2778 O O . GLU A 1 355 ? -21.618 -0.976 9.643 1.00 98.38 355 GLU A O 1
ATOM 2783 N N . TYR A 1 356 ? -21.889 -1.319 7.442 1.00 98.38 356 TYR A N 1
ATOM 2784 C CA . TYR A 1 356 ? -22.946 -0.312 7.296 1.00 98.38 356 TYR A CA 1
ATOM 2785 C C . TYR A 1 356 ? -24.175 -0.642 8.167 1.00 98.38 356 TYR A C 1
ATOM 2787 O O . TYR A 1 356 ? -24.690 0.241 8.852 1.00 98.38 356 TYR A O 1
ATOM 2795 N N . ASP A 1 357 ? -24.651 -1.894 8.167 1.00 98.25 357 ASP A N 1
ATOM 2796 C CA . ASP A 1 357 ? -25.799 -2.336 8.977 1.00 98.25 357 ASP A CA 1
ATOM 2797 C C . ASP A 1 357 ? -25.537 -2.162 10.482 1.00 98.25 357 ASP A C 1
ATOM 2799 O O . ASP A 1 357 ? -26.403 -1.674 11.215 1.00 98.25 357 ASP A O 1
ATOM 2803 N N . VAL A 1 358 ? -24.331 -2.510 10.940 1.00 98.69 358 VAL A N 1
ATOM 2804 C CA . VAL A 1 358 ? -23.884 -2.342 12.328 1.00 98.69 358 VAL A CA 1
ATOM 2805 C C . VAL A 1 358 ? -23.882 -0.867 12.724 1.00 98.69 358 VAL A C 1
ATOM 2807 O O . VAL A 1 358 ? -24.459 -0.524 13.757 1.00 98.69 358 VAL A O 1
ATOM 2810 N N . VAL A 1 359 ? -23.286 0.010 11.912 1.00 98.44 359 VAL A N 1
ATOM 2811 C CA . VAL A 1 359 ? -23.194 1.454 12.200 1.00 98.44 359 VAL A CA 1
ATOM 2812 C C . VAL A 1 359 ? -24.572 2.114 12.175 1.00 98.44 359 VAL A C 1
ATOM 2814 O O . VAL A 1 359 ? -24.905 2.879 13.083 1.00 98.44 359 VAL A O 1
ATOM 2817 N N . GLN A 1 360 ? -25.407 1.781 11.187 1.00 98.31 360 GLN A N 1
ATOM 2818 C CA . GLN A 1 360 ? -26.777 2.284 11.108 1.00 98.31 360 GLN A CA 1
ATOM 2819 C C . GLN A 1 360 ? -27.578 1.857 12.346 1.00 98.31 360 GLN A C 1
ATOM 2821 O O . GLN A 1 360 ? -28.168 2.701 13.019 1.00 98.31 360 GLN A O 1
ATOM 2826 N N . ARG A 1 361 ? -27.543 0.565 12.706 1.00 98.44 361 ARG A N 1
ATOM 2827 C CA . ARG A 1 361 ? -28.261 0.055 13.881 1.00 98.44 361 ARG A CA 1
ATOM 2828 C C . ARG A 1 361 ? -27.740 0.663 15.181 1.00 98.44 361 ARG A C 1
ATOM 2830 O O . ARG A 1 361 ? -28.550 0.962 16.048 1.00 98.44 361 ARG A O 1
ATOM 2837 N N . TYR A 1 362 ? -26.428 0.855 15.317 1.00 98.69 362 TYR A N 1
ATOM 2838 C CA . TYR A 1 362 ? -25.805 1.487 16.484 1.00 98.69 362 TYR A CA 1
ATOM 2839 C C . TYR A 1 362 ? -26.362 2.891 16.733 1.00 98.69 362 TYR A C 1
ATOM 2841 O O . TYR A 1 362 ? -26.767 3.206 17.852 1.00 98.69 362 TYR A O 1
ATOM 2849 N N . ARG A 1 363 ? -26.465 3.704 15.678 1.00 97.88 363 ARG A N 1
ATOM 2850 C CA . ARG A 1 363 ? -27.120 5.012 15.750 1.00 97.88 363 ARG A CA 1
ATOM 2851 C C . ARG A 1 363 ? -28.600 4.878 16.109 1.00 97.88 363 ARG A C 1
ATOM 2853 O O . ARG A 1 363 ? -29.079 5.590 16.985 1.00 97.88 363 ARG A O 1
ATOM 2860 N N . ASP A 1 364 ? -29.318 3.962 15.460 1.00 98.12 364 ASP A N 1
ATOM 2861 C CA . ASP A 1 364 ? -30.766 3.790 15.650 1.00 98.12 364 ASP A CA 1
ATOM 2862 C C . ASP A 1 364 ? -31.143 3.377 17.085 1.00 98.12 364 ASP A C 1
ATOM 2864 O O . ASP A 1 364 ? -32.272 3.610 17.513 1.00 98.12 364 ASP A O 1
ATOM 2868 N N . VAL A 1 365 ? -30.213 2.782 17.843 1.00 98.25 365 VAL A N 1
ATOM 2869 C CA . VAL A 1 365 ? -30.392 2.453 19.271 1.00 98.25 365 VAL A CA 1
ATOM 2870 C C . VAL A 1 365 ? -29.833 3.507 20.232 1.00 98.25 365 VAL A C 1
ATOM 2872 O O . VAL A 1 365 ? -29.774 3.258 21.434 1.00 98.25 365 VAL A O 1
ATOM 2875 N N . GLY A 1 366 ? -29.439 4.681 19.729 1.00 97.62 366 GLY A N 1
ATOM 2876 C CA . GLY A 1 366 ? -28.992 5.819 20.538 1.00 97.62 366 GLY A CA 1
ATOM 2877 C C . GLY A 1 366 ? -27.481 5.918 20.764 1.00 97.62 366 GLY A C 1
ATOM 2878 O O . GLY A 1 366 ? -27.054 6.680 21.629 1.00 97.62 366 GLY A O 1
ATOM 2879 N N . GLY A 1 367 ? -26.663 5.167 20.021 1.00 98.25 367 GLY A N 1
ATOM 2880 C CA . GLY A 1 367 ? -25.209 5.326 20.029 1.00 98.25 367 GLY A CA 1
ATOM 2881 C C . GLY A 1 367 ? -24.759 6.648 19.394 1.00 98.25 367 GLY A C 1
ATOM 2882 O O . GLY A 1 367 ? -25.400 7.148 18.468 1.00 98.25 367 GLY A O 1
ATOM 2883 N N . ASN A 1 368 ? -23.642 7.214 19.863 1.00 98.44 368 ASN A N 1
ATOM 2884 C CA . ASN A 1 368 ? -23.112 8.474 19.337 1.00 98.44 368 ASN A CA 1
ATOM 2885 C C . ASN A 1 368 ? -22.074 8.219 18.238 1.00 98.44 368 ASN A C 1
ATOM 2887 O O . ASN A 1 368 ? -21.121 7.467 18.438 1.00 98.44 368 ASN A O 1
ATOM 2891 N N . LEU A 1 369 ? -22.226 8.878 17.089 1.00 98.19 369 LEU A N 1
ATOM 2892 C CA . LEU A 1 369 ? -21.289 8.799 15.967 1.00 98.19 369 LEU A CA 1
ATOM 2893 C C . LEU A 1 369 ? -20.565 10.131 15.768 1.00 98.19 369 LEU A C 1
ATOM 2895 O O . LEU A 1 369 ? -21.182 11.192 15.837 1.00 98.19 369 LEU A O 1
ATOM 2899 N N . ALA A 1 370 ? -19.268 10.069 15.470 1.00 97.75 370 ALA A N 1
ATOM 2900 C CA . ALA A 1 370 ? -18.491 11.220 15.024 1.00 97.75 370 ALA A CA 1
ATOM 2901 C C . ALA A 1 370 ? -17.751 10.891 13.723 1.00 97.75 370 ALA A C 1
ATOM 2903 O O . ALA A 1 370 ? -16.843 10.064 13.710 1.00 97.75 370 ALA A O 1
ATOM 2904 N N . PHE A 1 371 ? -18.122 11.571 12.639 1.00 96.69 371 PHE A N 1
ATOM 2905 C CA . PHE A 1 371 ? -17.432 11.514 11.352 1.00 96.69 371 PHE A CA 1
ATOM 2906 C C . PHE A 1 371 ? -16.612 12.793 11.171 1.00 96.69 371 PHE A C 1
ATOM 2908 O O . PHE A 1 371 ? -17.183 13.878 11.066 1.00 96.69 371 PHE A O 1
ATOM 2915 N N . LEU A 1 372 ? -15.282 12.684 11.142 1.00 94.69 372 LEU A N 1
ATOM 2916 C CA . LEU A 1 372 ? -14.378 13.847 11.105 1.00 94.69 372 LEU A CA 1
ATOM 2917 C C . LEU A 1 372 ? -13.785 14.114 9.710 1.00 94.69 372 LEU A C 1
ATOM 2919 O O . LEU A 1 372 ? -12.881 14.931 9.550 1.00 94.69 372 LEU A O 1
ATOM 2923 N N . ALA A 1 373 ? -14.339 13.460 8.690 1.00 91.81 373 ALA A N 1
ATOM 2924 C CA . ALA A 1 373 ? -13.984 13.629 7.287 1.00 91.81 373 ALA A CA 1
ATOM 2925 C C . ALA A 1 373 ? -15.238 13.718 6.401 1.00 91.81 373 ALA A C 1
ATOM 2927 O O . ALA A 1 373 ? -16.368 13.577 6.863 1.00 91.81 373 ALA A O 1
ATOM 2928 N N . ALA A 1 374 ? -15.035 13.933 5.102 1.00 91.31 374 ALA A N 1
ATOM 2929 C CA . ALA A 1 374 ? -16.084 13.858 4.088 1.00 91.31 374 ALA A CA 1
ATOM 2930 C C . ALA A 1 374 ? -15.965 12.566 3.266 1.00 91.31 374 ALA A C 1
ATOM 2932 O O . ALA A 1 374 ? -14.938 11.886 3.308 1.00 91.31 374 ALA A O 1
ATOM 2933 N N . ASN A 1 375 ? -16.997 12.276 2.462 1.00 93.88 375 ASN A N 1
ATOM 2934 C CA . ASN A 1 375 ? -17.093 11.072 1.622 1.00 93.88 375 ASN A CA 1
ATOM 2935 C C . ASN A 1 375 ? -17.132 9.756 2.427 1.00 93.88 375 ASN A C 1
ATOM 2937 O O . ASN A 1 375 ? -16.770 8.703 1.908 1.00 93.88 375 ASN A O 1
ATOM 2941 N N . ASN A 1 376 ? -17.557 9.815 3.692 1.00 95.06 376 ASN A N 1
ATOM 2942 C CA . ASN A 1 376 ? -17.717 8.619 4.510 1.00 95.06 376 ASN A CA 1
ATOM 2943 C C . ASN A 1 376 ? -18.872 7.762 3.998 1.00 95.06 376 ASN A C 1
ATOM 2945 O O . ASN A 1 376 ? -19.872 8.275 3.493 1.00 95.06 376 ASN A O 1
ATOM 2949 N N . LEU A 1 377 ? -18.708 6.453 4.144 1.00 96.75 377 LEU A N 1
ATOM 2950 C CA . LEU A 1 377 ? -19.622 5.405 3.722 1.00 96.75 377 LEU A CA 1
ATOM 2951 C C . LEU A 1 377 ? -20.009 5.513 2.240 1.00 96.75 377 LEU A C 1
ATOM 2953 O O . LEU A 1 377 ? -21.086 5.074 1.871 1.00 96.75 377 LEU A O 1
ATOM 2957 N N . TYR A 1 378 ? -19.169 6.090 1.373 1.00 96.88 378 TYR A N 1
ATOM 2958 C CA . TYR A 1 378 ? -19.517 6.399 -0.023 1.00 96.88 378 TYR A CA 1
ATOM 2959 C C . TYR A 1 378 ? -19.766 5.166 -0.889 1.00 96.88 378 TYR A C 1
ATOM 2961 O O . TYR A 1 378 ? -20.612 5.152 -1.796 1.00 96.88 378 TYR A O 1
ATOM 2969 N N . ARG A 1 379 ? -18.996 4.102 -0.658 1.00 97.19 379 ARG A N 1
ATOM 2970 C CA . ARG A 1 379 ? -19.006 2.949 -1.547 1.00 97.19 379 ARG A CA 1
ATOM 2971 C C . ARG A 1 379 ? -19.107 1.636 -0.801 1.00 97.19 379 ARG A C 1
ATOM 2973 O O . ARG A 1 379 ? -18.336 1.341 0.105 1.00 97.19 379 ARG A O 1
ATOM 2980 N N . ARG A 1 380 ? -20.021 0.796 -1.288 1.00 98.00 380 ARG A N 1
ATOM 2981 C CA . ARG A 1 380 ? -20.155 -0.579 -0.827 1.00 98.00 380 ARG A CA 1
ATOM 2982 C C . ARG A 1 380 ? -18.987 -1.411 -1.332 1.00 98.00 380 ARG A C 1
ATOM 2984 O O . ARG A 1 380 ? -18.665 -1.376 -2.522 1.00 98.00 380 ARG A O 1
ATOM 2991 N N . VAL A 1 381 ? -18.427 -2.232 -0.460 1.00 98.31 381 VAL A N 1
ATOM 2992 C CA . VAL A 1 381 ? -17.454 -3.273 -0.805 1.00 98.31 381 VAL A CA 1
ATOM 2993 C C . VAL A 1 381 ? -17.906 -4.638 -0.291 1.00 98.31 381 VAL A C 1
ATOM 2995 O O . VAL A 1 381 ? -18.877 -4.766 0.454 1.00 98.31 381 VAL A O 1
ATOM 2998 N N . SER A 1 382 ? -17.241 -5.690 -0.756 1.00 97.50 382 SER A N 1
ATOM 2999 C CA . SER A 1 382 ? -17.402 -7.044 -0.217 1.00 97.50 382 SER A CA 1
ATOM 3000 C C . SER A 1 382 ? -16.044 -7.717 -0.096 1.00 97.50 382 SER A C 1
ATOM 3002 O O . SER A 1 382 ? -15.177 -7.488 -0.940 1.00 97.50 382 SER A O 1
ATOM 3004 N N . ARG A 1 383 ? -15.857 -8.542 0.933 1.00 95.19 383 ARG A N 1
ATOM 3005 C CA . ARG A 1 383 ? -14.616 -9.293 1.153 1.00 95.19 383 ARG A CA 1
ATOM 3006 C C . ARG A 1 383 ? -14.728 -10.699 0.558 1.00 95.19 383 ARG A C 1
ATOM 3008 O O . ARG A 1 383 ? -15.767 -11.349 0.669 1.00 95.19 383 ARG A O 1
ATOM 3015 N N . ARG A 1 384 ? -13.659 -11.175 -0.082 1.00 94.44 384 ARG A N 1
ATOM 3016 C CA . ARG A 1 384 ? -13.486 -12.555 -0.567 1.00 94.44 384 ARG A CA 1
ATOM 3017 C C . ARG A 1 384 ? -12.054 -13.003 -0.278 1.00 94.44 384 ARG A C 1
ATOM 3019 O O . ARG A 1 384 ? -11.148 -12.719 -1.057 1.00 94.44 384 ARG A O 1
ATOM 3026 N N . GLY A 1 385 ? -11.844 -13.676 0.853 1.00 93.06 385 GLY A N 1
ATOM 3027 C CA . GLY A 1 385 ? -10.489 -13.923 1.357 1.00 93.06 385 GLY A CA 1
ATOM 3028 C C . GLY A 1 385 ? -9.784 -12.595 1.650 1.00 93.06 385 GLY A C 1
ATOM 3029 O O . GLY A 1 385 ? -10.363 -11.735 2.311 1.00 93.06 385 GLY A O 1
ATOM 3030 N N . SER A 1 386 ? -8.577 -12.401 1.113 1.00 94.06 386 SER A N 1
ATOM 3031 C CA . SER A 1 386 ? -7.849 -11.127 1.206 1.00 94.06 386 SER A CA 1
ATOM 3032 C C . SER A 1 386 ? -8.333 -10.060 0.216 1.00 94.06 386 SER A C 1
ATOM 3034 O O . SER A 1 386 ? -7.919 -8.908 0.306 1.00 94.06 386 SER A O 1
ATOM 3036 N N . MET A 1 387 ? -9.216 -10.407 -0.726 1.00 97.06 387 MET A N 1
ATOM 3037 C CA . MET A 1 387 ? -9.653 -9.486 -1.773 1.00 97.06 387 MET A CA 1
ATOM 3038 C C . MET A 1 387 ? -10.826 -8.629 -1.306 1.00 97.06 387 MET A C 1
ATOM 3040 O O . MET A 1 387 ? -11.890 -9.146 -0.955 1.00 97.06 387 MET A O 1
ATOM 3044 N N . LEU A 1 388 ? -10.673 -7.312 -1.404 1.00 97.62 388 LEU A N 1
ATOM 3045 C CA . LEU A 1 388 ? -11.759 -6.350 -1.294 1.00 97.62 388 LEU A CA 1
ATOM 3046 C C . LEU A 1 388 ? -12.314 -6.078 -2.692 1.00 97.62 388 LEU A C 1
ATOM 3048 O O . LEU A 1 388 ? -11.582 -5.638 -3.573 1.00 97.62 388 LEU A O 1
ATOM 3052 N N . VAL A 1 389 ? -13.596 -6.351 -2.924 1.00 97.94 389 VAL A N 1
ATOM 3053 C CA . VAL A 1 389 ? -14.263 -6.211 -4.226 1.00 97.94 389 VAL A CA 1
ATOM 3054 C C . VAL A 1 389 ? -15.131 -4.958 -4.237 1.00 97.94 389 VAL A C 1
ATOM 3056 O O . VAL A 1 389 ? -15.996 -4.782 -3.376 1.00 97.94 389 VAL A O 1
ATOM 3059 N N . ARG A 1 390 ? -14.933 -4.108 -5.249 1.00 96.88 390 ARG A N 1
ATOM 3060 C CA . ARG A 1 390 ? -15.644 -2.840 -5.424 1.00 96.88 390 ARG A CA 1
ATOM 3061 C C . ARG A 1 390 ? -17.105 -3.073 -5.784 1.00 96.88 390 ARG A C 1
ATOM 3063 O O . ARG A 1 390 ? -17.401 -3.675 -6.815 1.00 96.88 390 ARG A O 1
ATOM 3070 N N . GLY A 1 391 ? -18.005 -2.512 -4.991 1.00 96.50 391 GLY A N 1
ATOM 3071 C CA . GLY A 1 391 ? -19.437 -2.486 -5.251 1.00 96.50 391 GLY A CA 1
ATOM 3072 C C . GLY A 1 391 ? -19.948 -1.134 -5.770 1.00 96.50 391 GLY A C 1
ATOM 3073 O O . GLY A 1 391 ? -19.170 -0.222 -6.103 1.00 96.50 391 GLY A O 1
ATOM 3074 N N . PRO A 1 392 ? -21.282 -1.005 -5.888 1.00 96.81 392 PRO A N 1
ATOM 3075 C CA . PRO A 1 392 ? -21.933 0.248 -6.247 1.00 96.81 392 PRO A CA 1
ATOM 3076 C C . PRO A 1 392 ? -21.787 1.297 -5.135 1.00 96.81 392 PRO A C 1
ATOM 3078 O O . PRO A 1 392 ? -21.397 0.996 -4.009 1.00 96.81 392 PRO A O 1
ATOM 3081 N N . LEU A 1 393 ? -22.124 2.544 -5.466 1.00 97.81 393 LEU A N 1
ATOM 3082 C CA . LEU A 1 393 ? -22.308 3.584 -4.454 1.00 97.81 393 LEU A CA 1
ATOM 3083 C C . LEU A 1 393 ? -23.510 3.246 -3.579 1.00 97.81 393 LEU A C 1
ATOM 3085 O O . LEU A 1 393 ? -24.525 2.766 -4.096 1.00 97.81 393 LEU A O 1
ATOM 3089 N N . TRP A 1 394 ? -23.423 3.565 -2.295 1.00 97.81 394 TRP A N 1
ATOM 3090 C CA . TRP A 1 394 ? -24.476 3.288 -1.323 1.00 97.81 394 TRP A CA 1
ATOM 3091 C C . TRP A 1 394 ? -25.790 4.006 -1.671 1.00 97.81 394 TRP A C 1
ATOM 3093 O O . TRP A 1 394 ? -26.852 3.382 -1.768 1.00 97.81 394 TRP A O 1
ATOM 3103 N N . ARG A 1 395 ? -25.709 5.275 -2.089 1.00 97.25 395 ARG A N 1
ATOM 3104 C CA . ARG A 1 395 ? -26.868 6.022 -2.624 1.00 97.25 395 ARG A CA 1
ATOM 3105 C C . ARG A 1 395 ? -27.553 5.389 -3.841 1.00 97.25 395 ARG A C 1
ATOM 3107 O O . ARG A 1 395 ? -28.741 5.598 -4.047 1.00 97.25 395 ARG A O 1
ATOM 3114 N N . ARG A 1 396 ? -26.833 4.608 -4.659 1.00 97.62 396 ARG A N 1
ATOM 3115 C CA . ARG A 1 396 ? -27.405 3.952 -5.854 1.00 97.62 396 ARG A CA 1
ATOM 3116 C C . ARG A 1 396 ? -28.169 2.671 -5.527 1.00 97.62 396 ARG A C 1
ATOM 3118 O O . ARG A 1 396 ? -28.842 2.146 -6.404 1.00 97.62 396 ARG A O 1
ATOM 3125 N N . VAL A 1 397 ? -28.061 2.173 -4.296 1.00 96.69 397 VAL A N 1
ATOM 3126 C CA . VAL A 1 397 ? -28.792 0.992 -3.813 1.00 96.69 397 VAL A CA 1
ATOM 3127 C C . VAL A 1 397 ? -29.854 1.358 -2.772 1.00 96.69 397 VAL A C 1
ATOM 3129 O O . VAL A 1 397 ? -30.250 0.515 -1.977 1.00 96.69 397 VAL A O 1
ATOM 3132 N N . GLY A 1 398 ? -30.307 2.619 -2.763 1.00 96.81 398 GLY A N 1
ATOM 3133 C CA . GLY A 1 398 ? -31.382 3.090 -1.881 1.00 96.81 398 GLY A CA 1
ATOM 3134 C C . GLY A 1 398 ? -30.975 3.279 -0.418 1.00 96.81 398 GLY A C 1
ATOM 3135 O O . GLY A 1 398 ? -31.840 3.425 0.436 1.00 96.81 398 GLY A O 1
ATOM 3136 N N . ARG A 1 399 ? -29.672 3.278 -0.121 1.00 96.69 399 ARG A N 1
ATOM 3137 C CA . ARG A 1 399 ? -29.129 3.420 1.236 1.00 96.69 399 ARG A CA 1
ATOM 3138 C C . ARG A 1 399 ? -28.059 4.514 1.251 1.00 96.69 399 ARG A C 1
ATOM 3140 O O . ARG A 1 399 ? -26.882 4.193 1.334 1.00 96.69 399 ARG A O 1
ATOM 3147 N N . PRO A 1 400 ? -28.418 5.789 1.016 1.00 96.12 400 PRO A N 1
ATOM 3148 C CA . PRO A 1 400 ? -27.439 6.860 0.861 1.00 96.12 400 PRO A CA 1
ATOM 3149 C C . PRO A 1 400 ? -26.651 7.100 2.145 1.00 96.12 400 PRO A C 1
ATOM 3151 O O . PRO A 1 400 ? -27.111 6.814 3.244 1.00 96.12 400 PRO A O 1
ATOM 3154 N N . GLU A 1 401 ? -25.466 7.674 2.006 1.00 92.38 401 GLU A N 1
ATOM 3155 C CA . GLU A 1 401 ? -24.561 7.939 3.128 1.00 92.38 401 GLU A CA 1
ATOM 3156 C C . GLU A 1 401 ? -25.178 8.920 4.134 1.00 92.38 401 GLU A C 1
ATOM 3158 O O . GLU A 1 401 ? -25.061 8.734 5.340 1.00 92.38 401 GLU A O 1
ATOM 3163 N N . SER A 1 402 ? -25.950 9.888 3.627 1.00 93.94 402 SER A N 1
ATOM 3164 C CA . SER A 1 402 ? -26.729 10.855 4.412 1.00 93.94 402 SER A CA 1
ATOM 3165 C C . SER A 1 402 ? -27.845 10.232 5.256 1.00 93.94 402 SER A C 1
ATOM 3167 O O . SER A 1 402 ? -28.495 10.931 6.022 1.00 93.94 402 SER A O 1
ATOM 3169 N N . ALA A 1 403 ? -28.141 8.942 5.074 1.00 92.44 403 ALA A N 1
ATOM 3170 C CA . ALA A 1 403 ? -29.063 8.217 5.939 1.00 92.44 403 ALA A CA 1
ATOM 3171 C C . ALA A 1 403 ? -28.372 7.657 7.187 1.00 92.44 403 ALA A C 1
ATOM 3173 O O . ALA A 1 403 ? -29.060 7.008 7.968 1.00 92.44 403 ALA A O 1
ATOM 3174 N N . VAL A 1 404 ? -27.062 7.871 7.371 1.00 92.06 404 VAL A N 1
ATOM 3175 C CA . VAL A 1 404 ? -26.265 7.428 8.531 1.00 92.06 404 VAL A CA 1
ATOM 3176 C C . VAL A 1 404 ? -25.403 8.562 9.087 1.00 92.06 404 VAL A C 1
ATOM 3178 O O . VAL A 1 404 ? -25.417 8.754 10.302 1.00 92.06 404 VAL A O 1
ATOM 3181 N N . VAL A 1 405 ? -24.676 9.264 8.207 1.00 87.81 405 VAL A N 1
ATOM 3182 C CA . VAL A 1 405 ? -23.722 10.346 8.523 1.00 87.81 405 VAL A CA 1
ATOM 3183 C C . VAL A 1 405 ? -24.428 11.642 8.886 1.00 87.81 405 VAL A C 1
ATOM 3185 O O . VAL A 1 405 ? -25.360 12.020 8.137 1.00 87.81 405 VAL A O 1
#

Sequence (405 aa):
MIAPLAAAVVLARPAQVLDLSVANGSRPFAGDRRLLTTVSPNGDGFRDAAIVRFRLTRPATVRISAVATQMVRAGRTGTATVWTTTRTLAAGRDRLVWRPSRTTEPRTYILRLAVAGGRVYGAYGPAEAQNAPVVRIQGIDAVFTRRSYAPGETAELRLATDAHFVRLQVFAYQSPGRPSEQDVKTSGLAMTGPIPVDWRAHADAPALLRVVRAGDWPSGLYFVRATSSDGRVGYAPFIVRPRRLGLSRVAVVLATNTWAAYNFQDADGDGWGDSWYVTGRHRAVDLERPFLDFGVPFRFHDWDLEFVAWLNQTHKRVDFLSDDDLDRVTSGDELARRYDLVIFPGHEEYVTAHEYDVVQRYRDVGGNLAFLAANNLYRRVSRRGSMLVRGPLWRRVGRPESAVV

pLDDT: mean 91.73, std 11.29, range [37.25, 98.75]